Protein AF-A0A6P6U9K4-F1 (afdb_monomer)

Solvent-accessible surface area (backbone atoms only — not comparable to full-atom values): 25147 Å² total; per-residue (Å²): 138,88,85,84,87,81,85,77,89,86,87,85,86,84,90,83,89,84,88,84,84,89,85,86,86,85,90,79,88,81,88,88,85,86,82,81,93,78,88,84,80,78,87,79,77,70,98,68,97,46,79,76,56,63,62,64,77,78,65,80,93,85,86,85,85,86,78,88,80,88,82,85,84,89,85,87,85,89,84,89,84,89,85,91,67,84,67,61,50,63,55,46,44,52,51,48,51,52,51,46,52,51,49,50,52,50,51,49,55,48,51,54,50,48,53,49,53,50,52,52,50,54,48,52,50,55,49,50,52,50,52,50,52,53,48,51,54,50,50,53,52,50,49,54,52,49,51,52,49,48,52,50,48,53,51,52,50,51,49,51,49,53,50,51,51,51,50,53,48,50,62,57,45,75,75,53,63,80,66,59,62,50,54,50,56,53,50,50,52,51,50,52,52,50,53,53,50,51,54,50,51,55,53,50,52,54,52,51,51,49,53,51,49,53,51,52,50,52,52,51,53,51,53,51,50,53,51,48,52,52,49,51,55,52,47,55,51,50,56,50,49,53,48,52,52,53,53,52,48,53,53,51,52,53,50,49,52,52,51,52,52,52,52,50,52,49,52,54,49,48,52,52,48,52,54,50,48,54,53,48,53,57,48,48,56,51,48,54,52,49,52,52,49,55,50,53,54,44,57,54,47,59,54,46,52,58,50,49,54,51,49,49,54,51,50,51,52,50,49,52,51,51,52,52,52,49,52,50,51,50,50,50,55,49,50,50,51,51,53,50,53,51,50,53,50,52,53,46,53,51,50,50,51,52,49,51,49,50,51,51,46,53,51,52,53,48,52,48,52,54,51,54,47,53,53,50,53,50,50,52,50,50,57,52,47,54,53,50,49,54,53,49,55,54,54,51,55,52,54,54,58,55,51,64,64,58,72,74,76,76,83,82,89,84,90,89,80,91,79,91,91,136

Mean predicted aligned error: 22.89 Å

Radius of gyration: 107.03 Å; Cα contacts (8 Å, |Δi|>4): 3; chains: 1; bounding box: 228×107×306 Å

Foldseek 3Di:
DDDDDDDDDDDDDDDDDDDDDDDDDDDDDDDDDDDDDDDDDDPPDDPDPDPVVVVVVPDDDDDDDDDDDDDDDDDDDDDDDDDDDDVCPVVVVVVVVVVVVVVVVVVVVVVVVVVVVVVVVVVVVVVVVVVVVVVVVVVVVVVVVVVVVVVVVVVVVVVVVVVVVVVVVVVVCVVPDDVVVVVVVVVVVVVVVVVVVVVVVVVVVVVVVVVVVVVVVVVVVVVVVVVVVVVVVVVVVVVVVVVVVVVVVVVVVVVVVVVVVVVVVVVVVVVVVVVVVVVVVVVVVVVVVVVVVVVVVVVVVVVVVVVVVVVVVVVVVVVVVVVVVVVVVVVVVVVVVVVVVVVVVVVVVVVVVVVVVVVVVVVVVVVVVVVVVVVVVVVVVVVVVVVVVVVVVVVVVVVVVVVVVVVVPPDDDDDDDDDDDD

Sequence (422 aa):
MFGFHIRTRSLDSTILAGSPKPTVGTPRSSNGGSPRTEVGEVDTSAPFQSVKAAVSLFGDPATSPRSNNDDNNKKQPLLSRKPKNSSAADERVLEKESALHLALKQLEDFRARLKCTETTKAQAFRELEKANRTLQELTNKLEIISESKQTAIEETEAAKQRARELEEHKSSRQHLGIDAWKQDVDSERELYKASAAELISAKQELTTLRQDFDRVLEAKLAAFQEAADAQHVTQVYRDRLTRISSEITTLRDTLGEVKLATLQAQEEGNKHHEERQARFQSRQTANEQVELKIKSLKEEFDASEILEEKLEETTEAVKLLQEQLQNVRESDMSSLKIATAELDDATRKLREIVHEQNLQRSSVDFLKEELDNVKRDHSELKDKASKAELTAETLQSELERYKAQLDAALAGDPKESTMICA

Secondary structure (DSSP, 8-state):
----------------------------------------------S-S-HHHHTTSS---------------------------TTTTHHHHHHHHHHHHHHHHHHHHHHHHHHHHHHHHHHHHHHHHHHHHHHHHHHHHHHHHHHHHHHHHHHHHHHHHHHHHHHHHHHHHTTS-THHHHHHHHHHHHHHHHHHHHHHHHHHHHHHHHHHHHHHHHHHHHHHHHHHHHHHHHHHHHHHHHHHHHHHHHHHHHHHHHHHHHHHHHHHHHHHHHHHHHHHHHHHHHHHHHHHHHHHHHHHHHHHHHHHHHHHHHHHHHHHHHHHHHHHHHHHHHHHHHHHHHHHHHHHHHHHHHHHHHHHHHHHHHHHHHHHHHHHHHHHHHHHHHHHHHHHHHHHHHHHHHHHHHGGGS------------

Organism: Coffea arabica (NCBI:txid13443)

Structure (mmCIF, N/CA/C/O backbone):
data_AF-A0A6P6U9K4-F1
#
_entry.id   AF-A0A6P6U9K4-F1
#
loop_
_atom_site.group_PDB
_atom_site.id
_atom_site.type_symbol
_atom_site.label_atom_id
_atom_site.label_alt_id
_atom_site.label_comp_id
_atom_site.label_asym_id
_atom_site.label_entity_id
_atom_site.label_seq_id
_atom_site.pdbx_PDB_ins_code
_atom_site.Cartn_x
_atom_site.Cartn_y
_atom_site.Cartn_z
_atom_site.occupancy
_atom_site.B_iso_or_equiv
_atom_site.auth_seq_id
_atom_site.auth_comp_id
_atom_site.auth_asym_id
_atom_site.auth_atom_id
_atom_site.pdbx_PDB_model_num
ATOM 1 N N . MET A 1 1 ? -24.913 -4.993 -14.506 1.00 46.72 1 MET A N 1
ATOM 2 C CA . MET A 1 1 ? -25.265 -4.379 -15.805 1.00 46.72 1 MET A CA 1
ATOM 3 C C . MET A 1 1 ? -24.089 -3.522 -16.239 1.00 46.72 1 MET A C 1
ATOM 5 O O . MET A 1 1 ? -23.677 -2.680 -15.456 1.00 46.72 1 MET A O 1
ATOM 9 N N . PHE A 1 2 ? -23.508 -3.781 -17.412 1.00 43.22 2 PHE A N 1
ATOM 10 C CA . PHE A 1 2 ? -22.362 -3.027 -17.938 1.00 43.22 2 PHE A CA 1
ATOM 11 C C . PHE A 1 2 ? -22.823 -2.062 -19.032 1.00 43.22 2 PHE A C 1
ATOM 13 O O . PHE A 1 2 ? -23.655 -2.432 -19.856 1.00 43.22 2 PHE A O 1
ATOM 20 N N . GLY A 1 3 ? -22.255 -0.855 -19.056 1.00 43.09 3 GLY A N 1
ATOM 21 C CA . GLY A 1 3 ? -22.545 0.172 -20.057 1.00 43.09 3 GLY A CA 1
ATOM 22 C C . GLY A 1 3 ? -21.303 0.998 -20.375 1.00 43.09 3 GLY A C 1
ATOM 23 O O . GLY A 1 3 ? -21.158 2.111 -19.883 1.00 43.09 3 GLY A O 1
ATOM 24 N N . PHE A 1 4 ? -20.395 0.446 -21.182 1.00 41.25 4 PHE A N 1
ATOM 25 C CA . PHE A 1 4 ? -19.284 1.203 -21.763 1.00 41.25 4 PHE A CA 1
ATOM 26 C C . PHE A 1 4 ? -19.704 1.760 -23.126 1.00 41.25 4 PHE A C 1
ATOM 28 O O . PHE A 1 4 ? -19.999 0.997 -24.046 1.00 41.25 4 PHE A O 1
ATOM 35 N N . HIS A 1 5 ? -19.692 3.084 -23.280 1.00 44.75 5 HIS A N 1
ATOM 36 C CA . HIS A 1 5 ? -19.889 3.719 -24.582 1.00 44.75 5 HIS A CA 1
ATOM 37 C C . HIS A 1 5 ? -18.574 3.750 -25.369 1.00 44.75 5 HIS A C 1
ATOM 39 O O . HIS A 1 5 ? -17.676 4.539 -25.080 1.00 44.75 5 HIS A O 1
ATOM 45 N N . ILE A 1 6 ? -18.482 2.908 -26.398 1.00 39.81 6 ILE A N 1
ATOM 46 C CA . ILE A 1 6 ? -17.420 2.965 -27.406 1.00 39.81 6 ILE A CA 1
ATOM 47 C C . ILE A 1 6 ? -17.858 3.956 -28.489 1.00 39.81 6 ILE A C 1
ATOM 49 O O . ILE A 1 6 ? -18.872 3.736 -29.150 1.00 39.81 6 ILE A O 1
ATOM 53 N N . ARG A 1 7 ? -17.100 5.040 -28.694 1.00 42.69 7 ARG A N 1
ATOM 54 C CA . ARG A 1 7 ? -17.339 5.989 -29.792 1.00 42.69 7 ARG A CA 1
ATOM 55 C C . ARG A 1 7 ? -16.478 5.612 -30.995 1.00 42.69 7 ARG A C 1
ATOM 57 O O . ARG A 1 7 ? -15.253 5.650 -30.922 1.00 42.69 7 ARG A O 1
ATOM 64 N N . THR A 1 8 ? -17.124 5.224 -32.088 1.00 39.88 8 THR A N 1
ATOM 65 C CA . THR A 1 8 ? -16.473 4.805 -33.333 1.00 39.88 8 THR A CA 1
ATOM 66 C C . THR A 1 8 ? -16.143 5.980 -34.262 1.00 39.88 8 THR A C 1
ATOM 68 O O . THR A 1 8 ? -16.611 7.104 -34.090 1.00 39.88 8 THR A O 1
ATOM 71 N N . ARG A 1 9 ? -15.263 5.675 -35.223 1.00 39.34 9 ARG A N 1
ATOM 72 C CA . ARG A 1 9 ? -14.614 6.548 -36.215 1.00 39.34 9 ARG A CA 1
ATOM 73 C C . ARG A 1 9 ? -15.553 7.508 -36.959 1.00 39.34 9 ARG A C 1
ATOM 75 O O . ARG A 1 9 ? -16.662 7.133 -37.320 1.00 39.34 9 ARG A O 1
ATOM 82 N N . SER A 1 10 ? -14.991 8.641 -37.380 1.00 35.38 10 SER A N 1
ATOM 83 C CA . SER A 1 10 ? -15.259 9.197 -38.709 1.00 35.38 10 SER A CA 1
ATOM 84 C C . SER A 1 10 ? -13.946 9.695 -39.317 1.00 35.38 10 SER A C 1
ATOM 86 O O . SER A 1 10 ? -13.243 10.498 -38.706 1.00 35.38 10 SER A O 1
ATOM 88 N N . LEU A 1 11 ? -13.602 9.163 -40.487 1.00 43.78 11 LEU A N 1
ATOM 89 C CA . LEU A 1 11 ? -12.634 9.729 -41.421 1.00 43.78 11 LEU A CA 1
ATOM 90 C C . LEU A 1 11 ? -13.477 10.197 -42.596 1.00 43.78 11 LEU A C 1
ATOM 92 O O . LEU A 1 11 ? -14.173 9.363 -43.172 1.00 43.78 11 LEU A O 1
ATOM 96 N N . ASP A 1 12 ? -13.388 11.468 -42.970 1.00 34.62 12 ASP A N 1
ATOM 97 C CA . ASP A 1 12 ? -13.783 11.854 -44.317 1.00 34.62 12 ASP A CA 1
ATOM 98 C C . ASP A 1 12 ? -12.950 13.023 -44.841 1.00 34.62 12 ASP A C 1
ATOM 100 O O . ASP A 1 12 ? -12.384 13.811 -44.078 1.00 34.62 12 ASP A O 1
ATOM 104 N N . SER A 1 13 ? -12.818 13.065 -46.161 1.00 36.34 13 SER A N 1
ATOM 105 C CA . SER A 1 13 ? -11.886 13.931 -46.879 1.00 36.34 13 SER A CA 1
ATOM 106 C C . SER A 1 13 ? -12.573 15.196 -47.381 1.00 36.34 13 SER A C 1
ATOM 108 O O . SER A 1 13 ? -13.724 15.168 -47.807 1.00 36.34 13 SER A O 1
ATOM 110 N N . THR A 1 14 ? -11.844 16.307 -47.476 1.00 38.69 14 THR A N 1
ATOM 111 C CA . THR A 1 14 ? -12.208 17.370 -48.423 1.00 38.69 14 THR A CA 1
ATOM 112 C C . THR A 1 14 ? -10.953 17.988 -49.019 1.00 38.69 14 THR A C 1
ATOM 114 O O . THR A 1 14 ? -10.047 18.424 -48.314 1.00 38.69 14 THR A O 1
ATOM 117 N N . ILE A 1 15 ? -10.908 17.977 -50.348 1.00 37.47 15 ILE A N 1
ATOM 118 C CA . ILE A 1 15 ? -9.832 18.508 -51.183 1.00 37.47 15 ILE A CA 1
ATOM 119 C C . ILE A 1 15 ? -10.095 19.994 -51.429 1.00 37.47 15 ILE A C 1
ATOM 121 O O . ILE A 1 15 ? -11.220 20.366 -51.756 1.00 37.47 15 ILE A O 1
ATOM 125 N N . LEU A 1 16 ? -9.054 20.827 -51.394 1.00 32.59 16 LEU A N 1
ATOM 126 C CA . LEU A 1 16 ? -9.051 22.104 -52.111 1.00 32.59 16 LEU A CA 1
ATOM 127 C C . LEU A 1 16 ? -7.638 22.428 -52.610 1.00 32.59 16 LEU A C 1
ATOM 129 O O . LEU A 1 16 ? -6.642 22.116 -51.961 1.00 32.59 16 LEU A O 1
ATOM 133 N N . ALA A 1 17 ? -7.566 22.955 -53.831 1.00 38.25 17 ALA A N 1
ATOM 134 C CA . ALA A 1 17 ? -6.351 22.982 -54.638 1.00 38.25 17 ALA A CA 1
ATOM 135 C C . ALA A 1 17 ? -5.464 24.211 -54.381 1.00 38.25 17 ALA A C 1
ATOM 137 O O . ALA A 1 17 ? -5.956 25.303 -54.104 1.00 38.25 17 ALA A O 1
ATOM 138 N N . GLY A 1 18 ? -4.154 24.045 -54.583 1.00 32.16 18 GLY A N 1
ATOM 139 C CA . GLY A 1 18 ? -3.175 25.134 -54.555 1.00 32.16 18 GLY A CA 1
ATOM 140 C C . GLY A 1 18 ? -1.853 24.727 -55.205 1.00 32.16 18 GLY A C 1
ATOM 141 O O . GLY A 1 18 ? -0.981 24.166 -54.551 1.00 32.16 18 GLY A O 1
ATOM 142 N N . SER A 1 19 ? -1.701 24.990 -56.504 1.00 48.84 19 SER A N 1
ATOM 143 C CA . SER A 1 19 ? -0.429 24.815 -57.220 1.00 48.84 19 SER A CA 1
ATOM 144 C C . SER A 1 19 ? 0.467 26.049 -57.080 1.00 48.84 19 SER A C 1
ATOM 146 O O . SER A 1 19 ? -0.042 27.168 -57.081 1.00 48.84 19 SER A O 1
ATOM 148 N N . PRO A 1 20 ? 1.795 25.868 -57.149 1.00 42.12 20 PRO A N 1
ATOM 149 C CA . PRO A 1 20 ? 2.657 26.864 -57.779 1.00 42.12 20 PRO A CA 1
ATOM 150 C C . PRO A 1 20 ? 3.494 26.267 -58.924 1.00 42.12 20 PRO A C 1
ATOM 152 O O . PRO A 1 20 ? 4.141 25.230 -58.785 1.00 42.12 20 PRO A O 1
ATOM 155 N N . LYS A 1 21 ? 3.507 26.969 -60.063 1.00 41.59 21 LYS A N 1
ATOM 156 C CA . LYS A 1 21 ? 4.500 26.820 -61.144 1.00 41.59 21 LYS A CA 1
ATOM 157 C C . LYS A 1 21 ? 5.594 27.897 -60.990 1.00 41.59 21 LYS A C 1
ATOM 159 O O . LYS A 1 21 ? 5.362 28.878 -60.285 1.00 41.59 21 LYS A O 1
ATOM 164 N N . PRO A 1 22 ? 6.776 27.732 -61.613 1.00 46.22 22 PRO A N 1
ATOM 165 C CA . PRO A 1 22 ? 7.928 28.601 -61.376 1.00 46.22 22 PRO A CA 1
ATOM 166 C C . PRO A 1 22 ? 7.861 29.914 -62.167 1.00 46.22 22 PRO A C 1
ATOM 168 O O . PRO A 1 22 ? 7.373 29.941 -63.298 1.00 46.22 22 PRO A O 1
ATOM 171 N N . THR A 1 23 ? 8.448 30.975 -61.608 1.00 34.03 23 THR A N 1
ATOM 172 C CA . THR A 1 23 ? 8.576 32.284 -62.267 1.00 34.03 23 THR A CA 1
ATOM 173 C C . THR A 1 23 ? 10.030 32.551 -62.649 1.00 34.03 23 THR A C 1
ATOM 175 O O . THR A 1 23 ? 10.880 32.766 -61.789 1.00 34.03 23 THR A O 1
ATOM 178 N N . VAL A 1 24 ? 10.305 32.571 -63.954 1.00 42.50 24 VAL A N 1
ATOM 179 C CA . VAL A 1 24 ? 11.534 33.134 -64.534 1.00 42.50 24 VAL A CA 1
ATOM 180 C C . VAL A 1 24 ? 11.305 34.623 -64.794 1.00 42.50 24 VAL A C 1
ATOM 182 O O . VAL A 1 24 ? 10.255 34.997 -65.313 1.00 42.50 24 VAL A O 1
ATOM 185 N N . GLY A 1 25 ? 12.287 35.468 -64.472 1.00 35.44 25 GLY A N 1
ATOM 186 C CA . GLY A 1 25 ? 12.236 36.908 -64.727 1.00 35.44 25 GLY A CA 1
ATOM 187 C C . GLY A 1 25 ? 13.591 37.461 -65.162 1.00 35.44 25 GLY A C 1
ATOM 188 O O . GLY A 1 25 ? 14.495 37.618 -64.349 1.00 35.44 25 GLY A O 1
ATOM 189 N N . THR A 1 26 ? 13.720 37.777 -66.449 1.00 44.72 26 THR A N 1
ATOM 190 C CA . THR A 1 26 ? 14.827 38.558 -67.028 1.00 44.72 26 THR A CA 1
ATOM 191 C C . THR A 1 26 ? 14.325 39.971 -67.336 1.00 44.72 26 THR A C 1
ATOM 193 O O . THR A 1 26 ? 13.157 40.126 -67.692 1.00 44.72 26 THR A O 1
ATOM 196 N N . PRO A 1 27 ? 15.198 40.988 -67.323 1.00 42.50 27 PRO A N 1
ATOM 197 C CA . PRO A 1 27 ? 15.102 42.042 -68.332 1.00 42.50 27 PRO A CA 1
ATOM 198 C C . PRO A 1 27 ? 16.437 42.302 -69.051 1.00 42.50 27 PRO A C 1
ATOM 200 O O . PRO A 1 27 ? 17.517 41.989 -68.552 1.00 42.50 27 PRO A O 1
ATOM 203 N N . ARG A 1 28 ? 16.353 42.851 -70.270 1.00 37.16 28 ARG A N 1
ATOM 204 C CA . ARG A 1 28 ? 17.464 42.965 -71.229 1.00 37.16 28 ARG A CA 1
ATOM 205 C C . ARG A 1 28 ? 17.585 44.402 -71.755 1.00 37.16 28 ARG A C 1
ATOM 207 O O . ARG A 1 28 ? 16.602 44.906 -72.281 1.00 37.16 28 ARG A O 1
ATOM 214 N N . SER A 1 29 ? 18.815 44.936 -71.797 1.00 35.53 29 SER A N 1
ATOM 215 C CA . SER A 1 29 ? 19.258 46.049 -72.677 1.00 35.53 29 SER A CA 1
ATOM 216 C C . SER A 1 29 ? 18.647 47.454 -72.416 1.00 35.53 29 SER A C 1
ATOM 218 O O . SER A 1 29 ? 17.611 47.567 -71.780 1.00 35.53 29 SER A O 1
ATOM 220 N N . SER A 1 30 ? 19.237 48.582 -72.846 1.00 32.88 30 SER A N 1
ATOM 221 C CA . SER A 1 30 ? 20.267 48.802 -73.886 1.00 32.88 30 SER A CA 1
ATOM 222 C C . SER A 1 30 ? 21.058 50.120 -73.714 1.00 32.88 30 SER A C 1
ATOM 224 O O . SER A 1 30 ? 20.635 50.994 -72.965 1.00 32.88 30 SER A O 1
ATOM 226 N N . ASN A 1 31 ? 22.130 50.258 -74.514 1.00 32.66 31 ASN A N 1
ATOM 227 C CA . ASN A 1 31 ? 22.950 51.454 -74.800 1.00 32.66 31 ASN A CA 1
ATOM 228 C C . ASN A 1 31 ? 23.919 51.923 -73.688 1.00 32.66 31 ASN A C 1
ATOM 230 O O . ASN A 1 31 ? 23.562 51.981 -72.522 1.00 32.66 31 ASN A O 1
ATOM 234 N N . GLY A 1 32 ? 25.164 52.317 -73.984 1.00 35.97 32 GLY A N 1
ATOM 235 C CA . GLY A 1 32 ? 25.883 52.290 -75.265 1.00 35.97 32 GLY A CA 1
ATOM 236 C C . GLY A 1 32 ? 27.020 53.318 -75.292 1.00 35.97 32 GLY A C 1
ATOM 237 O O . GLY A 1 32 ? 26.755 54.510 -75.201 1.00 35.97 32 GLY A O 1
ATOM 238 N N . GLY A 1 33 ? 28.273 52.874 -75.431 1.00 27.81 33 GLY A N 1
ATOM 239 C CA . GLY A 1 33 ? 29.430 53.773 -75.516 1.00 27.81 33 GLY A CA 1
ATOM 240 C C . GLY A 1 33 ? 30.768 53.050 -75.353 1.00 27.81 33 GLY A C 1
ATOM 241 O O . GLY A 1 33 ? 31.075 52.545 -74.281 1.00 27.81 33 GLY A O 1
ATOM 242 N N . SER A 1 34 ? 31.567 53.018 -76.420 1.00 40.25 34 SER A N 1
ATOM 243 C CA . SER A 1 34 ? 33.013 52.759 -76.355 1.00 40.25 34 SER A CA 1
ATOM 244 C C . SER A 1 34 ? 33.721 54.121 -76.342 1.00 40.25 34 SER A C 1
ATOM 246 O O . SER A 1 34 ? 33.225 55.043 -76.997 1.00 40.25 34 SER A O 1
ATOM 248 N N . PRO A 1 35 ? 34.850 54.279 -75.629 1.00 44.16 35 PRO A N 1
ATOM 249 C CA . PRO A 1 35 ? 36.115 54.092 -76.345 1.00 44.16 35 PRO A CA 1
ATOM 250 C C . PRO A 1 35 ? 37.278 53.490 -75.526 1.00 44.16 35 PRO A C 1
ATOM 252 O O . PRO A 1 35 ? 37.387 53.690 -74.326 1.00 44.16 35 PRO A O 1
ATOM 255 N N . ARG A 1 36 ? 38.196 52.853 -76.269 1.00 39.22 36 ARG A N 1
ATOM 256 C CA . ARG A 1 36 ? 39.671 52.844 -76.114 1.00 39.22 36 ARG A CA 1
ATOM 257 C C . ARG A 1 36 ? 40.320 52.520 -74.753 1.00 39.22 36 ARG A C 1
ATOM 259 O O . ARG A 1 36 ? 40.280 53.298 -73.816 1.00 39.22 36 ARG A O 1
ATOM 266 N N . THR A 1 37 ? 41.107 51.441 -74.792 1.00 51.88 37 THR A N 1
ATOM 267 C CA . THR A 1 37 ? 42.481 51.317 -74.253 1.00 51.88 37 THR A CA 1
ATOM 268 C C . THR A 1 37 ? 43.024 52.469 -73.398 1.00 51.88 37 THR A C 1
ATOM 270 O O . THR A 1 37 ? 43.422 53.501 -73.942 1.00 51.88 37 THR A O 1
ATOM 273 N N . GLU A 1 38 ? 43.246 52.186 -72.117 1.00 40.91 38 GLU A N 1
ATOM 274 C CA . GLU A 1 38 ? 44.299 52.812 -71.316 1.00 40.91 38 GLU A CA 1
ATOM 275 C C . GLU A 1 38 ? 44.945 51.733 -70.432 1.00 40.91 38 GLU A C 1
ATOM 277 O O . GLU A 1 38 ? 44.269 50.815 -69.959 1.00 40.91 38 GLU A O 1
ATOM 282 N N . VAL A 1 39 ? 46.273 51.771 -70.308 1.00 53.12 39 VAL A N 1
ATOM 283 C CA . VAL A 1 39 ? 47.060 50.743 -69.614 1.00 53.12 39 VAL A CA 1
ATOM 284 C C . VAL A 1 39 ? 47.119 51.098 -68.132 1.00 53.12 39 VAL A C 1
ATOM 286 O O . VAL A 1 39 ? 47.765 52.069 -67.754 1.00 53.12 39 VAL A O 1
ATOM 289 N N . GLY A 1 40 ? 46.450 50.308 -67.291 1.00 44.97 40 GLY A N 1
ATOM 290 C CA . GLY A 1 40 ? 46.578 50.411 -65.838 1.00 44.97 40 GLY A CA 1
ATOM 291 C C . GLY A 1 40 ? 47.868 49.746 -65.367 1.00 44.97 40 GLY A C 1
ATOM 292 O O . GLY A 1 40 ? 47.924 48.522 -65.256 1.00 44.97 40 GLY A O 1
ATOM 293 N N . GLU A 1 41 ? 48.900 50.546 -65.112 1.00 52.50 41 GLU A N 1
ATOM 294 C CA . GLU A 1 41 ? 50.163 50.081 -64.536 1.00 52.50 41 GLU A CA 1
ATOM 295 C C . GLU A 1 41 ? 49.932 49.517 -63.123 1.00 52.50 41 GLU A C 1
ATOM 297 O O . GLU A 1 41 ? 49.309 50.157 -62.275 1.00 52.50 41 GLU A O 1
ATOM 302 N N . VAL A 1 42 ? 50.430 48.306 -62.860 1.00 51.44 42 VAL A N 1
ATOM 303 C CA . VAL A 1 42 ? 50.417 47.729 -61.510 1.00 51.44 42 VAL A CA 1
ATOM 304 C C . VAL A 1 42 ? 51.597 48.304 -60.735 1.00 51.44 42 VAL A C 1
ATOM 306 O O . VAL A 1 42 ? 52.751 48.088 -61.111 1.00 51.44 42 VAL A O 1
ATOM 309 N N . ASP A 1 43 ? 51.311 49.003 -59.638 1.00 53.16 43 ASP A N 1
ATOM 310 C CA . ASP A 1 43 ? 52.327 49.453 -58.688 1.00 53.16 43 ASP A CA 1
ATOM 311 C C . ASP A 1 43 ? 53.034 48.233 -58.071 1.00 53.16 43 ASP A C 1
ATOM 313 O O . ASP A 1 43 ? 52.451 47.462 -57.307 1.00 53.16 43 ASP A O 1
ATOM 317 N N . THR A 1 44 ? 54.297 48.039 -58.452 1.00 59.44 44 THR A N 1
ATOM 318 C CA . THR A 1 44 ? 55.171 46.963 -57.955 1.00 59.44 44 THR A CA 1
ATOM 319 C C . THR A 1 44 ? 56.168 47.462 -56.904 1.00 59.44 44 THR A C 1
ATOM 321 O O . THR A 1 44 ? 57.185 46.811 -56.648 1.00 59.44 44 THR A O 1
ATOM 324 N N . SER A 1 45 ? 55.905 48.609 -56.269 1.00 62.00 45 SER A N 1
ATOM 325 C CA . SER A 1 45 ? 56.739 49.098 -55.173 1.00 62.00 45 SER A CA 1
ATOM 326 C C . SER A 1 45 ? 56.645 48.178 -53.944 1.00 62.00 45 SER A C 1
ATOM 328 O O . SER A 1 45 ? 55.579 47.889 -53.400 1.00 62.00 45 SER A O 1
ATOM 330 N N . ALA A 1 46 ? 57.796 47.665 -53.503 1.00 61.44 46 ALA A N 1
ATOM 331 C CA . ALA A 1 46 ? 57.869 46.799 -52.330 1.00 61.44 46 ALA A CA 1
ATOM 332 C C . ALA A 1 46 ? 57.598 47.611 -51.043 1.00 61.44 46 ALA A C 1
ATOM 334 O O . ALA A 1 46 ? 58.208 48.672 -50.880 1.00 61.44 46 ALA A O 1
ATOM 335 N N . PRO A 1 47 ? 56.795 47.121 -50.072 1.00 64.50 47 PRO A N 1
ATOM 336 C CA . PRO A 1 47 ? 56.390 47.941 -48.923 1.00 64.50 47 PRO A CA 1
ATOM 337 C C . PRO A 1 47 ? 57.516 48.210 -47.905 1.00 64.50 47 PRO A C 1
ATOM 339 O O . PRO A 1 47 ? 57.324 48.963 -46.953 1.00 64.50 47 PRO A O 1
ATOM 342 N N . PHE A 1 48 ? 58.687 47.582 -48.067 1.00 57.97 48 PHE A N 1
ATOM 343 C CA . PHE A 1 48 ? 59.834 47.727 -47.168 1.00 57.97 48 PHE A CA 1
ATOM 344 C C . PHE A 1 48 ? 61.150 47.573 -47.945 1.00 57.97 48 PHE A C 1
ATOM 346 O O . PHE A 1 48 ? 61.442 46.505 -48.477 1.00 57.97 48 PHE A O 1
ATOM 353 N N . GLN A 1 49 ? 61.985 48.619 -47.964 1.00 60.72 49 GLN A N 1
ATOM 354 C CA . GLN A 1 49 ? 63.282 48.613 -48.666 1.00 60.72 49 GLN A CA 1
ATOM 355 C C . GLN A 1 49 ? 64.451 48.025 -47.845 1.00 60.72 49 GLN A C 1
ATOM 357 O O . GLN A 1 49 ? 65.579 47.973 -48.330 1.00 60.72 49 GLN A O 1
ATOM 362 N N . SER A 1 50 ? 64.233 47.580 -46.600 1.00 68.56 50 SER A N 1
ATOM 363 C CA . SER A 1 50 ? 65.269 46.893 -45.814 1.00 68.56 50 SER A CA 1
ATOM 364 C C . SER A 1 50 ? 64.707 46.095 -44.636 1.00 68.56 50 SER A C 1
ATOM 366 O O . SER A 1 50 ? 63.886 46.598 -43.869 1.00 68.56 50 SER A O 1
ATOM 368 N N . VAL A 1 51 ? 65.268 44.902 -44.403 1.00 57.75 51 VAL A N 1
ATOM 369 C CA . VAL A 1 51 ? 65.041 44.078 -43.196 1.00 57.75 51 VAL A CA 1
ATOM 370 C C . VAL A 1 51 ? 65.357 44.856 -41.905 1.00 57.75 51 VAL A C 1
ATOM 372 O O . VAL A 1 51 ? 64.750 44.615 -40.865 1.00 57.75 51 VAL A O 1
ATOM 375 N N . LYS A 1 52 ? 66.249 45.856 -41.975 1.00 62.03 52 LYS A N 1
ATOM 376 C CA . LYS A 1 52 ? 66.631 46.706 -40.837 1.00 62.03 52 LYS A CA 1
ATOM 377 C C . LYS A 1 52 ? 65.497 47.620 -40.341 1.00 62.03 52 LYS A C 1
ATOM 379 O O . LYS A 1 52 ? 65.540 48.041 -39.191 1.00 62.03 52 LYS A O 1
ATOM 384 N N . ALA A 1 53 ? 64.486 47.905 -41.169 1.00 59.59 53 ALA A N 1
ATOM 385 C CA . ALA A 1 53 ? 63.343 48.740 -40.788 1.00 59.59 53 ALA A CA 1
ATOM 386 C C . ALA A 1 53 ? 62.269 47.958 -40.006 1.00 59.59 53 ALA A C 1
ATOM 388 O O . ALA A 1 53 ? 61.712 48.478 -39.042 1.00 59.59 53 ALA A O 1
ATOM 389 N N . ALA A 1 54 ? 62.022 46.692 -40.362 1.00 58.81 54 ALA A N 1
ATOM 390 C CA . ALA A 1 54 ? 61.010 45.856 -39.704 1.00 58.81 54 ALA A CA 1
ATOM 391 C C . ALA A 1 54 ? 61.342 45.559 -38.227 1.00 58.81 54 ALA A C 1
ATOM 393 O O . ALA A 1 54 ? 60.447 45.488 -37.388 1.00 58.81 54 ALA A O 1
ATOM 394 N N . VAL A 1 55 ? 62.633 45.457 -37.891 1.00 55.47 55 VAL A N 1
ATOM 395 C CA . VAL A 1 55 ? 63.111 45.236 -36.511 1.00 55.47 55 VAL A CA 1
ATOM 396 C C . VAL A 1 55 ? 62.815 46.435 -35.593 1.00 55.47 55 VAL A C 1
ATOM 398 O O . VAL A 1 55 ? 62.668 46.255 -34.388 1.00 55.47 55 VAL A O 1
ATOM 401 N N . SER A 1 56 ? 62.647 47.642 -36.145 1.00 60.66 56 SER A N 1
ATOM 402 C CA . SER A 1 56 ? 62.332 48.853 -35.369 1.00 60.66 56 SER A CA 1
ATOM 403 C C . SER A 1 56 ? 60.836 49.055 -35.086 1.00 60.66 56 SER A C 1
ATOM 405 O O . SER A 1 56 ? 60.496 49.973 -34.351 1.00 60.66 56 SER A O 1
ATOM 407 N N . LEU A 1 57 ? 59.948 48.223 -35.647 1.00 58.22 57 LEU A N 1
ATOM 408 C CA . LEU A 1 57 ? 58.487 48.340 -35.489 1.00 58.22 57 LEU A CA 1
ATOM 409 C C . LEU A 1 57 ? 57.905 47.441 -34.380 1.00 58.22 57 LEU A C 1
ATOM 411 O O . LEU A 1 57 ? 56.754 47.614 -33.994 1.00 58.22 57 LEU A O 1
ATOM 415 N N . PHE A 1 58 ? 58.701 46.501 -33.856 1.00 54.47 58 PHE A N 1
ATOM 416 C CA . PHE A 1 58 ? 58.325 45.594 -32.758 1.00 54.47 58 PHE A CA 1
ATOM 417 C C . PHE A 1 58 ? 59.229 45.708 -31.520 1.00 54.47 58 PHE A C 1
ATOM 419 O O . PHE A 1 58 ? 59.038 44.983 -30.546 1.00 54.47 58 PHE A O 1
ATOM 426 N N . GLY A 1 59 ? 60.211 46.611 -31.545 1.00 48.66 59 GLY A N 1
ATOM 427 C CA . GLY A 1 59 ? 61.090 46.900 -30.417 1.00 48.66 59 GLY A CA 1
ATOM 428 C C . GLY A 1 59 ? 60.784 48.259 -29.800 1.00 48.66 59 GLY A C 1
ATOM 429 O O . GLY A 1 59 ? 61.600 49.161 -29.960 1.00 48.66 59 GLY A O 1
ATOM 430 N N . ASP A 1 60 ? 59.651 48.398 -29.101 1.00 35.56 60 ASP A N 1
ATOM 431 C CA . ASP A 1 60 ? 59.339 49.611 -28.326 1.00 35.56 60 ASP A CA 1
ATOM 432 C C . ASP A 1 60 ? 59.335 49.318 -26.801 1.00 35.56 60 ASP A C 1
ATOM 434 O O . ASP A 1 60 ? 58.765 48.300 -26.388 1.00 35.56 60 ASP A O 1
ATOM 438 N N . PRO A 1 61 ? 60.014 50.118 -25.945 1.00 49.31 61 PRO A N 1
ATOM 439 C CA . PRO A 1 61 ? 60.400 49.687 -24.599 1.00 49.31 61 PRO A CA 1
ATOM 440 C C . PRO A 1 61 ? 59.613 50.357 -23.455 1.00 49.31 61 PRO A C 1
ATOM 442 O O . PRO A 1 61 ? 59.647 51.572 -23.274 1.00 49.31 61 PRO A O 1
ATOM 445 N N . ALA A 1 62 ? 59.012 49.550 -22.577 1.00 33.34 62 ALA A N 1
ATOM 446 C CA . ALA A 1 62 ? 58.438 49.971 -21.291 1.00 33.34 62 ALA A CA 1
ATOM 447 C C . ALA A 1 62 ? 58.196 48.717 -20.414 1.00 33.34 62 ALA A C 1
ATOM 449 O O . ALA A 1 62 ? 57.697 47.722 -20.922 1.00 33.34 62 ALA A O 1
ATOM 450 N N . THR A 1 63 ? 58.511 48.621 -19.116 1.00 36.22 63 THR A N 1
ATOM 451 C CA . THR A 1 63 ? 59.074 49.568 -18.136 1.00 36.22 63 THR A CA 1
ATOM 452 C C . THR A 1 63 ? 59.956 48.820 -17.121 1.00 36.22 63 THR A C 1
ATOM 454 O O . THR A 1 63 ? 59.530 47.788 -16.603 1.00 36.22 63 THR A O 1
ATOM 457 N N . SER A 1 64 ? 61.093 49.389 -16.710 1.00 31.78 64 SER A N 1
ATOM 458 C CA . SER A 1 64 ? 61.717 49.073 -15.412 1.00 31.78 64 SER A CA 1
ATOM 459 C C . SER A 1 64 ? 62.285 50.357 -14.787 1.00 31.78 64 SER A C 1
ATOM 461 O O . SER A 1 64 ? 62.974 51.097 -15.491 1.00 31.78 64 SER A O 1
ATOM 463 N N . PRO A 1 65 ? 61.977 50.685 -13.518 1.00 39.16 65 PRO A N 1
ATOM 464 C CA . PRO A 1 65 ? 62.386 51.946 -12.909 1.00 39.16 65 PRO A CA 1
ATOM 465 C C . PRO A 1 65 ? 63.714 51.839 -12.139 1.00 39.16 65 PRO A C 1
ATOM 467 O O . PRO A 1 65 ? 63.877 50.942 -11.315 1.00 39.16 65 PRO A O 1
ATOM 470 N N . ARG A 1 66 ? 64.553 52.884 -12.266 1.00 28.75 66 ARG A N 1
ATOM 471 C CA . ARG A 1 66 ? 65.780 53.162 -11.473 1.00 28.75 66 ARG A CA 1
ATOM 472 C C . ARG A 1 66 ? 66.955 52.216 -11.834 1.00 28.75 66 ARG A C 1
ATOM 474 O O . ARG A 1 66 ? 66.748 51.052 -12.133 1.00 28.75 66 ARG A O 1
ATOM 481 N N . SER A 1 67 ? 68.217 52.651 -11.842 1.00 33.47 67 SER A N 1
ATOM 482 C CA . SER A 1 67 ? 68.797 53.808 -11.150 1.00 33.47 67 SER A CA 1
ATOM 483 C C . SER A 1 67 ? 69.948 54.474 -11.920 1.00 33.47 67 SER A C 1
ATOM 485 O O . SER A 1 67 ? 70.829 53.798 -12.437 1.00 33.47 67 SER A O 1
ATOM 487 N N . ASN A 1 68 ? 69.974 55.806 -11.858 1.00 34.06 68 ASN A N 1
ATOM 488 C CA . ASN A 1 68 ? 71.163 56.670 -11.912 1.00 34.06 68 ASN A CA 1
ATOM 489 C C . ASN A 1 68 ? 72.214 56.186 -10.868 1.00 34.06 68 ASN A C 1
ATOM 491 O O . ASN A 1 68 ? 71.814 55.584 -9.869 1.00 34.06 68 ASN A O 1
ATOM 495 N N . ASN A 1 69 ? 73.527 56.429 -10.943 1.00 33.75 69 ASN A N 1
ATOM 496 C CA . ASN A 1 69 ? 74.336 57.295 -11.809 1.00 33.75 69 ASN A CA 1
ATOM 497 C C . ASN A 1 69 ? 75.800 56.786 -11.849 1.00 33.75 69 ASN A C 1
ATOM 499 O O . ASN A 1 69 ? 76.141 55.817 -11.172 1.00 33.75 69 ASN A O 1
ATOM 503 N N . ASP A 1 70 ? 76.625 57.506 -12.608 1.00 34.59 70 ASP A N 1
ATOM 504 C CA . ASP A 1 70 ? 78.093 57.497 -12.682 1.00 34.59 70 ASP A CA 1
ATOM 505 C C . ASP A 1 70 ? 78.936 57.283 -11.402 1.00 34.59 70 ASP A C 1
ATOM 507 O O . ASP A 1 70 ? 78.518 57.500 -10.265 1.00 34.59 70 ASP A O 1
ATOM 511 N N . ASP A 1 71 ? 80.214 57.025 -11.706 1.00 35.69 71 ASP A N 1
ATOM 512 C CA . ASP A 1 71 ? 81.435 57.451 -11.008 1.00 35.69 71 ASP A CA 1
ATOM 513 C C . ASP A 1 71 ? 82.086 56.607 -9.890 1.00 35.69 71 ASP A C 1
ATOM 515 O O . ASP A 1 71 ? 81.650 56.482 -8.749 1.00 35.69 71 ASP A O 1
ATOM 519 N N . ASN A 1 72 ? 83.275 56.117 -10.254 1.00 45.38 72 ASN A N 1
ATOM 520 C CA . ASN A 1 72 ? 84.545 56.243 -9.536 1.00 45.38 72 ASN A CA 1
ATOM 521 C C . ASN A 1 72 ? 84.560 56.478 -8.000 1.00 45.38 72 ASN A C 1
ATOM 523 O O . ASN A 1 72 ? 84.446 57.598 -7.514 1.00 45.38 72 ASN A O 1
ATOM 527 N N . ASN A 1 73 ? 85.112 55.466 -7.311 1.00 43.38 73 ASN A N 1
ATOM 528 C CA . ASN A 1 73 ? 86.121 55.599 -6.239 1.00 43.38 73 ASN A CA 1
ATOM 529 C C . ASN A 1 73 ? 85.666 55.920 -4.783 1.00 43.38 73 ASN A C 1
ATOM 531 O O . ASN A 1 73 ? 85.164 56.989 -4.468 1.00 43.38 73 ASN A O 1
ATOM 535 N N . LYS A 1 74 ? 86.111 55.045 -3.858 1.00 45.03 74 LYS A N 1
ATOM 536 C CA . LYS A 1 74 ? 86.401 55.271 -2.413 1.00 45.03 74 LYS A CA 1
ATOM 537 C C . LYS A 1 74 ? 85.265 55.448 -1.365 1.00 45.03 74 LYS A C 1
ATOM 539 O O . LYS A 1 74 ? 84.751 56.536 -1.155 1.00 45.03 74 LYS A O 1
ATOM 544 N N . LYS A 1 75 ? 85.235 54.432 -0.474 1.00 42.78 75 LYS A N 1
ATOM 545 C CA . LYS A 1 75 ? 85.135 54.454 1.019 1.00 42.78 75 LYS A CA 1
ATOM 546 C C . LYS A 1 75 ? 83.791 54.134 1.729 1.00 42.78 75 LYS A C 1
ATOM 548 O O . LYS A 1 75 ? 82.737 54.674 1.443 1.00 42.78 75 LYS A O 1
ATOM 553 N N . GLN A 1 76 ? 83.955 53.249 2.725 1.00 42.81 76 GLN A N 1
ATOM 554 C CA . GLN A 1 76 ? 83.143 52.849 3.907 1.00 42.81 76 GLN A CA 1
ATOM 555 C C . GLN A 1 76 ? 82.822 54.031 4.879 1.00 42.81 76 GLN A C 1
ATOM 557 O O . GLN A 1 76 ? 83.386 55.094 4.604 1.00 42.81 76 GLN A O 1
ATOM 562 N N . PRO A 1 77 ? 82.093 53.905 6.043 1.00 48.03 77 PRO A N 1
ATOM 563 C CA . PRO A 1 77 ? 81.649 52.692 6.803 1.00 48.03 77 PRO A CA 1
ATOM 564 C C . PRO A 1 77 ? 80.257 52.674 7.554 1.00 48.03 77 PRO A C 1
ATOM 566 O O . PRO A 1 77 ? 79.713 53.704 7.920 1.00 48.03 77 PRO A O 1
ATOM 569 N N . LEU A 1 78 ? 79.796 51.450 7.904 1.00 39.28 78 LEU A N 1
ATOM 570 C CA . LEU A 1 78 ? 79.256 50.899 9.199 1.00 39.28 78 LEU A CA 1
ATOM 571 C C . LEU A 1 78 ? 78.131 51.529 10.109 1.00 39.28 78 LEU A C 1
ATOM 573 O O . LEU A 1 78 ? 78.021 52.732 10.288 1.00 39.28 78 LEU A O 1
ATOM 577 N N . LEU A 1 79 ? 77.489 50.609 10.883 1.00 38.78 79 LEU A N 1
ATOM 578 C CA . LEU A 1 79 ? 76.761 50.706 12.197 1.00 38.78 79 LEU A CA 1
ATOM 579 C C . LEU A 1 79 ? 75.237 51.057 12.207 1.00 38.78 79 LEU A C 1
ATOM 581 O O . LEU A 1 79 ? 74.858 52.168 11.888 1.00 38.78 79 LEU A O 1
ATOM 585 N N . SER A 1 80 ? 74.310 50.132 12.546 1.00 34.72 80 SER A N 1
ATOM 586 C CA . SER A 1 80 ? 73.716 49.824 13.895 1.00 34.72 80 SER A CA 1
ATOM 587 C C . SER A 1 80 ? 72.481 50.698 14.292 1.00 34.72 80 SER A C 1
ATOM 589 O O . SER A 1 80 ? 72.294 51.738 13.684 1.00 34.72 80 SER A O 1
ATOM 591 N N . ARG A 1 81 ? 71.558 50.391 15.240 1.00 36.16 81 ARG A N 1
ATOM 592 C CA . ARG A 1 81 ? 71.358 49.293 16.232 1.00 36.16 81 ARG A CA 1
ATOM 593 C C . ARG A 1 81 ? 69.844 49.134 16.615 1.00 36.16 81 ARG A C 1
ATOM 595 O O . ARG A 1 81 ? 69.033 49.992 16.301 1.00 36.16 81 ARG A O 1
ATOM 602 N N . LYS A 1 82 ? 69.469 48.051 17.325 1.00 39.19 82 LYS A N 1
ATOM 603 C CA . LYS A 1 82 ? 68.157 47.754 18.004 1.00 39.19 82 LYS A CA 1
ATOM 604 C C . LYS A 1 82 ? 68.175 48.257 19.492 1.00 39.19 82 LYS A C 1
ATOM 606 O O . LYS A 1 82 ? 69.253 48.733 19.864 1.00 39.19 82 LYS A O 1
ATOM 611 N N . PRO A 1 83 ? 67.167 48.070 20.408 1.00 57.41 83 PRO A N 1
ATOM 612 C CA . PRO A 1 83 ? 65.759 47.580 20.319 1.00 57.41 83 PRO A CA 1
ATOM 613 C C . PRO A 1 83 ? 64.680 48.272 21.252 1.00 57.41 83 PRO A C 1
ATOM 615 O O . PRO A 1 83 ? 65.016 49.111 22.071 1.00 57.41 83 PRO A O 1
ATOM 618 N N . LYS A 1 84 ? 63.420 47.763 21.213 1.00 42.31 84 LYS A N 1
ATOM 619 C CA . LYS A 1 84 ? 62.383 47.606 22.299 1.00 42.31 84 LYS A CA 1
ATOM 620 C C . LYS A 1 84 ? 61.851 48.807 23.138 1.00 42.31 84 LYS A C 1
ATOM 622 O O . LYS A 1 84 ? 62.614 49.455 23.831 1.00 42.31 84 LYS A O 1
ATOM 627 N N . ASN A 1 85 ? 60.509 48.908 23.240 1.00 37.81 85 ASN A N 1
ATOM 628 C CA . ASN A 1 85 ? 59.702 49.086 24.478 1.00 37.81 85 ASN A CA 1
ATOM 629 C C . ASN A 1 85 ? 58.204 48.748 24.221 1.00 37.81 85 ASN A C 1
ATOM 631 O O . ASN A 1 85 ? 57.887 48.294 23.121 1.00 37.81 85 ASN A O 1
ATOM 635 N N . SER A 1 86 ? 57.323 48.814 25.232 1.00 46.66 86 SER A N 1
ATOM 636 C CA . SER A 1 86 ? 56.130 47.942 25.372 1.00 46.66 86 SER A CA 1
ATOM 637 C C . SER A 1 86 ? 54.763 48.411 24.830 1.00 46.66 86 SER A C 1
ATOM 639 O O . SER A 1 86 ? 53.834 47.613 24.896 1.00 46.66 86 SER A O 1
ATOM 641 N N . SER A 1 87 ? 54.615 49.592 24.216 1.00 51.06 87 SER A N 1
ATOM 642 C CA . SER A 1 87 ? 53.467 49.859 23.309 1.00 51.06 87 SER A CA 1
ATOM 643 C C . SER A 1 87 ? 53.623 49.131 21.966 1.00 51.06 87 SER A C 1
ATOM 645 O O . SER A 1 87 ? 52.649 48.755 21.318 1.00 51.06 87 SER A O 1
ATOM 647 N N . ALA A 1 88 ? 54.871 48.825 21.595 1.00 55.47 88 ALA A N 1
ATOM 648 C CA . ALA A 1 88 ? 55.248 48.082 20.396 1.00 55.47 88 ALA A CA 1
ATOM 649 C C . ALA A 1 88 ? 54.976 46.562 20.506 1.00 55.47 88 ALA A C 1
ATOM 651 O O . ALA A 1 88 ? 55.728 45.742 19.963 1.00 55.47 88 ALA A O 1
ATOM 652 N N . ALA A 1 89 ? 53.937 46.185 21.254 1.00 56.97 89 ALA A N 1
ATOM 653 C CA . ALA A 1 89 ? 53.243 44.911 21.126 1.00 56.97 89 ALA A CA 1
ATOM 654 C C . ALA A 1 89 ? 52.049 45.122 20.189 1.00 56.97 89 ALA A C 1
ATOM 656 O O . ALA A 1 89 ? 52.129 44.668 19.054 1.00 56.97 89 ALA A O 1
ATOM 657 N N . ASP A 1 90 ? 51.053 45.913 20.598 1.00 56.34 90 ASP A N 1
ATOM 658 C CA . ASP A 1 90 ? 49.857 46.208 19.796 1.00 56.34 90 ASP A CA 1
ATOM 659 C C . ASP A 1 90 ? 50.176 47.046 18.555 1.00 56.34 90 ASP A C 1
ATOM 661 O O . ASP A 1 90 ? 49.710 46.727 17.468 1.00 56.34 90 ASP A O 1
ATOM 665 N N . GLU A 1 91 ? 51.065 48.038 18.659 1.00 60.62 91 GLU A N 1
ATOM 666 C CA . GLU A 1 91 ? 51.528 48.794 17.486 1.00 60.62 91 GLU A CA 1
ATOM 667 C C . GLU A 1 91 ? 52.272 47.877 16.499 1.00 60.62 91 GLU A C 1
ATOM 669 O O . GLU A 1 91 ? 52.036 47.948 15.299 1.00 60.62 91 GLU A O 1
ATOM 674 N N . ARG A 1 92 ? 53.063 46.905 16.987 1.00 67.50 92 ARG A N 1
ATOM 675 C CA . ARG A 1 92 ? 53.671 45.880 16.114 1.00 67.50 92 ARG A CA 1
ATOM 676 C C . ARG A 1 92 ? 52.686 44.823 15.630 1.00 67.50 92 ARG A C 1
ATOM 678 O O . ARG A 1 92 ? 53.001 44.141 14.661 1.00 67.50 92 ARG A O 1
ATOM 685 N N . VAL A 1 93 ? 51.564 44.607 16.310 1.00 69.81 93 VAL A N 1
ATOM 686 C CA . VAL A 1 93 ? 50.489 43.733 15.830 1.00 69.81 93 VAL A CA 1
ATOM 687 C C . VAL A 1 93 ? 49.777 44.446 14.688 1.00 69.81 93 VAL A C 1
ATOM 689 O O . VAL A 1 93 ? 49.743 43.883 13.606 1.00 69.81 93 VAL A O 1
ATOM 692 N N . LEU A 1 94 ? 49.396 45.715 14.847 1.00 74.12 94 LEU A N 1
ATOM 693 C CA . LEU A 1 94 ? 48.827 46.548 13.783 1.00 74.12 94 LEU A CA 1
ATOM 694 C C . LEU A 1 94 ? 49.790 46.740 12.595 1.00 74.12 94 LEU A C 1
ATOM 696 O O . LEU A 1 94 ? 49.377 46.614 11.445 1.00 74.12 94 LEU A O 1
ATOM 700 N N . GLU A 1 95 ? 51.088 46.969 12.832 1.00 78.44 95 GLU A N 1
ATOM 701 C CA . GLU A 1 95 ? 52.111 46.994 11.771 1.00 78.44 95 GLU A CA 1
ATOM 702 C C . GLU A 1 95 ? 52.224 45.641 11.056 1.00 78.44 95 GLU A C 1
ATOM 704 O O . GLU A 1 95 ? 52.334 45.604 9.832 1.00 78.44 95 GLU A O 1
ATOM 709 N N . LYS A 1 96 ? 52.192 44.518 11.790 1.00 81.81 96 LYS A N 1
ATOM 710 C CA . LYS A 1 96 ? 52.236 43.168 11.201 1.00 81.81 96 LYS A CA 1
ATOM 711 C C . LYS A 1 96 ? 50.955 42.811 10.465 1.00 81.81 96 LYS A C 1
ATOM 713 O O . LYS A 1 96 ? 51.044 42.136 9.451 1.00 81.81 96 LYS A O 1
ATOM 718 N N . GLU A 1 97 ? 49.796 43.235 10.950 1.00 81.12 97 GLU A N 1
ATOM 719 C CA . GLU A 1 97 ? 48.495 43.040 10.312 1.00 81.12 97 GLU A CA 1
ATOM 720 C C . GLU A 1 97 ? 48.406 43.873 9.036 1.00 81.12 97 GLU A C 1
ATOM 722 O O . GLU A 1 97 ? 48.051 43.340 7.990 1.00 81.12 97 GLU A O 1
ATOM 727 N N . SER A 1 98 ? 48.848 45.133 9.075 1.00 83.38 98 SER A N 1
ATOM 728 C CA . SER A 1 98 ? 48.998 45.993 7.896 1.00 83.38 98 SER A CA 1
ATOM 729 C C . SER A 1 98 ? 49.994 45.408 6.886 1.00 83.38 98 SER A C 1
ATOM 731 O O . SER A 1 98 ? 49.685 45.292 5.699 1.00 83.38 98 SER A O 1
ATOM 733 N N . ALA A 1 99 ? 51.159 44.934 7.344 1.00 86.25 99 ALA A N 1
ATOM 734 C CA . ALA A 1 99 ? 52.146 44.264 6.498 1.00 86.25 99 ALA A CA 1
ATOM 735 C C . ALA A 1 99 ? 51.632 42.930 5.929 1.00 86.25 99 ALA A C 1
ATOM 737 O O . ALA A 1 99 ? 51.922 42.609 4.779 1.00 86.25 99 ALA A O 1
ATOM 738 N N . LEU A 1 100 ? 50.842 42.169 6.692 1.00 87.75 100 LEU A N 1
ATOM 739 C CA . LEU A 1 100 ? 50.192 40.937 6.246 1.00 87.75 100 LEU A CA 1
ATOM 740 C C . LEU A 1 100 ? 49.095 41.237 5.221 1.00 87.75 100 LEU A C 1
ATOM 742 O O . LEU A 1 100 ? 49.017 40.547 4.212 1.00 87.75 100 LEU A O 1
ATOM 746 N N . HIS A 1 101 ? 48.303 42.290 5.414 1.00 88.06 101 HIS A N 1
ATOM 747 C CA . HIS A 1 101 ? 47.288 42.720 4.454 1.00 88.06 101 HIS A CA 1
ATOM 748 C C . HIS A 1 101 ? 47.930 43.223 3.150 1.00 88.06 101 HIS A C 1
ATOM 750 O O . HIS A 1 101 ? 47.481 42.879 2.057 1.00 88.06 101 HIS A O 1
ATOM 756 N N . LEU A 1 102 ? 49.047 43.955 3.245 1.00 91.12 102 LEU A N 1
ATOM 757 C CA . LEU A 1 102 ? 49.853 44.358 2.092 1.00 91.12 102 LEU A CA 1
ATOM 758 C C . LEU A 1 102 ? 50.484 43.149 1.381 1.00 91.12 102 LEU A C 1
ATOM 760 O O . LEU A 1 102 ? 50.471 43.100 0.154 1.00 91.12 102 LEU A O 1
ATOM 764 N N . ALA A 1 103 ? 50.988 42.160 2.124 1.00 88.50 103 ALA A N 1
ATOM 765 C CA . ALA A 1 103 ? 51.541 40.928 1.563 1.00 88.50 103 ALA A CA 1
ATOM 766 C C . ALA A 1 103 ? 50.465 40.057 0.890 1.00 88.50 103 ALA A C 1
ATOM 768 O O . ALA A 1 103 ? 50.713 39.512 -0.184 1.00 88.50 103 ALA A O 1
ATOM 769 N N . LEU A 1 104 ? 49.261 39.965 1.469 1.00 90.44 104 LEU A N 1
ATOM 770 C CA . LEU A 1 104 ? 48.108 39.301 0.853 1.00 90.44 104 LEU A CA 1
ATOM 771 C C . LEU A 1 104 ? 47.706 39.999 -0.450 1.00 90.44 104 LEU A C 1
ATOM 773 O O . LEU A 1 104 ? 47.585 39.329 -1.473 1.00 90.44 104 LEU A O 1
ATOM 777 N N . LYS A 1 105 ? 47.609 41.334 -0.452 1.00 93.19 105 LYS A N 1
ATOM 778 C CA . LYS A 1 105 ? 47.322 42.116 -1.661 1.00 93.19 105 LYS A CA 1
ATOM 779 C C . LYS A 1 105 ? 48.394 41.935 -2.742 1.00 93.19 105 LYS A C 1
ATOM 781 O O . LYS A 1 105 ? 48.067 41.680 -3.894 1.00 93.19 105 LYS A O 1
ATOM 786 N N . GLN A 1 106 ? 49.677 41.979 -2.379 1.00 93.31 106 GLN A N 1
ATOM 787 C CA . GLN A 1 106 ? 50.772 41.698 -3.317 1.00 93.31 106 GLN A CA 1
ATOM 788 C C . GLN A 1 106 ? 50.694 40.271 -3.876 1.00 93.31 106 GLN A C 1
ATOM 790 O O . GLN A 1 106 ? 50.938 40.056 -5.062 1.00 93.31 106 GLN A O 1
ATOM 795 N N . LEU A 1 107 ? 50.331 39.291 -3.046 1.00 91.31 107 LEU A N 1
ATOM 796 C CA . LEU A 1 107 ? 50.147 37.898 -3.447 1.00 91.31 107 LEU A CA 1
ATOM 797 C C . LEU A 1 107 ? 48.935 37.726 -4.381 1.00 91.31 107 LEU A C 1
ATOM 799 O O . LEU A 1 107 ? 49.000 36.932 -5.320 1.00 91.31 107 LEU A O 1
ATOM 803 N N . GLU A 1 108 ? 47.867 38.501 -4.195 1.00 93.00 108 GLU A N 1
ATOM 804 C CA . GLU A 1 108 ? 46.753 38.612 -5.144 1.00 93.00 108 GLU A CA 1
ATOM 805 C C . GLU A 1 108 ? 47.189 39.261 -6.465 1.00 93.00 108 GLU A C 1
ATOM 807 O O . GLU A 1 108 ? 46.924 38.689 -7.523 1.00 93.00 108 GLU A O 1
ATOM 812 N N . ASP A 1 109 ? 47.953 40.358 -6.432 1.00 94.31 109 ASP A N 1
ATOM 813 C CA . ASP A 1 109 ? 48.516 40.997 -7.631 1.00 94.31 109 ASP A CA 1
ATOM 814 C C . ASP A 1 109 ? 49.462 40.052 -8.398 1.00 94.31 109 ASP A C 1
ATOM 816 O O . ASP A 1 109 ? 49.532 40.084 -9.631 1.00 94.31 109 ASP A O 1
ATOM 820 N N . PHE A 1 110 ? 50.228 39.207 -7.697 1.00 95.06 110 PHE A N 1
ATOM 821 C CA . PHE A 1 110 ? 51.060 38.172 -8.320 1.00 95.06 110 PHE A CA 1
ATOM 822 C C . PHE A 1 110 ? 50.219 37.028 -8.893 1.00 95.06 110 PHE A C 1
ATOM 824 O O . PHE A 1 110 ? 50.488 36.602 -10.013 1.00 95.06 110 PHE A O 1
ATOM 831 N N . ARG A 1 111 ? 49.165 36.569 -8.202 1.00 94.50 111 ARG A N 1
ATOM 832 C CA . ARG A 1 111 ? 48.215 35.575 -8.741 1.00 94.50 111 ARG A CA 1
ATOM 833 C C . ARG A 1 111 ? 47.478 36.093 -9.978 1.00 94.50 111 ARG A C 1
ATOM 835 O O . ARG A 1 111 ? 47.295 35.336 -10.927 1.00 94.50 111 ARG A O 1
ATOM 842 N N . ALA A 1 112 ? 47.067 37.360 -9.989 1.00 94.12 112 ALA A N 1
ATOM 843 C CA . ALA A 1 112 ? 46.410 37.992 -11.130 1.00 94.12 112 ALA A CA 1
ATOM 844 C C . ALA A 1 112 ? 47.357 38.098 -12.336 1.00 94.12 112 ALA A C 1
ATOM 846 O O . ALA A 1 112 ? 46.989 37.710 -13.446 1.00 94.12 112 ALA A O 1
ATOM 847 N N . ARG A 1 113 ? 48.606 38.535 -12.111 1.00 94.94 113 ARG A N 1
ATOM 848 C CA . ARG A 1 113 ? 49.652 38.554 -13.147 1.00 94.94 113 ARG A CA 1
ATOM 849 C C . ARG A 1 113 ? 49.977 37.157 -13.668 1.00 94.94 113 ARG A C 1
ATOM 851 O O . ARG A 1 113 ? 50.033 36.984 -14.879 1.00 94.94 113 ARG A O 1
ATOM 858 N N . LEU A 1 114 ? 50.106 36.164 -12.787 1.00 94.50 114 LEU A N 1
ATOM 859 C CA . LEU A 1 114 ? 50.369 34.775 -13.165 1.00 94.50 114 LEU A CA 1
ATOM 860 C C . LEU A 1 114 ? 49.248 34.219 -14.056 1.00 94.50 114 LEU A C 1
ATOM 862 O O . LEU A 1 114 ? 49.539 33.763 -15.159 1.00 94.50 114 LEU A O 1
ATOM 866 N N . LYS A 1 115 ? 47.976 34.392 -13.670 1.00 96.06 115 LYS A N 1
ATOM 867 C CA . LYS A 1 115 ? 46.820 34.033 -14.514 1.00 96.06 115 LYS A CA 1
ATOM 868 C C . LYS A 1 115 ? 46.848 34.729 -15.878 1.00 96.06 115 LYS A C 1
ATOM 870 O O . LYS A 1 115 ? 46.592 34.084 -16.886 1.00 96.06 115 LYS A O 1
ATOM 875 N N . CYS A 1 116 ? 47.184 36.021 -15.924 1.00 93.62 116 CYS A N 1
ATOM 876 C CA . CYS A 1 116 ? 47.330 36.757 -17.183 1.00 93.62 116 CYS A CA 1
ATOM 877 C C . CYS A 1 116 ? 48.449 36.164 -18.062 1.00 93.62 116 CYS A C 1
ATOM 879 O O . CYS A 1 116 ? 48.248 35.927 -19.249 1.00 93.62 116 CYS A O 1
ATOM 881 N N . THR A 1 117 ? 49.610 35.837 -17.484 1.00 94.44 117 THR A N 1
ATOM 882 C CA . THR A 1 117 ? 50.700 35.185 -18.232 1.00 94.44 117 THR A CA 1
ATOM 883 C C . THR A 1 117 ? 50.369 33.756 -18.664 1.00 94.44 117 THR A C 1
ATOM 885 O O . THR A 1 117 ? 50.834 33.310 -19.709 1.00 94.44 117 THR A O 1
ATOM 888 N N . GLU A 1 118 ? 49.548 33.027 -17.906 1.00 94.25 118 GLU A N 1
ATOM 889 C CA . GLU A 1 118 ? 49.060 31.702 -18.294 1.00 94.25 118 GLU A CA 1
ATOM 890 C C . GLU A 1 118 ? 48.067 31.787 -19.456 1.00 94.25 118 GLU A C 1
ATOM 892 O O . GLU A 1 118 ? 48.158 30.983 -20.385 1.00 94.25 118 GLU A O 1
ATOM 897 N N . THR A 1 119 ? 47.161 32.773 -19.465 1.00 94.88 119 THR A N 1
ATOM 898 C CA . THR A 1 119 ? 46.226 32.963 -20.583 1.00 94.88 119 THR A CA 1
ATOM 899 C C . THR A 1 119 ? 46.928 33.447 -21.848 1.00 94.88 119 THR A C 1
ATOM 901 O O . THR A 1 119 ? 46.619 32.926 -22.921 1.00 94.88 119 THR A O 1
ATOM 904 N N . THR A 1 120 ? 47.908 34.355 -21.761 1.00 94.94 120 THR A N 1
ATOM 905 C CA . THR A 1 120 ? 48.702 34.765 -22.936 1.00 94.94 120 THR A CA 1
ATOM 906 C C . THR A 1 120 ? 49.595 33.635 -23.444 1.00 94.94 120 THR A C 1
ATOM 908 O O . THR A 1 120 ? 49.647 33.410 -24.650 1.00 94.94 120 THR A O 1
ATOM 911 N N . LYS A 1 121 ? 50.210 32.839 -22.558 1.00 95.75 121 LYS A N 1
ATOM 912 C CA . LYS A 1 121 ? 50.947 31.616 -22.928 1.00 95.75 121 LYS A CA 1
ATOM 913 C C . LYS A 1 121 ? 50.043 30.591 -23.621 1.00 95.75 121 LYS A C 1
ATOM 915 O O . LYS A 1 121 ? 50.415 30.056 -24.661 1.00 95.75 121 LYS A O 1
ATOM 920 N N . ALA A 1 122 ? 48.849 30.332 -23.085 1.00 95.25 122 ALA A N 1
ATOM 921 C CA . ALA A 1 122 ? 47.878 29.428 -23.702 1.00 95.25 122 ALA A CA 1
ATOM 922 C C . ALA A 1 122 ? 47.401 29.938 -25.072 1.00 95.25 122 ALA A C 1
ATOM 924 O O . ALA A 1 122 ? 47.217 29.147 -25.995 1.00 95.25 122 ALA A O 1
ATOM 925 N N . GLN A 1 123 ? 47.232 31.254 -25.226 1.00 94.62 123 GLN A N 1
ATOM 926 C CA . GLN A 1 123 ? 46.888 31.866 -26.504 1.00 94.62 123 GLN A CA 1
ATOM 927 C C . GLN A 1 123 ? 48.030 31.740 -27.525 1.00 94.62 123 GLN A C 1
ATOM 929 O O . GLN A 1 123 ? 47.789 31.274 -28.637 1.00 94.62 123 GLN A O 1
ATOM 934 N N . ALA A 1 124 ? 49.270 32.031 -27.123 1.00 94.75 124 ALA A N 1
ATOM 935 C CA . ALA A 1 124 ? 50.455 31.874 -27.963 1.00 94.75 124 ALA A CA 1
ATOM 936 C C . ALA A 1 124 ? 50.658 30.419 -28.428 1.00 94.75 124 ALA A C 1
ATOM 938 O O . ALA A 1 124 ? 51.005 30.193 -29.583 1.00 94.75 124 ALA A O 1
ATOM 939 N N . PHE A 1 125 ? 50.373 29.417 -27.584 1.00 96.56 125 PHE A N 1
ATOM 940 C CA . PHE A 1 125 ? 50.392 28.013 -28.017 1.00 96.56 125 PHE A CA 1
ATOM 941 C C . PHE A 1 125 ? 49.327 27.702 -29.074 1.00 96.56 125 PHE A C 1
ATOM 943 O O . PHE A 1 125 ? 49.642 27.055 -30.069 1.00 96.56 125 PHE A O 1
ATOM 950 N N . ARG A 1 126 ? 48.090 28.197 -28.925 1.00 95.81 126 ARG A N 1
ATOM 951 C CA . ARG A 1 126 ? 47.044 28.023 -29.955 1.00 95.81 126 ARG A CA 1
ATOM 952 C C . ARG A 1 126 ? 47.430 28.683 -31.277 1.00 95.81 126 ARG A C 1
ATOM 954 O O . ARG A 1 126 ? 47.105 28.157 -32.338 1.00 95.81 126 ARG A O 1
ATOM 961 N N . GLU A 1 127 ? 48.082 29.839 -31.222 1.00 95.69 127 GLU A N 1
ATOM 962 C CA . GLU A 1 127 ? 48.564 30.561 -32.402 1.00 95.69 127 GLU A CA 1
ATOM 963 C C . GLU A 1 127 ? 49.745 29.841 -33.061 1.00 95.69 127 GLU A C 1
ATOM 965 O O . GLU A 1 127 ? 49.723 29.655 -34.274 1.00 95.69 127 GLU A O 1
ATOM 970 N N . LEU A 1 128 ? 50.694 29.318 -32.278 1.00 96.31 128 LEU A N 1
ATOM 971 C CA . LEU A 1 128 ? 51.784 28.470 -32.767 1.00 96.31 128 LEU A CA 1
ATOM 972 C C . LEU A 1 128 ? 51.262 27.180 -33.416 1.00 96.31 128 LEU A C 1
ATOM 974 O O . LEU A 1 128 ? 51.714 26.810 -34.495 1.00 96.31 128 LEU A O 1
ATOM 978 N N . GLU A 1 129 ? 50.283 26.502 -32.812 1.00 96.19 129 GLU A N 1
ATOM 979 C CA . GLU A 1 129 ? 49.669 25.326 -33.432 1.00 96.19 129 GLU A CA 1
ATOM 980 C C . GLU A 1 129 ? 48.936 25.672 -34.736 1.00 96.19 129 GLU A C 1
ATOM 982 O O . GLU A 1 129 ? 48.983 24.896 -35.687 1.00 96.19 129 GLU A O 1
ATOM 987 N N . LYS A 1 130 ? 48.237 26.815 -34.803 1.00 96.88 130 LYS A N 1
ATOM 988 C CA . LYS A 1 130 ? 47.617 27.292 -36.051 1.00 96.88 130 LYS A CA 1
ATOM 989 C C . LYS A 1 130 ? 48.678 27.573 -37.114 1.00 96.88 130 LYS A C 1
ATOM 991 O O . LYS A 1 130 ? 48.525 27.095 -38.232 1.00 96.88 130 LYS A O 1
ATOM 996 N N . ALA A 1 131 ? 49.758 28.267 -36.751 1.00 95.81 131 ALA A N 1
ATOM 997 C CA . ALA A 1 131 ? 50.879 28.549 -37.641 1.00 95.81 131 ALA A CA 1
ATOM 998 C C . ALA A 1 131 ? 51.530 27.254 -38.162 1.00 95.81 131 ALA A C 1
ATOM 1000 O O . ALA A 1 131 ? 51.746 27.124 -39.364 1.00 95.81 131 ALA A O 1
ATOM 1001 N N . ASN A 1 132 ? 5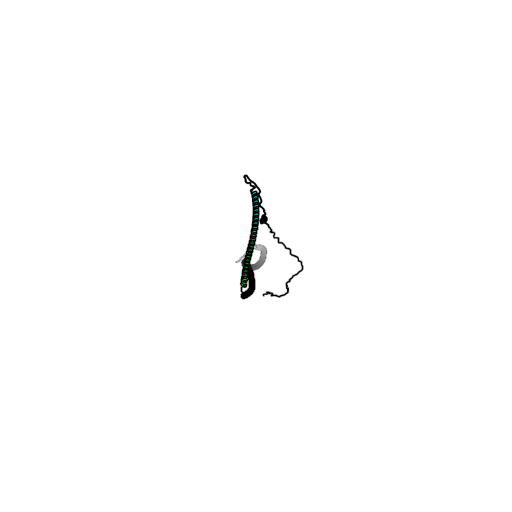1.748 26.262 -37.292 1.00 95.88 132 ASN A N 1
ATOM 1002 C CA . ASN A 1 132 ? 52.278 24.950 -37.674 1.00 95.88 132 ASN A CA 1
ATOM 1003 C C . ASN A 1 132 ? 51.333 24.184 -38.612 1.00 95.88 132 ASN A C 1
ATOM 1005 O O . ASN A 1 132 ? 51.803 23.618 -39.594 1.00 95.88 132 ASN A O 1
ATOM 1009 N N . ARG A 1 133 ? 50.011 24.210 -38.371 1.00 96.50 133 ARG A N 1
ATOM 1010 C CA . ARG A 1 133 ? 49.020 23.637 -39.305 1.00 96.50 133 ARG A CA 1
ATOM 1011 C C . ARG A 1 133 ? 49.095 24.325 -40.671 1.00 96.50 133 ARG A C 1
ATOM 1013 O O . ARG A 1 133 ? 49.220 23.639 -41.678 1.00 96.50 133 ARG A O 1
ATOM 1020 N N . THR A 1 134 ? 49.122 25.661 -40.715 1.00 95.62 134 THR A N 1
ATOM 1021 C CA . THR A 1 134 ? 49.251 26.396 -41.987 1.00 95.62 134 THR A CA 1
ATOM 1022 C C . THR A 1 134 ? 50.592 26.163 -42.683 1.00 95.62 134 THR A C 1
ATOM 1024 O O . THR A 1 134 ? 50.626 26.092 -43.906 1.00 95.62 134 THR A O 1
ATOM 1027 N N . LE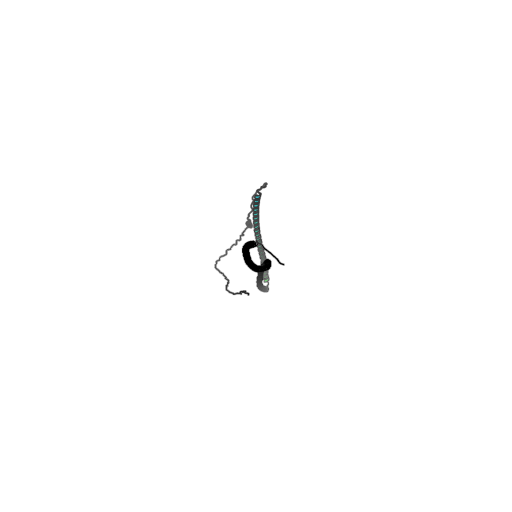U A 1 135 ? 51.688 25.999 -41.933 1.00 96.62 135 LEU A N 1
ATOM 1028 C CA . LEU A 1 135 ? 52.997 25.652 -42.485 1.00 96.62 135 LEU A CA 1
ATOM 1029 C C . LEU A 1 135 ? 52.939 24.266 -43.124 1.00 96.62 135 LEU A C 1
ATOM 1031 O O . LEU A 1 135 ? 53.292 24.137 -44.288 1.00 96.62 135 LEU A O 1
ATOM 1035 N N . GLN A 1 136 ? 52.423 23.262 -42.412 1.00 95.75 136 GLN A N 1
ATOM 1036 C CA . GLN A 1 136 ? 52.282 21.904 -42.935 1.00 95.75 136 GLN A CA 1
ATOM 1037 C C . GLN A 1 136 ? 51.368 21.862 -44.170 1.00 95.75 136 GLN A C 1
ATOM 1039 O O . GLN A 1 136 ? 51.711 21.231 -45.163 1.00 95.75 136 GLN A O 1
ATOM 1044 N N . GLU A 1 137 ? 50.250 22.594 -44.172 1.00 96.06 137 GLU A N 1
ATOM 1045 C CA . GLU A 1 137 ? 49.407 22.737 -45.364 1.00 96.06 137 GLU A CA 1
ATOM 1046 C C . GLU A 1 137 ? 50.150 23.362 -46.553 1.00 96.06 137 GLU A C 1
ATOM 1048 O O . GLU A 1 137 ? 49.957 22.924 -47.686 1.00 96.06 137 GLU A O 1
ATOM 1053 N N . LEU A 1 138 ? 50.965 24.397 -46.326 1.00 96.31 138 LEU A N 1
ATOM 1054 C CA . LEU A 1 138 ? 51.746 25.051 -47.380 1.00 96.31 138 LEU A CA 1
ATOM 1055 C C . LEU A 1 138 ? 52.896 24.167 -47.874 1.00 96.31 138 LEU A C 1
ATOM 1057 O O . LEU A 1 138 ? 53.135 24.130 -49.077 1.00 96.31 138 LEU A O 1
ATOM 1061 N N . THR A 1 139 ? 53.557 23.420 -46.987 1.00 96.38 139 THR A N 1
ATOM 1062 C CA . THR A 1 139 ? 54.570 22.419 -47.343 1.00 96.38 139 THR A CA 1
ATOM 1063 C C . THR A 1 139 ? 53.958 21.310 -48.191 1.00 96.38 139 THR A C 1
ATOM 1065 O O . THR A 1 139 ? 54.452 21.074 -49.286 1.00 96.38 139 THR A O 1
ATOM 1068 N N . ASN A 1 140 ? 52.836 20.719 -47.770 1.00 95.75 140 ASN A N 1
ATOM 1069 C CA . ASN A 1 140 ? 52.141 19.688 -48.545 1.00 95.75 140 ASN A CA 1
ATOM 1070 C C . ASN A 1 140 ? 51.680 20.226 -49.916 1.00 95.75 140 ASN A C 1
ATOM 1072 O O . ASN A 1 140 ? 51.802 19.545 -50.929 1.00 95.75 140 ASN A O 1
ATOM 1076 N N . LYS A 1 141 ? 51.172 21.469 -49.983 1.00 97.00 141 LYS A N 1
ATOM 1077 C CA . LYS A 1 141 ? 50.814 22.121 -51.259 1.00 97.00 141 LYS A CA 1
ATOM 1078 C C . LYS A 1 141 ? 52.040 22.332 -52.153 1.00 97.00 141 LYS A C 1
ATOM 1080 O O . LYS A 1 141 ? 51.939 22.133 -53.359 1.00 97.00 141 LYS A O 1
ATOM 1085 N N . LEU A 1 142 ? 53.179 22.731 -51.586 1.00 96.25 142 LEU A N 1
ATOM 1086 C CA . LEU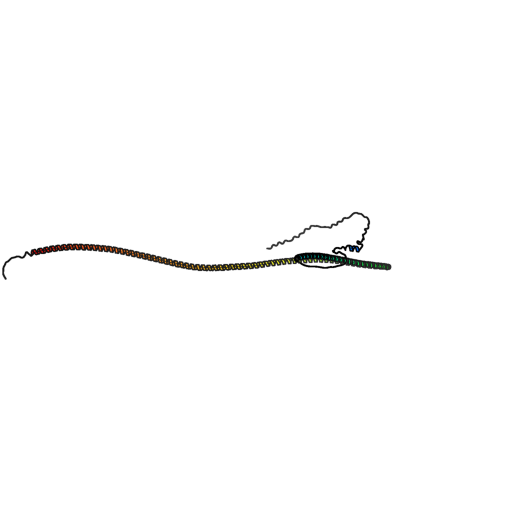 A 1 142 ? 54.431 22.911 -52.323 1.00 96.25 142 LEU A CA 1
ATOM 1087 C C . LEU A 1 142 ? 54.981 21.576 -52.840 1.00 96.25 142 LEU A C 1
ATOM 1089 O O . LEU A 1 142 ? 55.429 21.523 -53.980 1.00 96.25 142 LEU A O 1
ATOM 1093 N N . GLU A 1 143 ? 54.903 20.518 -52.033 1.00 96.50 143 GLU A N 1
ATOM 1094 C CA . GLU A 1 143 ? 55.278 19.149 -52.397 1.00 96.50 143 GLU A CA 1
ATOM 1095 C C . GLU A 1 143 ? 54.440 18.670 -53.590 1.00 96.50 143 GLU A C 1
ATOM 1097 O O . GLU A 1 143 ? 55.008 18.440 -54.656 1.00 96.50 143 GLU A O 1
ATOM 1102 N N . ILE A 1 144 ? 53.104 18.723 -53.493 1.00 95.81 144 ILE A N 1
ATOM 1103 C CA . ILE A 1 144 ? 52.173 18.389 -54.590 1.00 95.81 144 ILE A CA 1
ATOM 1104 C C . ILE A 1 144 ? 52.452 19.218 -55.859 1.00 95.81 144 ILE A C 1
ATOM 1106 O O . ILE A 1 144 ? 52.433 18.687 -56.968 1.00 95.81 144 ILE A O 1
ATOM 1110 N N . ILE A 1 145 ? 52.727 20.522 -55.732 1.00 95.50 145 ILE A N 1
ATOM 1111 C CA . ILE A 1 145 ? 53.077 21.378 -56.881 1.00 95.50 145 ILE A CA 1
ATOM 1112 C C . ILE A 1 145 ? 54.441 20.985 -57.472 1.00 95.50 145 ILE A C 1
ATOM 1114 O O . ILE A 1 145 ? 54.622 21.057 -58.687 1.00 95.50 145 ILE A O 1
ATOM 1118 N N . SER A 1 146 ? 55.404 20.570 -56.646 1.00 94.50 146 SER A N 1
ATOM 1119 C CA . SER A 1 146 ? 56.728 20.139 -57.103 1.00 94.50 146 SER A CA 1
ATOM 1120 C C . SER A 1 146 ? 56.685 18.782 -57.808 1.00 94.50 146 SER A C 1
ATOM 1122 O O . SER A 1 146 ? 57.274 18.654 -58.879 1.00 94.50 146 SER A O 1
ATOM 1124 N N . GLU A 1 147 ? 55.908 17.830 -57.287 1.00 95.56 147 GLU A N 1
ATOM 1125 C CA . GLU A 1 147 ? 55.614 16.543 -57.923 1.00 95.56 147 GLU A CA 1
ATOM 1126 C C . GLU A 1 147 ? 54.868 16.758 -59.242 1.00 95.56 147 GLU A C 1
ATOM 1128 O O . GLU A 1 147 ? 55.308 16.269 -60.275 1.00 95.56 147 GLU A O 1
ATOM 1133 N N . SER A 1 148 ? 53.813 17.582 -59.245 1.00 94.25 148 SER A N 1
ATOM 1134 C CA . SER A 1 148 ? 53.058 17.929 -60.457 1.00 94.25 148 SER A CA 1
ATOM 1135 C C . SER A 1 148 ? 53.918 18.630 -61.513 1.00 94.25 148 SER A C 1
ATOM 1137 O O . SER A 1 148 ? 53.746 18.403 -62.710 1.00 94.25 148 SER A O 1
ATOM 1139 N N . LYS A 1 149 ? 54.872 19.471 -61.097 1.00 94.94 149 LYS A N 1
ATOM 1140 C CA . LYS A 1 149 ? 55.852 20.076 -62.005 1.00 94.94 149 LYS A CA 1
ATOM 1141 C C . LYS A 1 149 ? 56.824 19.029 -62.550 1.00 94.94 149 LYS A C 1
ATOM 1143 O O . LYS A 1 149 ? 57.166 19.099 -63.726 1.00 94.94 149 LYS A O 1
ATOM 1148 N N . GLN A 1 150 ? 57.289 18.102 -61.716 1.00 94.62 150 GLN A N 1
ATOM 1149 C CA . GLN A 1 150 ? 58.228 17.059 -62.118 1.00 94.62 150 GLN A CA 1
ATOM 1150 C C . GLN A 1 150 ? 57.576 16.087 -63.108 1.00 94.62 150 GLN A C 1
ATOM 1152 O O . GLN A 1 150 ? 58.138 15.862 -64.178 1.00 94.62 150 GLN A O 1
ATOM 1157 N N . THR A 1 151 ? 56.353 15.623 -62.834 1.00 93.06 151 THR A N 1
ATOM 1158 C CA . THR A 1 151 ? 55.586 14.798 -63.777 1.00 93.06 151 THR A CA 1
ATOM 1159 C C . THR A 1 151 ? 55.285 15.554 -65.069 1.00 93.06 151 THR A C 1
ATOM 1161 O O . THR A 1 151 ? 55.460 14.992 -66.141 1.00 93.06 151 THR A O 1
ATOM 1164 N N . ALA A 1 152 ? 54.944 16.848 -65.016 1.00 92.12 152 ALA A N 1
ATOM 1165 C CA . ALA A 1 152 ? 54.774 17.658 -66.226 1.00 92.12 152 ALA A CA 1
ATOM 1166 C C . ALA A 1 152 ? 56.082 17.813 -67.033 1.00 92.12 152 ALA A C 1
ATOM 1168 O O . ALA A 1 152 ? 56.053 17.818 -68.264 1.00 92.12 152 ALA A O 1
ATOM 1169 N N . ILE A 1 153 ? 57.246 17.918 -66.378 1.00 92.12 153 ILE A N 1
ATOM 1170 C CA . ILE A 1 153 ? 58.547 17.915 -67.066 1.00 92.12 153 ILE A CA 1
ATOM 1171 C C . ILE A 1 153 ? 58.763 16.563 -67.748 1.00 92.12 153 ILE A C 1
ATOM 1173 O O . ILE A 1 153 ? 58.992 16.545 -68.956 1.00 92.12 153 ILE A O 1
ATOM 1177 N N . GLU A 1 154 ? 58.606 15.455 -67.023 1.00 93.62 154 GLU A N 1
ATOM 1178 C CA . GLU A 1 154 ? 58.744 14.090 -67.547 1.00 93.62 154 GLU A CA 1
ATOM 1179 C C . GLU A 1 154 ? 57.777 13.817 -68.710 1.00 93.62 154 GLU A C 1
ATOM 1181 O O . GLU A 1 154 ? 58.183 13.270 -69.735 1.00 93.62 154 GLU A O 1
ATOM 1186 N N . GLU A 1 155 ? 56.529 14.283 -68.627 1.00 93.12 155 GLU A N 1
ATOM 1187 C CA . GLU A 1 155 ? 55.555 14.241 -69.721 1.00 93.12 155 GLU A CA 1
ATOM 1188 C C . GLU A 1 155 ? 56.017 15.054 -70.938 1.00 93.12 155 GLU A C 1
ATOM 1190 O O . GLU A 1 155 ? 55.914 14.567 -72.067 1.00 93.12 155 GLU A O 1
ATOM 1195 N N . THR A 1 156 ? 56.562 16.264 -70.750 1.00 91.25 156 THR A N 1
ATOM 1196 C CA . THR A 1 156 ? 57.083 17.066 -71.875 1.00 91.25 156 THR A CA 1
ATOM 1197 C C . THR A 1 156 ? 58.367 16.495 -72.474 1.00 91.25 156 THR A C 1
ATOM 1199 O O . THR A 1 156 ? 58.583 16.634 -73.679 1.00 91.25 156 THR A O 1
ATOM 1202 N N . GLU A 1 157 ? 59.219 15.840 -71.686 1.00 93.12 157 GLU A N 1
ATOM 1203 C CA . GLU A 1 157 ? 60.415 15.154 -72.179 1.00 93.12 157 GLU A CA 1
ATOM 1204 C C . GLU A 1 157 ? 60.049 13.864 -72.914 1.00 93.12 157 GLU A C 1
ATOM 1206 O O . GLU A 1 157 ? 60.526 13.653 -74.029 1.00 93.12 157 GLU A O 1
ATOM 1211 N N . ALA A 1 158 ? 59.109 13.076 -72.387 1.00 92.88 158 ALA A N 1
ATOM 1212 C CA . ALA A 1 158 ? 58.525 11.936 -73.085 1.00 92.88 158 ALA A CA 1
ATOM 1213 C C . ALA A 1 158 ? 57.808 12.364 -74.378 1.00 92.88 158 ALA A C 1
ATOM 1215 O O . ALA A 1 158 ? 57.925 11.693 -75.400 1.00 92.88 158 ALA A O 1
ATOM 1216 N N . ALA A 1 159 ? 57.105 13.501 -74.384 1.00 90.44 159 ALA A N 1
ATOM 1217 C CA . ALA A 1 159 ? 56.487 14.053 -75.589 1.00 90.44 159 ALA A CA 1
ATOM 1218 C C . ALA A 1 159 ? 57.530 14.511 -76.623 1.00 90.44 159 ALA A C 1
ATOM 1220 O O . ALA A 1 159 ? 57.380 14.204 -77.804 1.00 90.44 159 ALA A O 1
ATOM 1221 N N . LYS A 1 160 ? 58.615 15.179 -76.202 1.00 92.19 160 LYS A N 1
ATOM 1222 C CA . LYS A 1 160 ? 59.751 15.522 -77.082 1.00 92.19 160 LYS A CA 1
ATOM 1223 C C . LYS A 1 160 ? 60.446 14.275 -77.627 1.00 92.19 160 LYS A C 1
ATOM 1225 O O . LYS A 1 160 ? 60.829 14.262 -78.792 1.00 92.19 160 LYS A O 1
ATOM 1230 N N . GLN A 1 161 ? 60.598 13.236 -76.810 1.00 91.00 161 GLN A N 1
ATOM 1231 C CA . GLN A 1 161 ? 61.196 11.973 -77.225 1.00 91.00 161 GLN A CA 1
ATOM 1232 C C . GLN A 1 161 ? 60.330 11.279 -78.281 1.00 91.00 161 GLN A C 1
ATOM 1234 O O . GLN A 1 161 ? 60.825 11.028 -79.376 1.00 91.00 161 GLN A O 1
ATOM 1239 N N . ARG A 1 162 ? 59.021 11.125 -78.032 1.00 89.06 162 ARG A N 1
ATOM 1240 C CA . ARG A 1 162 ? 58.058 10.631 -79.033 1.00 89.06 162 ARG A CA 1
ATOM 1241 C C . ARG A 1 162 ? 58.017 11.497 -80.295 1.00 89.06 162 ARG A C 1
ATOM 1243 O O . ARG A 1 162 ? 57.818 10.971 -81.382 1.00 89.06 162 ARG A O 1
ATOM 1250 N N . ALA A 1 163 ? 58.195 12.815 -80.182 1.00 86.62 163 ALA A N 1
ATOM 1251 C CA . ALA A 1 163 ? 58.248 13.706 -81.341 1.00 86.62 163 ALA A CA 1
ATOM 1252 C C . ALA A 1 163 ? 59.498 13.458 -82.203 1.00 86.62 163 ALA A C 1
ATOM 1254 O O . ALA A 1 163 ? 59.364 13.372 -83.422 1.00 86.62 163 ALA A O 1
ATOM 1255 N N . ARG A 1 164 ? 60.676 13.274 -81.583 1.00 87.50 164 ARG A N 1
ATOM 1256 C CA . ARG A 1 164 ? 61.915 12.876 -82.281 1.00 87.50 164 ARG A CA 1
ATOM 1257 C C . ARG A 1 164 ? 61.778 11.500 -82.923 1.00 87.50 164 ARG A C 1
ATOM 1259 O O . ARG A 1 164 ? 62.046 11.363 -84.108 1.00 87.50 164 ARG A O 1
ATOM 1266 N N . GLU A 1 165 ? 61.264 10.517 -82.187 1.00 85.88 165 GLU A N 1
ATOM 1267 C CA . GLU A 1 165 ? 60.984 9.173 -82.709 1.00 85.88 165 GLU A CA 1
ATOM 1268 C C . GLU A 1 165 ? 60.010 9.222 -83.894 1.00 85.88 165 GLU A C 1
ATOM 1270 O O . GLU A 1 165 ? 60.248 8.582 -84.911 1.00 85.88 165 GLU A O 1
ATOM 1275 N N . LEU A 1 166 ? 58.946 10.029 -83.832 1.00 81.88 166 LEU A N 1
ATOM 1276 C CA . LEU A 1 166 ? 58.023 10.229 -84.956 1.00 81.88 166 LEU A CA 1
ATOM 1277 C C . LEU A 1 166 ? 58.667 10.951 -86.149 1.00 81.88 166 LEU A C 1
ATOM 1279 O O . LEU A 1 166 ? 58.243 10.725 -87.281 1.00 81.88 166 LEU A O 1
ATOM 1283 N N . GLU A 1 167 ? 59.659 11.813 -85.939 1.00 78.44 167 GLU A N 1
ATOM 1284 C CA . GLU A 1 167 ? 60.406 12.496 -87.003 1.00 78.44 167 GLU A CA 1
ATOM 1285 C C . GLU A 1 167 ? 61.433 11.558 -87.668 1.00 78.44 167 GLU A C 1
ATOM 1287 O O . GLU A 1 167 ? 61.507 11.490 -88.899 1.00 78.44 167 GLU A O 1
ATOM 1292 N N . GLU A 1 168 ? 62.125 10.732 -86.880 1.00 78.12 168 GLU A N 1
ATOM 1293 C CA . GLU A 1 168 ? 62.983 9.634 -87.346 1.00 78.12 168 GLU A CA 1
ATOM 1294 C C . GLU A 1 168 ? 62.170 8.554 -88.077 1.00 78.12 168 GLU A C 1
ATOM 1296 O O . GLU A 1 168 ? 62.544 8.115 -89.169 1.00 78.12 168 GLU A O 1
ATOM 1301 N N . HIS A 1 169 ? 61.005 8.173 -87.542 1.00 70.44 169 HIS A N 1
ATOM 1302 C CA . HIS A 1 169 ? 60.075 7.253 -88.192 1.00 70.44 169 HIS A CA 1
ATOM 1303 C C . HIS A 1 169 ? 59.465 7.850 -89.460 1.00 70.44 169 HIS A C 1
ATOM 1305 O O . HIS A 1 169 ? 59.330 7.117 -90.432 1.00 70.44 169 HIS A O 1
ATOM 1311 N N . LYS A 1 170 ? 59.139 9.150 -89.519 1.00 68.88 170 LYS A N 1
ATOM 1312 C CA . LYS A 1 170 ? 58.702 9.808 -90.768 1.00 68.88 170 LYS A CA 1
ATOM 1313 C C . LYS A 1 170 ? 59.807 9.799 -91.822 1.00 68.88 170 LYS A C 1
ATOM 1315 O O . LYS A 1 170 ? 59.531 9.457 -92.969 1.00 68.88 170 LYS A O 1
ATOM 1320 N N . SER A 1 171 ? 61.041 10.102 -91.426 1.00 63.78 171 SER A N 1
ATOM 1321 C CA . SER A 1 171 ? 62.214 10.083 -92.312 1.00 63.78 171 SER A CA 1
ATOM 1322 C C . SER A 1 171 ? 62.516 8.667 -92.824 1.00 63.78 171 SER A C 1
ATOM 1324 O O . SER A 1 171 ? 62.786 8.468 -94.005 1.00 63.78 171 SER A O 1
ATOM 1326 N N . SER A 1 172 ? 62.368 7.655 -91.965 1.00 61.12 172 SER A N 1
ATOM 1327 C CA . SER A 1 172 ? 62.511 6.237 -92.330 1.00 61.12 172 SER A CA 1
ATOM 1328 C C . SER A 1 172 ? 61.336 5.723 -93.177 1.00 61.12 172 SER A C 1
ATOM 1330 O O . SER A 1 172 ? 61.519 4.919 -94.089 1.00 61.12 172 SER A O 1
ATOM 1332 N N . ARG A 1 173 ? 60.115 6.204 -92.915 1.00 58.56 173 ARG A N 1
ATOM 1333 C CA . ARG A 1 173 ? 58.884 5.837 -93.635 1.00 58.56 173 ARG A CA 1
ATOM 1334 C C . ARG A 1 173 ? 58.780 6.510 -95.004 1.00 58.56 173 ARG A C 1
ATOM 1336 O O . ARG A 1 173 ? 58.161 5.934 -95.889 1.00 58.56 173 ARG A O 1
ATOM 1343 N N . GLN A 1 174 ? 59.461 7.635 -95.242 1.00 55.31 174 GLN A N 1
ATOM 1344 C CA . GLN A 1 174 ? 59.659 8.174 -96.598 1.00 55.31 174 GLN A CA 1
ATOM 1345 C C . GLN A 1 174 ? 60.377 7.188 -97.544 1.00 55.31 174 GLN A C 1
ATOM 1347 O O . GLN A 1 174 ? 60.258 7.332 -98.759 1.00 55.31 174 GLN A O 1
ATOM 1352 N N . HIS A 1 175 ? 61.059 6.163 -97.015 1.00 53.28 175 HIS A N 1
ATOM 1353 C CA . HIS A 1 175 ? 61.672 5.082 -97.792 1.00 53.28 175 HIS A CA 1
ATOM 1354 C C . HIS A 1 175 ? 60.824 3.800 -97.921 1.00 53.28 175 HIS A C 1
ATOM 1356 O O . HIS A 1 175 ? 61.235 2.886 -98.638 1.00 53.28 175 HIS A O 1
ATOM 1362 N N . LEU A 1 176 ? 59.659 3.698 -97.267 1.00 59.53 176 LEU A N 1
ATOM 1363 C CA . LEU A 1 176 ? 58.854 2.470 -97.211 1.00 59.53 176 LEU A CA 1
ATOM 1364 C C . LEU A 1 176 ? 57.462 2.686 -97.817 1.00 59.53 176 LEU A C 1
ATOM 1366 O O . LEU A 1 176 ? 56.681 3.519 -97.365 1.00 59.53 176 LEU A O 1
ATOM 1370 N N . GLY A 1 177 ? 57.179 1.931 -98.880 1.00 60.56 177 GLY A N 1
ATOM 1371 C CA . GLY A 1 177 ? 56.033 2.146 -99.761 1.00 60.56 177 GLY A CA 1
ATOM 1372 C C . GLY A 1 177 ? 54.652 1.793 -99.193 1.00 60.56 177 GLY A C 1
ATOM 1373 O O . GLY A 1 177 ? 54.476 1.425 -98.034 1.00 60.56 177 GLY A O 1
ATOM 1374 N N . ILE A 1 178 ? 53.672 1.889 -100.097 1.00 59.94 178 ILE A N 1
ATOM 1375 C CA . ILE A 1 178 ? 52.205 1.880 -99.919 1.00 59.94 178 ILE A CA 1
ATOM 1376 C C . ILE A 1 178 ? 51.638 0.856 -98.912 1.00 59.94 178 ILE A C 1
ATOM 1378 O O . ILE A 1 178 ? 50.583 1.111 -98.330 1.00 59.94 178 ILE A O 1
ATOM 1382 N N . ASP A 1 179 ? 52.294 -0.281 -98.685 1.00 66.19 179 ASP A N 1
ATOM 1383 C CA . ASP A 1 179 ? 51.787 -1.326 -97.789 1.00 66.19 179 ASP A CA 1
ATOM 1384 C C . ASP A 1 179 ? 51.984 -1.020 -96.294 1.00 66.19 179 ASP A C 1
ATOM 1386 O O . ASP A 1 179 ? 51.155 -1.443 -95.487 1.00 66.19 179 ASP A O 1
ATOM 1390 N N . ALA A 1 180 ? 52.983 -0.211 -95.915 1.00 73.38 180 ALA A N 1
ATOM 1391 C CA . ALA A 1 180 ? 53.170 0.200 -94.519 1.00 73.38 180 ALA A CA 1
ATOM 1392 C C . ALA A 1 180 ? 51.961 0.999 -93.993 1.00 73.38 180 ALA A C 1
ATOM 1394 O O . ALA A 1 180 ? 51.452 0.726 -92.908 1.00 73.38 180 ALA A O 1
ATOM 1395 N N . TRP A 1 181 ? 51.436 1.923 -94.809 1.00 78.88 181 TRP A N 1
ATOM 1396 C CA . TRP A 1 181 ? 50.296 2.762 -94.427 1.00 78.88 181 TRP A CA 1
ATOM 1397 C C . TRP A 1 181 ? 48.984 1.977 -94.279 1.00 78.88 181 TRP A C 1
ATOM 1399 O O . TRP A 1 181 ? 48.138 2.343 -93.466 1.00 78.88 181 TRP A O 1
ATOM 1409 N N . LYS A 1 182 ? 48.816 0.868 -95.015 1.00 83.56 182 LYS A N 1
ATOM 1410 C CA . LYS A 1 182 ? 47.672 -0.040 -94.822 1.00 83.56 182 LYS A CA 1
ATOM 1411 C C . LYS A 1 182 ? 47.743 -0.719 -93.457 1.00 83.56 182 LYS A C 1
ATOM 1413 O O . LYS A 1 182 ? 46.760 -0.701 -92.728 1.00 83.56 182 LYS A O 1
ATOM 1418 N N . GLN A 1 183 ? 48.917 -1.247 -93.096 1.00 85.25 183 GLN A N 1
ATOM 1419 C CA . GLN A 1 183 ? 49.133 -1.884 -91.797 1.00 85.25 183 GLN A CA 1
ATOM 1420 C C . GLN A 1 183 ? 48.879 -0.909 -90.636 1.00 85.25 183 GLN A C 1
ATOM 1422 O O . GLN A 1 183 ? 48.243 -1.297 -89.658 1.00 85.25 183 GLN A O 1
ATOM 1427 N N . ASP A 1 184 ? 49.302 0.356 -90.762 1.00 84.94 184 ASP A N 1
ATOM 1428 C CA . ASP A 1 184 ? 48.975 1.395 -89.775 1.00 84.94 184 ASP A CA 1
ATOM 1429 C C . ASP A 1 184 ? 47.453 1.580 -89.646 1.00 84.94 184 ASP A C 1
ATOM 1431 O O . ASP A 1 184 ? 46.910 1.486 -88.547 1.00 84.94 184 ASP A O 1
ATOM 1435 N N . VAL A 1 185 ? 46.748 1.793 -90.766 1.00 87.31 185 VAL A N 1
ATOM 1436 C CA . VAL A 1 185 ? 45.289 2.012 -90.794 1.00 87.31 185 VAL A CA 1
ATOM 1437 C C . VAL A 1 185 ? 44.516 0.820 -90.225 1.00 87.31 185 VAL A C 1
ATOM 1439 O O . VAL A 1 185 ? 43.524 1.021 -89.523 1.00 87.31 185 VAL A O 1
ATOM 1442 N N . ASP A 1 186 ? 44.956 -0.408 -90.488 1.00 89.88 186 ASP A N 1
ATOM 1443 C CA . ASP A 1 186 ? 44.335 -1.611 -89.933 1.00 89.88 186 ASP A CA 1
ATOM 1444 C C . ASP A 1 186 ? 44.626 -1.758 -88.428 1.00 89.88 186 ASP A C 1
ATOM 1446 O O . ASP A 1 186 ? 43.731 -2.130 -87.667 1.00 89.88 186 ASP A O 1
ATOM 1450 N N . SER A 1 187 ? 45.824 -1.378 -87.964 1.00 92.19 187 SER A N 1
ATOM 1451 C CA . SER A 1 187 ? 46.139 -1.351 -86.528 1.00 92.19 187 SER A CA 1
ATOM 1452 C C . SER A 1 187 ? 45.323 -0.299 -85.765 1.00 92.19 187 SER A C 1
ATOM 1454 O O . SER A 1 187 ? 44.740 -0.617 -84.730 1.00 92.19 187 SER A O 1
ATOM 1456 N N . GLU A 1 188 ? 45.167 0.909 -86.316 1.00 92.75 188 GLU A N 1
ATOM 1457 C CA . GLU A 1 188 ? 44.296 1.956 -85.768 1.00 92.75 188 GLU A CA 1
ATOM 1458 C C . GLU A 1 188 ? 42.830 1.498 -85.724 1.00 92.75 188 GLU A C 1
ATOM 1460 O O . GLU A 1 188 ? 42.142 1.711 -84.728 1.00 92.75 188 GLU A O 1
ATOM 1465 N N . ARG A 1 189 ? 42.333 0.799 -86.757 1.00 95.19 189 ARG A N 1
ATOM 1466 C CA . ARG A 1 189 ? 40.971 0.227 -86.753 1.00 95.19 189 ARG A CA 1
ATOM 1467 C C . ARG A 1 189 ? 40.754 -0.769 -85.616 1.00 95.19 189 ARG A C 1
ATOM 1469 O O . ARG A 1 189 ? 39.698 -0.725 -84.982 1.00 95.19 189 ARG A O 1
ATOM 1476 N N . GLU A 1 190 ? 41.713 -1.651 -85.352 1.00 95.44 190 GLU A N 1
ATOM 1477 C CA . GLU A 1 190 ? 41.611 -2.600 -84.240 1.00 95.44 190 GLU A CA 1
ATOM 1478 C C . GLU A 1 190 ? 41.766 -1.905 -82.873 1.00 95.44 190 GLU A C 1
ATOM 1480 O O . GLU A 1 190 ? 41.028 -2.247 -81.948 1.00 95.44 190 GLU A O 1
ATOM 1485 N N . LEU A 1 191 ? 42.591 -0.854 -82.752 1.00 96.06 191 LEU A N 1
ATOM 1486 C CA . LEU A 1 191 ? 42.643 0.001 -81.553 1.00 96.06 191 LEU A CA 1
ATOM 1487 C C . LEU A 1 191 ? 41.308 0.722 -81.296 1.00 96.06 191 LEU A C 1
ATOM 1489 O O . LEU A 1 191 ? 40.790 0.678 -80.179 1.00 96.06 191 LEU A O 1
ATOM 1493 N N . TYR A 1 192 ? 40.692 1.321 -82.321 1.00 96.88 192 TYR A N 1
ATOM 1494 C CA . TYR A 1 192 ? 39.360 1.931 -82.210 1.00 96.88 192 TYR A CA 1
ATOM 1495 C C . TYR A 1 192 ? 38.289 0.915 -81.801 1.00 96.88 192 TYR A C 1
ATOM 1497 O O . TYR A 1 192 ? 37.407 1.231 -81.005 1.00 96.88 192 TYR A O 1
ATOM 1505 N N . LYS A 1 193 ? 38.358 -0.310 -82.328 1.00 97.44 193 LYS A N 1
ATOM 1506 C CA . LYS A 1 193 ? 37.432 -1.403 -82.006 1.00 97.44 193 LYS A CA 1
ATOM 1507 C C . LYS A 1 193 ? 37.610 -1.906 -80.571 1.00 97.44 193 LYS A C 1
ATOM 1509 O O . LYS A 1 193 ? 36.605 -2.131 -79.899 1.00 97.44 193 LYS A O 1
ATOM 1514 N N . ALA A 1 194 ? 38.848 -2.018 -80.087 1.00 97.19 194 ALA A N 1
ATOM 1515 C CA . ALA A 1 194 ? 39.149 -2.325 -78.689 1.00 97.19 194 ALA A CA 1
ATOM 1516 C C . ALA A 1 194 ? 38.623 -1.222 -77.753 1.00 97.19 194 ALA A C 1
ATOM 1518 O O . ALA A 1 194 ? 37.816 -1.503 -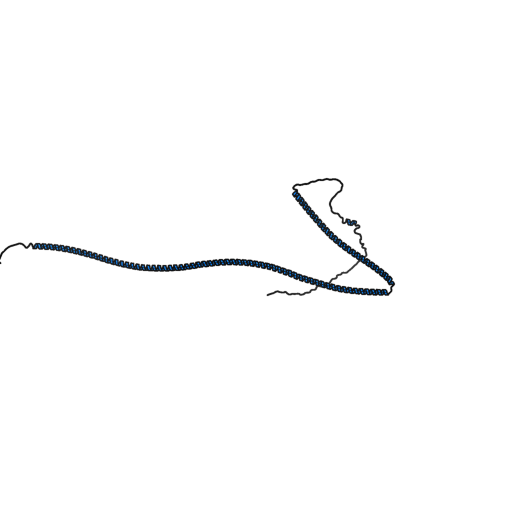76.869 1.00 97.19 194 ALA A O 1
ATOM 1519 N N . SER A 1 195 ? 38.956 0.043 -78.025 1.00 97.19 195 SER A N 1
ATOM 1520 C CA . SER A 1 195 ? 38.486 1.195 -77.241 1.00 97.19 195 SER A CA 1
ATOM 1521 C C . SER A 1 195 ? 36.953 1.333 -77.242 1.00 97.19 195 SER A C 1
ATOM 1523 O O . SER A 1 195 ? 36.340 1.641 -76.217 1.00 97.19 195 SER A O 1
ATOM 1525 N N . ALA A 1 196 ? 36.290 1.038 -78.366 1.00 97.31 196 ALA A N 1
ATOM 1526 C CA . ALA A 1 196 ? 34.830 1.006 -78.437 1.00 97.31 196 ALA A CA 1
ATOM 1527 C C . ALA A 1 196 ? 34.220 -0.128 -77.590 1.00 97.31 196 ALA A C 1
ATOM 1529 O O . ALA A 1 196 ? 33.165 0.074 -76.985 1.00 97.31 196 ALA A O 1
ATOM 1530 N N . ALA A 1 197 ? 34.870 -1.295 -77.517 1.00 97.56 197 ALA A N 1
ATOM 1531 C CA . ALA A 1 197 ? 34.443 -2.401 -76.661 1.00 97.56 197 ALA A CA 1
ATOM 1532 C C . ALA A 1 197 ? 34.634 -2.076 -75.167 1.00 97.56 197 ALA A C 1
ATOM 1534 O O . ALA A 1 197 ? 33.708 -2.283 -74.381 1.00 97.56 197 ALA A O 1
ATOM 1535 N N . GLU A 1 198 ? 35.768 -1.481 -74.787 1.00 97.69 198 GLU A N 1
ATOM 1536 C CA . GLU A 1 198 ? 36.022 -0.977 -73.427 1.00 97.69 198 GLU A CA 1
ATOM 1537 C C . GLU A 1 198 ? 34.972 0.061 -73.005 1.00 97.69 198 GLU A C 1
ATOM 1539 O O . GLU A 1 198 ? 34.389 -0.045 -71.926 1.00 97.69 198 GLU A O 1
ATOM 1544 N N . LEU A 1 199 ? 34.637 1.014 -73.884 1.00 97.69 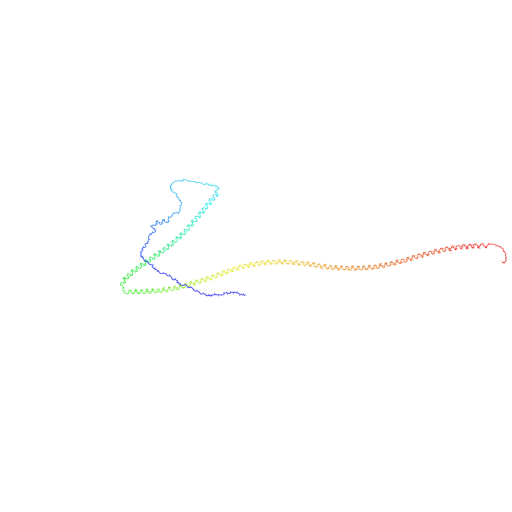199 LEU A N 1
ATOM 1545 C CA . LEU A 1 199 ? 33.582 2.002 -73.635 1.00 97.69 199 LEU A CA 1
ATOM 1546 C C . LEU A 1 199 ? 32.196 1.358 -73.450 1.00 97.69 199 LEU A C 1
ATOM 1548 O O . LEU A 1 199 ? 31.363 1.894 -72.715 1.00 97.69 199 LEU A O 1
ATOM 1552 N N . ILE A 1 200 ? 31.916 0.234 -74.116 1.00 97.88 200 ILE A N 1
ATOM 1553 C CA . ILE A 1 200 ? 30.674 -0.524 -73.916 1.00 97.88 200 ILE A CA 1
ATOM 1554 C C . ILE A 1 200 ? 30.695 -1.240 -72.556 1.00 97.88 200 ILE A C 1
ATOM 1556 O O . ILE A 1 200 ? 29.695 -1.146 -71.843 1.00 97.88 200 ILE A O 1
ATOM 1560 N N . SER A 1 201 ? 31.813 -1.864 -72.160 1.00 97.94 201 SER A N 1
ATOM 1561 C CA . SER A 1 201 ? 31.974 -2.478 -70.826 1.00 97.94 201 SER A CA 1
ATOM 1562 C C . SER A 1 201 ? 31.779 -1.445 -69.716 1.00 97.94 201 SER A C 1
ATOM 1564 O O . SER A 1 201 ? 30.881 -1.587 -68.889 1.00 97.94 201 SER A O 1
ATOM 1566 N N . ALA A 1 202 ? 32.492 -0.318 -69.784 1.00 98.06 202 ALA A N 1
ATOM 1567 C CA . ALA A 1 202 ? 32.388 0.763 -68.804 1.00 98.06 202 ALA A CA 1
ATOM 1568 C C . ALA A 1 202 ? 30.962 1.346 -68.699 1.00 98.06 202 ALA A C 1
ATOM 1570 O O . ALA A 1 202 ? 30.513 1.723 -67.616 1.00 98.06 202 ALA A O 1
ATOM 1571 N N . LYS A 1 203 ? 30.200 1.397 -69.805 1.00 98.25 203 LYS A N 1
ATOM 1572 C CA . LYS A 1 203 ? 28.777 1.795 -69.787 1.00 98.25 203 LYS A CA 1
ATOM 1573 C C . LYS A 1 203 ? 27.875 0.753 -69.124 1.00 98.25 203 LYS A C 1
ATOM 1575 O O . LYS A 1 203 ? 26.908 1.132 -68.460 1.00 98.25 203 LYS A O 1
ATOM 1580 N N . GLN A 1 204 ? 28.154 -0.535 -69.312 1.00 98.44 204 GLN A N 1
ATOM 1581 C CA . GLN A 1 204 ? 27.438 -1.614 -68.628 1.00 98.44 204 GLN A CA 1
ATOM 1582 C C . GLN A 1 204 ? 27.737 -1.588 -67.123 1.00 98.44 204 GLN A C 1
ATOM 1584 O O . GLN A 1 204 ? 26.797 -1.549 -66.334 1.00 98.44 204 GLN A O 1
ATOM 1589 N N . GLU A 1 205 ? 29.008 -1.472 -66.735 1.00 98.19 205 GLU A N 1
ATOM 1590 C CA . GLU A 1 205 ? 29.464 -1.343 -65.342 1.00 98.19 205 GLU A CA 1
ATOM 1591 C C . GLU A 1 205 ? 28.884 -0.104 -64.640 1.00 98.19 205 GLU A C 1
ATOM 1593 O O . GLU A 1 205 ? 28.421 -0.185 -63.504 1.00 98.19 205 GLU A O 1
ATOM 1598 N N . LEU A 1 206 ? 28.812 1.044 -65.323 1.00 98.38 206 LEU A N 1
ATOM 1599 C CA . LEU A 1 206 ? 28.144 2.238 -64.790 1.00 98.38 206 LEU A CA 1
ATOM 1600 C C . LEU A 1 206 ? 26.636 2.010 -64.573 1.00 98.38 206 LEU A C 1
ATOM 1602 O O . LEU A 1 206 ? 26.041 2.561 -63.645 1.00 98.38 206 LEU A O 1
ATOM 1606 N N . THR A 1 207 ? 26.008 1.198 -65.427 1.00 98.31 207 THR A N 1
ATOM 1607 C CA . THR A 1 207 ? 24.578 0.876 -65.336 1.00 98.31 207 THR A CA 1
ATOM 1608 C C . THR A 1 207 ? 24.302 -0.098 -64.189 1.00 98.31 207 THR A C 1
ATOM 1610 O O . THR A 1 207 ? 23.332 0.105 -63.458 1.00 98.31 207 THR A O 1
ATOM 1613 N N . THR A 1 208 ? 25.154 -1.108 -63.977 1.00 98.50 208 THR A N 1
ATOM 1614 C CA . THR A 1 208 ? 25.052 -2.015 -62.820 1.00 98.50 208 THR A CA 1
ATOM 1615 C C . THR A 1 208 ? 25.348 -1.280 -61.517 1.00 98.50 208 THR A C 1
ATOM 1617 O O . THR A 1 208 ? 24.532 -1.348 -60.604 1.00 98.50 208 THR A O 1
ATOM 1620 N N . LEU A 1 209 ? 26.410 -0.466 -61.461 1.00 98.38 209 LEU A N 1
ATOM 1621 C CA . LEU A 1 209 ? 26.744 0.350 -60.286 1.00 98.38 209 LEU A CA 1
ATOM 1622 C C . LEU A 1 209 ? 25.596 1.287 -59.883 1.00 98.38 209 LEU A C 1
ATOM 1624 O O . LEU A 1 209 ? 25.334 1.464 -58.695 1.00 98.38 209 LEU A O 1
ATOM 1628 N N . ARG A 1 210 ? 24.881 1.867 -60.855 1.00 98.56 210 ARG A N 1
ATOM 1629 C CA . ARG A 1 210 ? 23.694 2.685 -60.580 1.00 98.56 210 ARG A CA 1
ATOM 1630 C C . ARG A 1 210 ? 22.552 1.863 -59.976 1.00 98.56 210 ARG A C 1
ATOM 1632 O O . ARG A 1 210 ? 21.981 2.288 -58.979 1.00 98.56 210 ARG A O 1
ATOM 1639 N N . GLN A 1 211 ? 22.248 0.692 -60.539 1.00 98.62 211 GLN A N 1
ATOM 1640 C CA . GLN A 1 211 ? 21.223 -0.203 -59.986 1.00 98.62 211 GLN A CA 1
ATOM 1641 C C . GLN A 1 211 ? 21.583 -0.680 -58.574 1.00 98.62 211 GLN A C 1
ATOM 1643 O O . GLN A 1 211 ? 20.710 -0.761 -57.715 1.00 98.62 211 GLN A O 1
ATOM 1648 N N . ASP A 1 212 ? 22.857 -0.970 -58.317 1.00 98.44 212 ASP A N 1
ATOM 1649 C CA . ASP A 1 212 ? 23.334 -1.378 -56.997 1.00 98.44 212 ASP A CA 1
ATOM 1650 C C . ASP A 1 212 ? 23.306 -0.219 -55.994 1.00 98.44 212 ASP A C 1
ATOM 1652 O O . ASP A 1 212 ? 22.925 -0.425 -54.843 1.00 98.44 212 ASP A O 1
ATOM 1656 N N . PHE A 1 213 ? 23.599 1.013 -56.423 1.00 98.38 213 PHE A N 1
ATOM 1657 C CA . PHE A 1 213 ? 23.400 2.204 -55.596 1.00 98.38 213 PHE A CA 1
ATOM 1658 C C . PHE A 1 213 ? 21.924 2.404 -55.222 1.00 98.38 213 PHE A C 1
ATOM 1660 O O . PHE A 1 213 ? 21.625 2.618 -54.047 1.00 98.38 213 PHE A O 1
ATOM 1667 N N . ASP A 1 214 ? 21.006 2.281 -56.187 1.00 98.50 214 ASP A N 1
ATOM 1668 C CA . ASP A 1 214 ? 19.564 2.405 -55.948 1.00 98.50 214 ASP A CA 1
ATOM 1669 C C . ASP A 1 214 ? 19.075 1.309 -54.968 1.00 98.50 214 ASP A C 1
ATOM 1671 O O . ASP A 1 214 ? 18.417 1.619 -53.973 1.00 98.50 214 ASP A O 1
ATOM 1675 N N . ARG A 1 215 ? 19.507 0.047 -55.144 1.00 98.50 215 ARG A N 1
ATOM 1676 C CA . ARG A 1 215 ? 19.240 -1.069 -54.205 1.00 98.50 215 ARG A CA 1
ATOM 1677 C C . ARG A 1 215 ? 19.779 -0.807 -52.795 1.00 98.50 215 ARG A C 1
ATOM 1679 O O . ARG A 1 215 ? 19.098 -1.086 -51.810 1.00 98.50 215 ARG A O 1
ATOM 1686 N N . VAL A 1 216 ? 21.003 -0.289 -52.675 1.00 98.56 216 VAL A N 1
ATOM 1687 C CA . VAL A 1 216 ? 21.620 0.042 -51.378 1.00 98.56 216 VAL A CA 1
ATOM 1688 C C . VAL A 1 216 ? 20.894 1.211 -50.706 1.00 98.56 216 VAL A C 1
ATOM 1690 O O . VAL A 1 216 ? 20.746 1.214 -49.482 1.00 98.56 216 VAL A O 1
ATOM 1693 N N . LEU A 1 217 ? 20.395 2.180 -51.479 1.00 98.44 217 LEU A N 1
ATOM 1694 C CA . LEU A 1 217 ? 19.575 3.277 -50.970 1.00 98.44 217 LEU A CA 1
ATOM 1695 C C . LEU A 1 217 ? 18.241 2.759 -50.409 1.00 98.44 217 LEU A C 1
ATOM 1697 O O . LEU A 1 217 ? 17.884 3.108 -49.283 1.00 98.44 217 LEU A O 1
ATOM 1701 N N . GLU A 1 218 ? 17.541 1.894 -51.147 1.00 98.50 218 GLU A N 1
ATOM 1702 C CA . GLU A 1 218 ? 16.299 1.248 -50.700 1.00 98.50 218 GLU A CA 1
ATOM 1703 C C . GLU A 1 218 ? 16.521 0.407 -49.434 1.00 98.50 218 GLU A C 1
ATOM 1705 O O . GLU A 1 218 ? 15.801 0.576 -48.447 1.00 98.50 218 GLU A O 1
ATOM 1710 N N . ALA A 1 219 ? 17.566 -0.426 -49.405 1.00 98.50 219 ALA A N 1
ATOM 1711 C CA . ALA A 1 219 ? 17.923 -1.230 -48.236 1.00 98.50 219 ALA A CA 1
ATOM 1712 C C . ALA A 1 219 ? 18.251 -0.364 -47.004 1.00 98.50 219 ALA A C 1
ATOM 1714 O O . ALA A 1 219 ? 17.841 -0.683 -45.888 1.00 98.50 219 ALA A O 1
ATOM 1715 N N . LYS A 1 220 ? 18.939 0.770 -47.196 1.00 98.50 220 LYS A N 1
ATOM 1716 C CA . LYS A 1 220 ? 19.228 1.739 -46.128 1.00 98.50 220 LYS A CA 1
ATOM 1717 C C . LYS A 1 220 ? 17.957 2.405 -45.590 1.00 98.50 220 LYS A C 1
ATOM 1719 O O . LYS A 1 220 ? 17.845 2.598 -44.381 1.00 98.50 220 LYS A O 1
ATOM 1724 N N . LEU A 1 221 ? 17.009 2.756 -46.461 1.00 98.31 221 LEU A N 1
ATOM 1725 C CA . LEU A 1 221 ? 15.718 3.321 -46.052 1.00 98.31 221 LEU A CA 1
ATOM 1726 C C . LEU A 1 221 ? 14.880 2.294 -45.277 1.00 98.31 221 LEU A C 1
ATOM 1728 O O . LEU A 1 221 ? 14.339 2.632 -44.225 1.00 98.31 221 LEU A O 1
ATOM 1732 N N . ALA A 1 222 ? 14.840 1.040 -45.736 1.00 98.44 222 ALA A N 1
ATOM 1733 C CA . ALA A 1 222 ? 14.176 -0.054 -45.029 1.00 98.44 222 ALA A CA 1
ATOM 1734 C C . ALA A 1 222 ? 14.785 -0.292 -43.635 1.00 98.44 222 ALA A C 1
ATOM 1736 O O . ALA A 1 222 ? 14.053 -0.343 -42.649 1.00 98.44 222 ALA A O 1
ATOM 1737 N N . ALA A 1 223 ? 16.118 -0.332 -43.529 1.00 98.44 223 ALA A N 1
ATOM 1738 C CA . ALA A 1 223 ? 16.817 -0.491 -42.252 1.00 98.44 223 ALA A CA 1
ATOM 1739 C C . ALA A 1 223 ? 16.560 0.674 -41.274 1.00 98.44 223 ALA A C 1
ATOM 1741 O O . ALA A 1 223 ? 16.462 0.455 -40.067 1.00 98.44 223 ALA A O 1
ATOM 1742 N N . PHE A 1 224 ? 16.417 1.912 -41.765 1.00 98.38 224 PHE A N 1
ATOM 1743 C CA . PHE A 1 224 ? 16.019 3.043 -40.917 1.00 98.38 224 PHE A CA 1
ATOM 1744 C C . PHE A 1 224 ? 14.568 2.944 -40.435 1.00 98.38 224 PHE A C 1
ATOM 1746 O O . PHE A 1 224 ? 14.307 3.275 -39.279 1.00 98.38 224 PHE A O 1
ATOM 1753 N N . GLN A 1 225 ? 13.642 2.476 -41.277 1.00 98.50 225 GLN A N 1
ATOM 1754 C CA . GLN A 1 225 ? 12.254 2.253 -40.869 1.00 98.50 225 GLN A CA 1
ATOM 1755 C C . GLN A 1 225 ? 12.163 1.149 -39.804 1.00 98.50 225 GLN A C 1
ATOM 1757 O O . GLN A 1 225 ? 11.570 1.367 -38.751 1.00 98.50 225 GLN A O 1
ATOM 1762 N N . GLU A 1 226 ? 12.833 0.013 -40.016 1.00 98.44 226 GLU A N 1
ATOM 1763 C CA . GLU A 1 226 ? 12.882 -1.089 -39.046 1.00 98.44 226 GLU A CA 1
ATOM 1764 C C . GLU A 1 226 ? 13.511 -0.653 -37.710 1.00 98.44 226 GLU A C 1
ATOM 1766 O O . GLU A 1 226 ? 12.986 -0.968 -36.640 1.00 98.44 226 GLU A O 1
ATOM 1771 N N . ALA A 1 227 ? 14.589 0.140 -37.748 1.00 98.19 227 ALA A N 1
ATOM 1772 C CA . ALA A 1 227 ? 15.202 0.701 -36.544 1.00 98.19 227 ALA A CA 1
ATOM 1773 C C . ALA A 1 227 ? 14.259 1.660 -35.790 1.00 98.19 227 ALA A C 1
ATOM 1775 O O . ALA A 1 227 ? 14.210 1.625 -34.557 1.00 98.19 227 ALA A O 1
ATOM 1776 N N . ALA A 1 228 ? 13.491 2.489 -36.507 1.00 97.94 228 ALA A N 1
ATOM 1777 C CA . ALA A 1 228 ? 12.494 3.374 -35.908 1.00 97.94 228 ALA A CA 1
ATOM 1778 C C . ALA A 1 228 ? 11.343 2.579 -35.267 1.00 97.94 228 ALA A C 1
ATOM 1780 O O . ALA A 1 228 ? 10.978 2.843 -34.120 1.00 97.94 228 ALA A O 1
ATOM 1781 N N . ASP A 1 229 ? 10.822 1.559 -35.952 1.00 98.12 229 ASP A N 1
ATOM 1782 C CA . ASP A 1 229 ? 9.755 0.697 -35.435 1.00 98.12 229 ASP A CA 1
ATOM 1783 C C . ASP A 1 229 ? 10.220 -0.095 -34.198 1.00 98.12 229 ASP A C 1
ATOM 1785 O O . ASP A 1 229 ? 9.520 -0.139 -33.180 1.00 98.12 229 ASP A O 1
ATOM 1789 N N . ALA A 1 230 ? 11.445 -0.631 -34.214 1.00 98.25 230 ALA A N 1
ATOM 1790 C CA . ALA A 1 230 ? 12.063 -1.283 -33.059 1.00 98.25 230 ALA A CA 1
ATOM 1791 C C . ALA A 1 230 ? 12.269 -0.316 -31.874 1.00 98.25 230 ALA A C 1
ATOM 1793 O O . ALA A 1 230 ? 12.040 -0.687 -30.713 1.00 98.25 230 ALA A O 1
ATOM 1794 N N . GLN A 1 231 ? 12.650 0.939 -32.140 1.00 98.38 231 GLN A N 1
ATOM 1795 C CA . GLN A 1 231 ? 12.755 1.984 -31.119 1.00 98.38 231 GLN A CA 1
ATOM 1796 C C . GLN A 1 231 ? 11.380 2.330 -30.525 1.00 98.38 231 GLN A C 1
ATOM 1798 O O . GLN A 1 231 ? 11.257 2.418 -29.300 1.00 98.38 231 GLN A O 1
ATOM 1803 N N . HIS A 1 232 ? 10.340 2.468 -31.352 1.00 98.44 232 HIS A N 1
ATOM 1804 C CA . HIS A 1 232 ? 8.968 2.710 -30.899 1.00 98.44 232 HIS A CA 1
ATOM 1805 C C . HIS A 1 232 ? 8.440 1.562 -30.029 1.00 98.44 232 HIS A C 1
ATOM 1807 O O . HIS A 1 232 ? 7.932 1.812 -28.935 1.00 98.44 232 HIS A O 1
ATOM 1813 N N . VAL A 1 233 ? 8.624 0.308 -30.451 1.00 98.44 233 VAL A N 1
ATOM 1814 C CA . VAL A 1 233 ? 8.254 -0.882 -29.665 1.00 98.44 233 VAL A CA 1
ATOM 1815 C C . VAL A 1 233 ? 8.990 -0.903 -28.320 1.00 98.44 233 VAL A C 1
ATOM 1817 O O . VAL A 1 233 ? 8.370 -1.099 -27.272 1.00 98.44 233 VAL A O 1
ATOM 1820 N N . THR A 1 234 ? 10.297 -0.625 -28.318 1.00 98.25 234 THR A N 1
ATOM 1821 C CA . THR A 1 234 ? 11.103 -0.538 -27.088 1.00 98.25 234 THR A CA 1
ATOM 1822 C C . THR A 1 234 ? 10.603 0.566 -26.153 1.00 98.25 234 THR A C 1
ATOM 1824 O O . THR A 1 234 ? 10.553 0.373 -24.936 1.00 98.25 234 THR A O 1
ATOM 1827 N N . GLN A 1 235 ? 10.199 1.715 -26.700 1.00 98.50 235 GLN A N 1
ATOM 1828 C CA . GLN A 1 235 ? 9.663 2.822 -25.915 1.00 98.50 235 GLN A CA 1
ATOM 1829 C C . GLN A 1 235 ? 8.300 2.477 -25.296 1.00 98.50 235 GLN A C 1
ATOM 1831 O O . GLN A 1 235 ? 8.121 2.680 -24.098 1.00 98.50 235 GLN A O 1
ATOM 1836 N N . VAL A 1 236 ? 7.391 1.844 -26.045 1.00 98.50 236 VAL A N 1
ATOM 1837 C CA . VAL A 1 236 ? 6.104 1.358 -25.512 1.00 98.50 236 VAL A CA 1
ATOM 1838 C C . VAL A 1 236 ? 6.309 0.352 -24.371 1.00 98.50 236 VAL A C 1
ATOM 1840 O O . VAL A 1 236 ? 5.603 0.411 -23.362 1.00 98.50 236 VAL A O 1
ATOM 1843 N N . TYR A 1 237 ? 7.297 -0.546 -24.471 1.00 98.50 237 TYR A N 1
ATOM 1844 C CA . TYR A 1 237 ? 7.636 -1.448 -23.364 1.00 98.50 237 TYR A CA 1
ATOM 1845 C C . TYR A 1 237 ? 8.232 -0.718 -22.155 1.00 98.50 237 TYR A C 1
ATOM 1847 O O . TYR A 1 237 ? 7.883 -1.061 -21.024 1.00 98.50 237 TYR A O 1
ATOM 1855 N N . ARG A 1 238 ? 9.073 0.306 -22.362 1.00 98.56 238 ARG A N 1
ATOM 1856 C CA . ARG A 1 238 ? 9.580 1.168 -21.280 1.00 98.56 238 ARG A CA 1
ATOM 1857 C C . ARG A 1 238 ? 8.434 1.881 -20.559 1.00 98.56 238 ARG A C 1
ATOM 1859 O O . ARG A 1 238 ? 8.386 1.833 -19.334 1.00 98.56 238 ARG A O 1
ATOM 1866 N N . ASP A 1 239 ? 7.496 2.467 -21.296 1.00 98.38 239 ASP A N 1
ATOM 1867 C CA . ASP A 1 239 ? 6.358 3.203 -20.728 1.00 98.38 239 ASP A CA 1
ATOM 1868 C C . ASP A 1 239 ? 5.370 2.270 -20.007 1.00 98.38 239 ASP A C 1
ATOM 1870 O O . ASP A 1 239 ? 4.806 2.607 -18.963 1.00 98.38 239 ASP A O 1
ATOM 1874 N N . ARG A 1 240 ? 5.214 1.032 -20.494 1.00 98.69 240 ARG A N 1
ATOM 1875 C CA . ARG A 1 240 ? 4.483 -0.016 -19.770 1.00 98.69 240 ARG A CA 1
ATOM 1876 C C . ARG A 1 240 ? 5.205 -0.435 -18.486 1.00 98.69 240 ARG A C 1
ATOM 1878 O O . ARG A 1 240 ? 4.543 -0.662 -17.475 1.00 98.69 240 ARG A O 1
ATOM 1885 N N . LEU A 1 241 ? 6.534 -0.537 -18.504 1.00 98.75 241 LEU A N 1
ATOM 1886 C CA . LEU A 1 241 ? 7.332 -0.910 -17.334 1.00 98.75 241 LEU A CA 1
ATOM 1887 C C . LEU A 1 241 ? 7.295 0.174 -16.248 1.00 98.75 241 LEU A C 1
ATOM 1889 O O . LEU A 1 241 ? 7.129 -0.162 -15.074 1.00 98.75 241 LEU A O 1
ATOM 1893 N N . THR A 1 242 ? 7.397 1.457 -16.611 1.00 98.44 242 THR A N 1
ATOM 1894 C CA . THR A 1 242 ? 7.282 2.570 -15.650 1.00 98.44 242 THR A CA 1
ATOM 1895 C C . THR A 1 242 ? 5.880 2.628 -15.052 1.00 98.44 242 THR A C 1
ATOM 1897 O O . THR A 1 242 ? 5.749 2.729 -13.832 1.00 98.44 242 THR A O 1
ATOM 1900 N N . ARG A 1 243 ? 4.835 2.443 -15.872 1.00 98.69 243 ARG A N 1
ATOM 1901 C CA . ARG A 1 243 ? 3.449 2.339 -15.400 1.00 98.69 243 ARG A CA 1
ATOM 1902 C C . ARG A 1 243 ? 3.264 1.198 -14.397 1.00 98.69 243 ARG A C 1
ATOM 1904 O O . ARG A 1 243 ? 2.826 1.459 -13.281 1.00 98.69 243 ARG A O 1
ATOM 1911 N N . ILE A 1 244 ? 3.646 -0.033 -14.748 1.00 98.62 244 ILE A N 1
ATOM 1912 C CA . ILE A 1 244 ? 3.551 -1.191 -13.839 1.00 98.62 244 ILE A CA 1
ATOM 1913 C C . ILE A 1 244 ? 4.366 -0.950 -12.560 1.00 98.62 244 ILE A C 1
ATOM 1915 O O . ILE A 1 244 ? 3.911 -1.293 -11.473 1.00 98.62 244 ILE A O 1
ATOM 1919 N N . SER A 1 245 ? 5.536 -0.313 -12.653 1.00 98.69 245 SER A N 1
ATOM 1920 C CA . SER A 1 245 ? 6.332 0.044 -11.470 1.00 98.69 245 SER A CA 1
ATOM 1921 C C . SER A 1 245 ? 5.587 1.016 -10.548 1.00 98.69 245 SER A C 1
ATOM 1923 O O . SER A 1 245 ? 5.598 0.814 -9.336 1.00 98.69 245 SER A O 1
ATOM 1925 N N . SER A 1 246 ? 4.891 2.014 -11.106 1.00 98.50 246 SER A N 1
ATOM 1926 C CA . SER A 1 246 ? 4.072 2.953 -10.325 1.00 98.50 246 SER A CA 1
ATOM 1927 C C . SER A 1 246 ? 2.822 2.304 -9.715 1.00 98.50 246 SER A C 1
ATOM 1929 O O . SER A 1 246 ? 2.476 2.587 -8.570 1.00 98.50 246 SER A O 1
ATOM 1931 N N . GLU A 1 247 ? 2.185 1.371 -10.431 1.00 98.56 247 GLU A N 1
ATOM 1932 C CA . GLU A 1 247 ? 1.070 0.567 -9.911 1.00 98.56 247 GLU A CA 1
ATOM 1933 C C . GLU A 1 247 ? 1.553 -0.352 -8.767 1.00 98.56 247 GLU A C 1
ATOM 1935 O O . GLU A 1 247 ? 0.884 -0.492 -7.748 1.00 98.56 247 GLU A O 1
ATOM 1940 N N . ILE A 1 248 ? 2.763 -0.919 -8.866 1.00 98.56 248 ILE A N 1
ATOM 1941 C CA . ILE A 1 248 ? 3.377 -1.713 -7.789 1.00 98.56 248 ILE A CA 1
ATOM 1942 C C . ILE A 1 248 ? 3.702 -0.858 -6.556 1.00 98.56 248 ILE A C 1
ATOM 1944 O O . ILE A 1 248 ? 3.549 -1.356 -5.439 1.00 98.56 248 ILE A O 1
ATOM 1948 N N . THR A 1 249 ? 4.151 0.394 -6.708 1.00 98.50 249 THR A N 1
ATOM 1949 C CA . THR A 1 249 ? 4.382 1.269 -5.544 1.00 98.50 249 THR A CA 1
ATOM 1950 C C . THR A 1 249 ? 3.071 1.617 -4.850 1.00 98.50 249 THR A C 1
ATOM 1952 O O . THR A 1 249 ? 2.956 1.348 -3.659 1.00 98.50 249 THR A O 1
ATOM 1955 N N . THR A 1 250 ? 2.036 2.049 -5.580 1.00 98.50 250 THR A N 1
ATOM 1956 C CA . THR A 1 250 ? 0.744 2.385 -4.952 1.00 98.50 250 THR A CA 1
ATOM 1957 C C . THR A 1 250 ? 0.090 1.178 -4.271 1.00 98.50 250 THR A C 1
ATOM 1959 O O . THR A 1 250 ? -0.477 1.317 -3.187 1.00 98.50 250 THR A O 1
ATOM 1962 N N . LEU A 1 251 ? 0.224 -0.031 -4.834 1.00 98.62 251 LEU A N 1
ATOM 1963 C CA . LEU A 1 251 ? -0.237 -1.271 -4.193 1.00 98.62 251 LEU A CA 1
ATOM 1964 C C . LEU A 1 251 ? 0.560 -1.640 -2.929 1.00 98.62 251 LEU A C 1
ATOM 1966 O O . LEU A 1 251 ? 0.004 -2.247 -2.016 1.00 98.62 251 LEU A O 1
ATOM 1970 N N . ARG A 1 252 ? 1.849 -1.288 -2.844 1.00 98.62 252 ARG A N 1
ATOM 1971 C CA . ARG A 1 252 ? 2.646 -1.465 -1.616 1.00 98.62 252 ARG A CA 1
ATOM 1972 C C . ARG A 1 252 ? 2.262 -0.455 -0.540 1.00 98.62 252 ARG A C 1
ATOM 1974 O O . ARG A 1 252 ? 2.149 -0.852 0.617 1.00 98.62 252 ARG A O 1
ATOM 1981 N N . ASP A 1 253 ? 2.035 0.796 -0.927 1.00 98.38 253 ASP A N 1
ATOM 1982 C CA . ASP A 1 253 ? 1.673 1.883 -0.015 1.00 98.38 253 ASP A CA 1
ATOM 1983 C C . ASP A 1 253 ? 0.299 1.609 0.619 1.00 98.38 253 ASP A C 1
ATOM 1985 O O . ASP A 1 253 ? 0.186 1.500 1.840 1.00 98.38 253 ASP A O 1
ATOM 1989 N N . THR A 1 254 ? -0.713 1.328 -0.209 1.00 98.31 254 THR A N 1
ATOM 1990 C CA . THR A 1 254 ? -2.063 0.926 0.239 1.00 98.31 254 THR A CA 1
ATOM 1991 C C . THR A 1 254 ? -2.073 -0.373 1.054 1.00 98.31 254 THR A C 1
ATOM 1993 O O . THR A 1 254 ? -2.809 -0.481 2.033 1.00 98.31 254 THR A O 1
ATOM 1996 N N . LEU A 1 255 ? -1.223 -1.360 0.736 1.00 98.50 255 LEU A N 1
ATOM 1997 C CA . LEU A 1 255 ? -1.034 -2.542 1.590 1.00 98.50 255 LEU A CA 1
ATOM 1998 C C . LEU A 1 255 ? -0.419 -2.181 2.955 1.00 98.50 255 LEU A C 1
ATOM 2000 O O . LEU A 1 255 ? -0.720 -2.836 3.954 1.00 98.50 255 LEU A O 1
ATOM 2004 N N . GLY A 1 256 ? 0.446 -1.166 3.010 1.00 98.50 256 GLY A N 1
ATOM 2005 C CA . GLY A 1 256 ? 0.977 -0.599 4.249 1.00 98.50 256 GLY A CA 1
ATOM 2006 C C . GLY A 1 256 ? -0.121 0.046 5.095 1.00 98.50 256 GLY A C 1
ATOM 2007 O O . GLY A 1 256 ? -0.276 -0.306 6.264 1.00 98.50 256 GLY A O 1
ATOM 2008 N N . GLU A 1 257 ? -0.933 0.910 4.486 1.00 98.56 257 GLU A N 1
ATOM 2009 C CA . GLU A 1 257 ? -2.089 1.558 5.122 1.00 98.56 257 GLU A CA 1
ATOM 2010 C C . GLU A 1 257 ? -3.092 0.534 5.672 1.00 98.56 257 GLU A C 1
ATOM 2012 O O . GLU A 1 257 ? -3.465 0.602 6.842 1.00 98.56 257 GLU A O 1
ATOM 2017 N N . VAL A 1 258 ? -3.469 -0.477 4.878 1.00 98.56 258 VAL A N 1
ATOM 2018 C CA . VAL A 1 258 ? -4.389 -1.545 5.311 1.00 98.56 258 VAL A CA 1
ATOM 2019 C C . VAL A 1 258 ? -3.815 -2.347 6.482 1.00 98.56 258 VAL A C 1
ATOM 2021 O O . VAL A 1 258 ? -4.557 -2.690 7.404 1.00 98.56 258 VAL A O 1
ATOM 2024 N N . LYS A 1 259 ? -2.504 -2.622 6.505 1.00 98.56 259 LYS A N 1
ATOM 2025 C CA . LYS A 1 259 ? -1.855 -3.293 7.647 1.00 98.56 259 LYS A CA 1
ATOM 2026 C C . LYS A 1 259 ? -1.904 -2.442 8.914 1.00 98.56 259 LYS A C 1
ATOM 2028 O O . LYS A 1 259 ? -2.210 -2.980 9.975 1.00 98.56 259 LYS A O 1
ATOM 2033 N N . LEU A 1 260 ? -1.644 -1.137 8.809 1.00 98.38 260 LEU A N 1
ATOM 2034 C CA . LEU A 1 260 ? -1.744 -0.208 9.939 1.00 98.38 260 LEU A CA 1
ATOM 2035 C C . LEU A 1 260 ? -3.184 -0.118 10.462 1.00 98.38 260 LEU A C 1
ATOM 2037 O O . LEU A 1 260 ? -3.398 -0.294 11.658 1.00 98.38 260 LEU A O 1
ATOM 2041 N N . ALA A 1 261 ? -4.168 0.044 9.574 1.00 98.38 261 ALA A N 1
ATOM 2042 C CA . ALA A 1 261 ? -5.584 0.065 9.938 1.00 98.38 261 ALA A CA 1
ATOM 2043 C C . ALA A 1 261 ? -6.046 -1.258 10.580 1.00 98.38 261 ALA A C 1
ATOM 2045 O O . ALA A 1 261 ? -6.819 -1.247 11.534 1.00 98.38 261 ALA A O 1
ATOM 2046 N N . THR A 1 262 ? -5.536 -2.403 10.110 1.00 98.25 262 THR A N 1
ATOM 2047 C CA . THR A 1 262 ? -5.831 -3.721 10.703 1.00 98.25 262 THR A CA 1
ATOM 2048 C C . THR A 1 262 ? -5.266 -3.838 12.121 1.00 98.25 262 THR A C 1
ATOM 2050 O O . THR A 1 262 ? -5.963 -4.310 13.015 1.00 98.25 262 THR A O 1
ATOM 2053 N N . LEU A 1 263 ? -4.029 -3.378 12.349 1.00 98.44 263 LEU A N 1
ATOM 2054 C CA . LEU A 1 263 ? -3.413 -3.361 13.681 1.00 98.44 263 LEU A CA 1
ATOM 2055 C C . LEU A 1 263 ? -4.152 -2.416 14.642 1.00 98.44 263 LEU A C 1
ATOM 2057 O O . LEU A 1 263 ? -4.414 -2.796 15.780 1.00 98.44 263 LEU A O 1
ATOM 2061 N N . GLN A 1 264 ? -4.545 -1.228 14.175 1.00 98.44 264 GLN A N 1
ATOM 2062 C CA . GLN A 1 264 ? -5.345 -0.275 14.954 1.00 98.44 264 GLN A CA 1
ATOM 2063 C C . GLN A 1 264 ? -6.715 -0.859 15.325 1.00 98.44 264 GLN A C 1
ATOM 2065 O O . GLN A 1 264 ? -7.076 -0.869 16.499 1.00 98.44 264 GLN A O 1
ATOM 2070 N N . ALA A 1 265 ? -7.438 -1.440 14.362 1.00 98.25 265 ALA A N 1
ATOM 2071 C CA . ALA A 1 265 ? -8.724 -2.092 14.612 1.00 98.25 265 ALA A CA 1
ATOM 2072 C C . ALA A 1 265 ? -8.605 -3.295 15.570 1.00 98.25 265 ALA A C 1
ATOM 2074 O O . ALA A 1 265 ? -9.512 -3.544 16.366 1.00 98.25 265 ALA A O 1
ATOM 2075 N N . GLN A 1 266 ? -7.487 -4.030 15.535 1.00 98.31 266 GLN A N 1
ATOM 2076 C CA . GLN A 1 266 ? -7.199 -5.095 16.498 1.00 98.31 266 GLN A CA 1
ATOM 2077 C C . GLN A 1 266 ? -6.953 -4.535 17.911 1.00 98.31 266 GLN A C 1
ATOM 2079 O O . GLN A 1 266 ? -7.479 -5.077 18.882 1.00 98.31 266 GLN A O 1
ATOM 2084 N N . GLU A 1 267 ? -6.193 -3.446 18.041 1.00 98.31 267 GLU A N 1
ATOM 2085 C CA . GLU A 1 267 ? -5.931 -2.788 19.326 1.00 98.31 267 GLU A CA 1
ATOM 2086 C C . GLU A 1 267 ? -7.215 -2.196 19.939 1.00 98.31 267 GLU A C 1
ATOM 2088 O O . GLU A 1 267 ? -7.494 -2.395 21.123 1.00 98.31 267 GLU A O 1
ATOM 2093 N N . GLU A 1 268 ? -8.039 -1.522 19.135 1.00 98.19 268 GLU A N 1
ATOM 2094 C CA . GLU A 1 268 ? -9.354 -1.010 19.541 1.00 98.19 268 GLU A CA 1
ATOM 2095 C C . GLU A 1 268 ? -10.329 -2.140 19.898 1.00 98.19 268 GLU A C 1
ATOM 2097 O O . GLU A 1 268 ? -11.043 -2.051 20.900 1.00 98.19 268 GLU A O 1
ATOM 2102 N N . GLY A 1 269 ? -10.320 -3.236 19.133 1.00 98.06 269 GLY A N 1
ATOM 2103 C CA . GLY A 1 269 ? -11.102 -4.438 19.420 1.00 98.06 269 GLY A CA 1
ATOM 2104 C C . GLY A 1 269 ? -10.739 -5.069 20.767 1.00 98.06 269 GLY A C 1
ATOM 2105 O O . GLY A 1 269 ? -11.637 -5.420 21.537 1.00 98.06 269 GLY A O 1
ATOM 2106 N N . ASN A 1 270 ? -9.444 -5.143 21.090 1.00 98.06 270 ASN A N 1
ATOM 2107 C CA . ASN A 1 270 ? -8.962 -5.615 22.390 1.00 98.06 270 ASN A CA 1
ATOM 2108 C C . ASN A 1 270 ? -9.418 -4.686 23.527 1.00 98.06 270 ASN A C 1
ATOM 2110 O O . ASN A 1 270 ? -10.022 -5.163 24.487 1.00 98.06 270 ASN A O 1
ATOM 2114 N N . LYS A 1 271 ? -9.246 -3.363 23.386 1.00 98.56 271 LYS A N 1
ATOM 2115 C CA . LYS A 1 271 ? -9.715 -2.370 24.376 1.00 98.56 271 LYS A CA 1
ATOM 2116 C C . LYS A 1 271 ? -11.224 -2.465 24.621 1.00 98.56 271 LYS A C 1
ATOM 2118 O O . LYS A 1 271 ? -11.669 -2.451 25.768 1.00 98.56 271 LYS A O 1
ATOM 2123 N N . HIS A 1 272 ? -12.028 -2.618 23.564 1.00 98.06 272 HIS A N 1
ATOM 2124 C CA . HIS A 1 272 ? -13.470 -2.831 23.707 1.00 98.06 272 HIS A CA 1
ATOM 2125 C C . HIS A 1 272 ? -13.771 -4.170 24.410 1.00 98.06 272 HIS A C 1
ATOM 2127 O O . HIS A 1 272 ? -14.717 -4.249 25.202 1.00 98.06 272 HIS A O 1
ATOM 2133 N N . HIS A 1 273 ? -13.003 -5.232 24.151 1.00 98.06 273 HIS A N 1
ATOM 2134 C CA . HIS A 1 273 ? -13.184 -6.512 24.836 1.00 98.06 273 HIS A CA 1
ATOM 2135 C C . HIS A 1 273 ? -12.905 -6.394 26.343 1.00 98.06 273 HIS A C 1
ATOM 2137 O O . HIS A 1 273 ? -13.746 -6.802 27.142 1.00 98.06 273 HIS A O 1
ATOM 2143 N N . GLU A 1 274 ? -11.796 -5.757 26.724 1.00 98.38 274 GLU A N 1
ATOM 2144 C CA . GLU A 1 274 ? -11.424 -5.482 28.118 1.00 98.38 274 GLU A CA 1
ATOM 2145 C C . GLU A 1 274 ? -12.485 -4.627 28.834 1.00 98.38 274 GLU A C 1
ATOM 2147 O O . GLU A 1 274 ? -12.972 -5.004 29.902 1.00 98.38 274 GLU A O 1
ATOM 2152 N N . GLU A 1 275 ? -12.942 -3.528 28.219 1.00 98.44 275 GLU A N 1
ATOM 2153 C CA . GLU A 1 275 ? -14.010 -2.681 28.772 1.00 98.44 275 GLU A CA 1
ATOM 2154 C C . GLU A 1 275 ? -15.327 -3.465 28.946 1.00 98.44 275 GLU A C 1
ATOM 2156 O O . GLU A 1 275 ? -16.025 -3.334 29.959 1.00 98.44 275 GLU A O 1
ATOM 2161 N N . ARG A 1 276 ? -15.675 -4.321 27.975 1.00 98.38 276 ARG A N 1
ATOM 2162 C CA . ARG A 1 276 ? -16.860 -5.189 28.045 1.00 98.38 276 ARG A CA 1
ATOM 2163 C C . ARG A 1 276 ? -16.730 -6.216 29.171 1.00 98.38 276 ARG A C 1
ATOM 2165 O O . ARG A 1 276 ? -17.715 -6.449 29.870 1.00 98.38 276 ARG A O 1
ATOM 2172 N N . GLN A 1 277 ? -15.549 -6.800 29.362 1.00 98.50 277 GLN A N 1
ATOM 2173 C CA . GLN A 1 277 ? -15.280 -7.774 30.418 1.00 98.50 277 GLN A CA 1
ATOM 2174 C C . GLN A 1 277 ? -15.343 -7.128 31.809 1.00 98.50 277 GLN A C 1
ATOM 2176 O O . GLN A 1 277 ? -16.016 -7.663 32.689 1.00 98.50 277 GLN A O 1
ATOM 2181 N N . ALA A 1 278 ? -14.758 -5.940 31.988 1.00 98.50 278 ALA A N 1
ATOM 2182 C CA . ALA A 1 278 ? -14.853 -5.177 33.234 1.00 98.50 278 ALA A CA 1
ATOM 2183 C C . ALA A 1 278 ? -16.311 -4.799 33.568 1.00 98.50 278 ALA A C 1
ATOM 2185 O O . ALA A 1 278 ? -16.770 -4.985 34.697 1.00 98.50 278 ALA A O 1
ATOM 2186 N N . ARG A 1 279 ? -17.089 -4.348 32.570 1.00 98.19 279 ARG A N 1
ATOM 2187 C CA . ARG A 1 279 ? -18.537 -4.101 32.721 1.00 98.19 279 ARG A CA 1
ATOM 2188 C C . ARG A 1 279 ? -19.317 -5.369 33.072 1.00 98.19 279 ARG A C 1
ATOM 2190 O O . ARG A 1 279 ? -20.252 -5.294 33.866 1.00 98.19 279 ARG A O 1
ATOM 2197 N N . PHE A 1 280 ? -18.963 -6.515 32.491 1.00 98.44 280 PHE A N 1
ATOM 2198 C CA . PHE A 1 280 ? -19.588 -7.799 32.811 1.00 98.44 280 PHE A CA 1
ATOM 2199 C C . PHE A 1 280 ? -19.307 -8.207 34.263 1.00 98.44 280 PHE A C 1
ATOM 2201 O O . PHE A 1 280 ? -20.250 -8.472 35.000 1.00 98.44 280 PHE A O 1
ATOM 2208 N N . GLN A 1 281 ? -18.046 -8.154 34.703 1.00 98.50 281 GLN A N 1
ATOM 2209 C CA . GLN A 1 281 ? -17.649 -8.452 36.085 1.00 98.50 281 GLN A CA 1
ATOM 2210 C C . GLN A 1 281 ? -18.329 -7.518 37.099 1.00 98.50 281 GLN A C 1
ATOM 2212 O O . GLN A 1 281 ? -18.837 -7.979 38.116 1.00 98.50 281 GLN A O 1
ATOM 2217 N N . SER A 1 282 ? -18.419 -6.217 36.803 1.00 98.38 282 SER A N 1
ATOM 2218 C CA . SER A 1 282 ? -19.137 -5.254 37.652 1.00 98.38 282 SER A CA 1
ATOM 2219 C C . SER A 1 282 ? -20.643 -5.535 37.738 1.00 98.38 282 SER A C 1
ATOM 2221 O O . SER A 1 282 ? -21.237 -5.347 38.798 1.00 98.38 282 SER A O 1
ATOM 2223 N N . ARG A 1 283 ? -21.277 -6.004 36.654 1.00 98.25 283 ARG A N 1
ATOM 2224 C CA . ARG A 1 283 ? -22.684 -6.441 36.685 1.00 98.25 283 ARG A CA 1
ATOM 2225 C C . ARG A 1 283 ? -22.858 -7.754 37.438 1.00 98.25 283 ARG A C 1
ATOM 2227 O O . ARG A 1 283 ? -23.846 -7.903 38.145 1.00 98.25 283 ARG A O 1
ATOM 2234 N N . GLN A 1 284 ? -21.912 -8.679 37.306 1.00 98.44 284 GLN A N 1
ATOM 2235 C CA . GLN A 1 284 ? -21.926 -9.944 38.029 1.00 98.44 284 GLN A CA 1
ATOM 2236 C C . GLN A 1 284 ? -21.870 -9.706 39.545 1.00 98.44 284 GLN A C 1
ATOM 2238 O O . GLN A 1 284 ? -22.756 -10.171 40.254 1.00 98.44 284 GLN A O 1
ATOM 2243 N N . THR A 1 285 ? -20.917 -8.909 40.037 1.00 98.06 285 THR A N 1
ATOM 2244 C CA . THR A 1 285 ? -20.818 -8.609 41.477 1.00 98.06 285 THR A CA 1
ATOM 2245 C C . THR A 1 285 ? -22.015 -7.806 41.995 1.00 98.06 285 THR A C 1
ATOM 2247 O O . THR A 1 285 ? -22.464 -8.028 43.118 1.00 98.06 285 THR A O 1
ATOM 2250 N N . ALA A 1 286 ? -22.594 -6.917 41.179 1.00 98.12 286 ALA A N 1
ATOM 2251 C CA . ALA A 1 286 ? -23.843 -6.235 41.521 1.00 98.12 286 ALA A CA 1
ATOM 2252 C C . ALA A 1 286 ? -25.035 -7.209 41.624 1.00 98.12 286 ALA A C 1
ATOM 2254 O O . ALA A 1 286 ? -25.826 -7.098 42.560 1.00 98.12 286 ALA A O 1
ATOM 2255 N N . ASN A 1 287 ? -25.147 -8.185 40.715 1.00 97.88 287 ASN A N 1
ATOM 2256 C CA . ASN A 1 287 ? -26.165 -9.236 40.788 1.00 97.88 287 ASN A CA 1
ATOM 2257 C C . ASN A 1 287 ? -25.976 -10.111 42.035 1.00 97.88 287 ASN A C 1
ATOM 2259 O O . ASN A 1 287 ? -26.936 -10.316 42.768 1.00 97.88 287 ASN A O 1
ATOM 2263 N N . GLU A 1 288 ? -24.751 -10.556 42.326 1.00 98.12 288 GLU A N 1
ATOM 2264 C CA . GLU A 1 288 ? -24.423 -11.337 43.529 1.00 98.12 288 GLU A CA 1
ATOM 2265 C C . GLU A 1 288 ? -24.815 -10.580 44.816 1.00 98.12 288 GLU A C 1
ATOM 2267 O O . GLU A 1 288 ? -25.423 -11.152 45.722 1.00 98.12 288 GLU A O 1
ATOM 2272 N N . GLN A 1 289 ? -24.570 -9.264 44.882 1.00 98.00 289 GLN A N 1
ATOM 2273 C CA . GLN A 1 289 ? -25.026 -8.419 45.995 1.00 98.00 289 GLN A CA 1
ATOM 2274 C C . GLN A 1 289 ? -26.555 -8.295 46.081 1.00 98.00 289 GLN A C 1
ATOM 2276 O O . GLN A 1 289 ? -27.103 -8.247 47.184 1.00 98.00 289 GLN A O 1
ATOM 2281 N N . VAL A 1 290 ? -27.259 -8.219 44.948 1.00 97.25 290 VAL A N 1
ATOM 2282 C CA . VAL A 1 290 ? -28.731 -8.190 44.918 1.00 97.25 290 VAL A CA 1
ATOM 2283 C C . VAL A 1 290 ? -29.309 -9.540 45.348 1.00 97.25 290 VAL A C 1
ATOM 2285 O O . VAL A 1 290 ? -30.248 -9.559 46.138 1.00 97.25 290 VAL A O 1
ATOM 2288 N N . GLU A 1 291 ? -28.724 -10.663 44.929 1.00 97.88 291 GLU A N 1
ATOM 2289 C CA . GLU A 1 291 ? -29.125 -11.999 45.386 1.00 97.88 291 GLU A CA 1
ATOM 2290 C C . GLU A 1 291 ? -28.932 -12.184 46.895 1.00 97.88 291 GLU A C 1
ATOM 2292 O O . GLU A 1 291 ? -29.809 -12.743 47.554 1.00 97.88 291 GLU A O 1
ATOM 2297 N N . LEU A 1 292 ? -27.826 -11.690 47.464 1.00 97.94 292 LEU A N 1
ATOM 2298 C CA . LEU A 1 292 ? -27.611 -11.695 48.917 1.00 97.94 292 LEU A CA 1
ATOM 2299 C C . LEU A 1 292 ? -28.667 -10.856 49.654 1.00 97.94 292 LEU A C 1
ATOM 2301 O O . LEU A 1 292 ? -29.212 -11.312 50.656 1.00 97.94 292 LEU A O 1
ATOM 2305 N N . LYS A 1 293 ? -29.022 -9.673 49.133 1.00 97.81 293 LYS A N 1
ATOM 2306 C CA . LYS A 1 293 ? -30.107 -8.848 49.697 1.00 97.81 293 LYS A CA 1
ATOM 2307 C C . LYS A 1 293 ? -31.469 -9.535 49.603 1.00 97.81 293 LYS A C 1
ATOM 2309 O O . LYS A 1 293 ? -32.231 -9.481 50.558 1.00 97.81 293 LYS A O 1
ATOM 2314 N N . ILE A 1 294 ? -31.768 -10.205 48.488 1.00 97.25 294 ILE A N 1
ATOM 2315 C CA . ILE A 1 294 ? -33.011 -10.976 48.321 1.00 97.25 294 ILE A CA 1
ATOM 2316 C C . ILE A 1 294 ? -33.078 -12.135 49.326 1.00 97.25 294 ILE A C 1
ATOM 2318 O O . ILE A 1 294 ? -34.159 -12.419 49.828 1.00 97.25 294 ILE A O 1
ATOM 2322 N N . LYS A 1 295 ? -31.953 -12.793 49.641 1.00 97.50 295 LYS A N 1
ATOM 2323 C CA . LYS A 1 295 ? -31.895 -13.836 50.682 1.00 97.50 295 LYS A CA 1
ATOM 2324 C C . LYS A 1 295 ? -32.155 -13.257 52.080 1.00 97.50 295 LYS A C 1
ATOM 2326 O O . LYS A 1 295 ? -33.078 -13.721 52.734 1.00 97.50 295 LYS A O 1
ATOM 2331 N N . SER A 1 296 ? -31.463 -12.179 52.463 1.00 96.69 296 SER A N 1
ATOM 2332 C CA . SER A 1 296 ? -31.686 -11.469 53.741 1.00 96.69 296 SER A CA 1
ATOM 2333 C C . SER A 1 296 ? -33.143 -11.028 53.922 1.00 96.69 296 SER A C 1
ATOM 2335 O O . SER A 1 296 ? -33.751 -11.302 54.948 1.00 96.69 296 SER A O 1
ATOM 2337 N N . LEU A 1 297 ? -33.742 -10.412 52.896 1.00 95.88 297 LEU A N 1
ATOM 2338 C CA . LEU A 1 297 ? -35.137 -9.955 52.945 1.00 95.88 297 LEU A CA 1
ATOM 2339 C C . LEU A 1 297 ? -36.153 -11.105 53.018 1.00 95.88 297 LEU A C 1
ATOM 2341 O O . LEU A 1 297 ? -37.248 -10.900 53.530 1.00 95.88 297 LEU A O 1
ATOM 2345 N N . LYS A 1 298 ? -35.817 -12.299 52.512 1.00 96.06 298 LYS A N 1
ATOM 2346 C CA . LYS A 1 298 ? -36.644 -13.499 52.707 1.00 96.06 298 LYS A CA 1
ATOM 2347 C C . LYS A 1 298 ? -36.534 -14.015 54.135 1.00 96.06 298 LYS A C 1
ATOM 2349 O O . LYS A 1 298 ? -37.557 -14.220 54.758 1.00 96.06 298 LYS A O 1
ATOM 2354 N N . GLU A 1 299 ? -35.322 -14.125 54.675 1.00 94.88 299 GLU A N 1
ATOM 2355 C CA . GLU A 1 299 ? -35.105 -14.531 56.071 1.00 94.88 299 GLU A CA 1
ATOM 2356 C C . GLU A 1 299 ? -35.799 -13.569 57.063 1.00 94.88 299 GLU A C 1
ATOM 2358 O O . GLU A 1 299 ? -36.387 -14.009 58.049 1.00 94.88 299 GLU A O 1
ATOM 2363 N N . GLU A 1 300 ? -35.801 -12.261 56.775 1.00 94.00 300 GLU A N 1
ATOM 2364 C CA . GLU A 1 300 ? -36.560 -11.244 57.522 1.00 94.00 300 GLU A CA 1
ATOM 2365 C C . GLU A 1 300 ? -38.086 -11.402 57.372 1.00 94.00 300 GLU A C 1
ATOM 2367 O O . GLU A 1 300 ? -38.817 -11.230 58.348 1.00 94.00 300 GLU A O 1
ATOM 2372 N N . PHE A 1 301 ? -38.577 -11.741 56.174 1.00 93.12 301 PHE A N 1
ATOM 2373 C CA . PHE A 1 301 ? -40.000 -11.986 55.916 1.00 93.12 301 PHE A CA 1
ATOM 2374 C C . PHE A 1 301 ? -40.498 -13.257 56.620 1.00 93.12 301 PHE A C 1
ATOM 2376 O O . PHE A 1 301 ? -41.487 -13.195 57.346 1.00 93.12 301 PHE A O 1
ATOM 2383 N N . ASP A 1 302 ? -39.771 -14.369 56.495 1.00 92.06 302 ASP A N 1
ATOM 2384 C CA . ASP A 1 302 ? -40.077 -15.645 57.153 1.00 92.06 302 ASP A CA 1
ATOM 2385 C C . ASP A 1 302 ? -40.099 -15.469 58.692 1.00 92.06 302 ASP A C 1
ATOM 2387 O O . ASP A 1 302 ? -40.955 -16.010 59.394 1.00 92.06 302 ASP A O 1
ATOM 2391 N N . ALA A 1 303 ? -39.202 -14.639 59.244 1.00 92.38 303 ALA A N 1
ATOM 2392 C CA . ALA A 1 303 ? -39.216 -14.276 60.664 1.00 92.38 303 ALA A CA 1
ATOM 2393 C C . ALA A 1 303 ? -40.417 -13.394 61.066 1.00 92.38 303 ALA A C 1
ATOM 2395 O O . ALA A 1 303 ? -40.873 -13.469 62.211 1.00 92.38 303 ALA A O 1
ATOM 2396 N N . SER A 1 304 ? -40.937 -12.571 60.148 1.00 92.62 304 SER A N 1
ATOM 2397 C CA . SER A 1 304 ? -42.166 -11.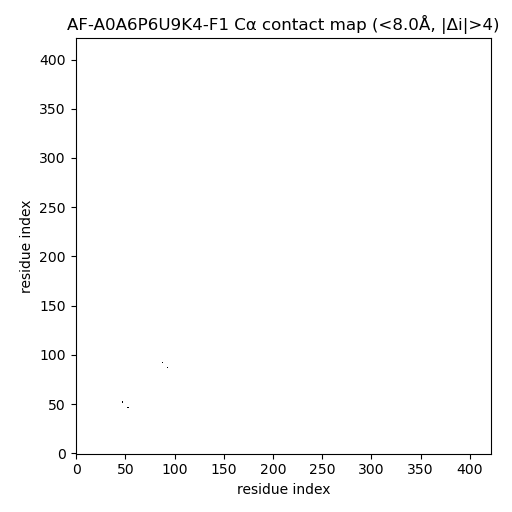795 60.354 1.00 92.62 304 SER A CA 1
ATOM 2398 C C . SER A 1 304 ? -43.408 -12.688 60.363 1.00 92.62 304 SER A C 1
ATOM 2400 O O . SER A 1 304 ? -44.287 -12.468 61.190 1.00 92.62 304 SER A O 1
ATOM 2402 N N . GLU A 1 305 ? -43.464 -13.714 59.510 1.00 92.12 305 GLU A N 1
ATOM 2403 C CA . GLU A 1 305 ? -44.568 -14.688 59.462 1.00 92.12 305 GLU A CA 1
ATOM 2404 C C . GLU A 1 305 ? -44.677 -15.466 60.793 1.00 92.12 305 GLU A C 1
ATOM 2406 O O . GLU A 1 305 ? -45.757 -15.575 61.371 1.00 92.12 305 GLU A O 1
ATOM 2411 N N . ILE A 1 306 ? -43.542 -15.864 61.385 1.00 92.12 306 ILE A N 1
ATOM 2412 C CA . ILE A 1 306 ? -43.483 -16.479 62.732 1.00 92.12 306 ILE A CA 1
ATOM 2413 C C . ILE A 1 306 ? -43.960 -15.518 63.843 1.00 92.12 306 ILE A C 1
ATOM 2415 O O . ILE A 1 306 ? -44.462 -15.952 64.885 1.00 92.12 306 ILE A O 1
ATOM 2419 N N . LEU A 1 307 ? -43.765 -14.205 63.683 1.00 92.69 307 LEU A N 1
ATOM 2420 C CA . LEU A 1 307 ? -44.277 -13.209 64.633 1.00 92.69 307 LEU A CA 1
ATOM 2421 C C . LEU A 1 307 ? -45.782 -12.970 64.460 1.00 92.69 307 LEU A C 1
ATOM 2423 O O . LEU A 1 307 ? -46.458 -12.722 65.457 1.00 92.69 307 LEU A O 1
ATOM 2427 N N . GLU A 1 308 ? -46.296 -13.070 63.235 1.00 92.94 308 GLU A N 1
ATOM 2428 C CA . GLU A 1 308 ? -47.726 -12.994 62.928 1.00 92.94 308 GLU A CA 1
ATOM 2429 C C . GLU A 1 308 ? -48.477 -14.206 63.506 1.00 92.94 308 GLU A C 1
ATOM 2431 O O . GLU A 1 308 ? -49.444 -14.011 64.239 1.00 92.94 308 GLU A O 1
ATOM 2436 N N . GLU A 1 309 ? -47.951 -15.427 63.340 1.00 93.38 309 GLU A N 1
ATOM 2437 C CA . GLU A 1 309 ? -48.479 -16.654 63.969 1.00 93.38 309 GLU A CA 1
ATOM 2438 C C . GLU A 1 309 ? -48.558 -16.526 65.505 1.00 93.38 309 GLU A C 1
ATOM 2440 O O . GLU A 1 309 ? -49.592 -16.800 66.116 1.00 93.38 309 GLU A O 1
ATOM 2445 N N . LYS A 1 310 ? -47.500 -16.018 66.154 1.00 94.31 310 LYS A N 1
ATOM 2446 C CA . LYS A 1 310 ? -47.499 -15.773 67.612 1.00 94.31 310 LYS A CA 1
ATOM 2447 C C . LYS A 1 310 ? -48.458 -14.664 68.040 1.00 94.31 310 LYS A C 1
ATOM 2449 O O . LYS A 1 310 ? -48.960 -14.682 69.167 1.00 94.31 310 LYS A O 1
ATOM 2454 N N . LEU A 1 311 ? -48.692 -13.665 67.192 1.00 93.94 311 LEU A N 1
ATOM 2455 C CA . LEU A 1 311 ? -49.674 -12.619 67.465 1.00 93.94 311 LEU A CA 1
ATOM 2456 C C . LEU A 1 311 ? -51.101 -13.175 67.361 1.00 93.94 311 LEU A C 1
ATOM 2458 O O . LEU A 1 311 ? -51.954 -12.821 68.178 1.00 93.94 311 LEU A O 1
ATOM 2462 N N . GLU A 1 312 ? -51.354 -14.080 66.418 1.00 95.12 312 GLU A N 1
ATOM 2463 C CA . GLU A 1 312 ? -52.617 -14.812 66.320 1.00 95.12 312 GLU A CA 1
ATOM 2464 C C . GLU A 1 312 ? -52.822 -15.714 67.550 1.00 95.12 312 GLU A C 1
ATOM 2466 O O . GLU A 1 312 ? -53.791 -15.507 68.280 1.00 95.12 312 GLU A O 1
ATOM 2471 N N . GLU A 1 313 ? -51.856 -16.576 67.899 1.00 94.12 313 GLU A N 1
ATOM 2472 C CA . GLU A 1 313 ? -51.897 -17.422 69.110 1.00 94.12 313 GLU A CA 1
ATOM 2473 C C . GLU A 1 313 ? -52.172 -16.595 70.382 1.00 94.12 313 GLU A C 1
ATOM 2475 O O . GLU A 1 313 ? -53.055 -16.915 71.183 1.00 94.12 313 GLU A O 1
ATOM 2480 N N . THR A 1 314 ? -51.451 -15.484 70.573 1.00 94.12 314 THR A N 1
ATOM 2481 C CA . THR A 1 314 ? -51.641 -14.633 71.759 1.00 94.12 314 THR A CA 1
ATOM 2482 C C . THR A 1 314 ? -52.962 -13.867 71.739 1.00 94.12 314 THR A C 1
ATOM 2484 O O . THR A 1 314 ? -53.554 -13.674 72.804 1.00 94.12 314 THR A O 1
ATOM 2487 N N . THR A 1 315 ? -53.485 -13.463 70.576 1.00 94.94 315 THR A N 1
ATOM 2488 C CA . THR A 1 315 ? -54.820 -12.844 70.505 1.00 94.94 315 THR A CA 1
ATOM 2489 C C . THR A 1 315 ? -55.946 -13.858 70.693 1.00 94.94 315 THR A C 1
ATOM 2491 O O . THR A 1 315 ? -56.954 -13.509 71.307 1.00 94.94 315 THR A O 1
ATOM 2494 N N . GLU A 1 316 ? -55.787 -15.114 70.272 1.00 95.94 316 GLU A N 1
ATOM 2495 C CA . GLU A 1 316 ? -56.705 -16.206 70.621 1.00 95.94 316 GLU A CA 1
ATOM 2496 C C . GLU A 1 316 ? -56.679 -16.522 72.120 1.00 95.94 316 GLU A C 1
ATOM 2498 O O . GLU A 1 316 ? -57.735 -16.564 72.755 1.00 95.94 316 GLU A O 1
ATOM 2503 N N . ALA A 1 317 ? -55.494 -16.628 72.727 1.00 94.12 317 ALA A N 1
ATOM 2504 C CA . ALA A 1 317 ? -55.358 -16.804 74.172 1.00 94.12 317 ALA A CA 1
ATOM 2505 C C . ALA A 1 317 ? -56.006 -15.647 74.960 1.00 94.12 317 ALA A C 1
ATOM 2507 O O . ALA A 1 317 ? -56.683 -15.876 75.964 1.00 94.12 317 ALA A O 1
ATOM 2508 N N . VAL A 1 318 ? -55.868 -14.401 74.487 1.00 94.50 318 VAL A N 1
ATOM 2509 C CA . VAL A 1 318 ? -56.547 -13.235 75.075 1.00 94.50 318 VAL A CA 1
ATOM 2510 C C . VAL A 1 318 ? -58.069 -13.316 74.915 1.00 94.50 318 VAL A C 1
ATOM 2512 O O . VAL A 1 318 ? -58.769 -13.013 75.881 1.00 94.50 318 VAL A O 1
ATOM 2515 N N . LYS A 1 319 ? -58.603 -13.753 73.763 1.00 95.75 319 LYS A N 1
ATOM 2516 C CA . LYS A 1 319 ? -60.054 -13.978 73.583 1.00 95.75 319 LYS A CA 1
ATOM 2517 C C . LYS A 1 319 ? -60.574 -15.030 74.568 1.00 95.75 319 LYS A C 1
ATOM 2519 O O . LYS A 1 319 ? -61.538 -14.759 75.278 1.00 95.75 319 LYS A O 1
ATOM 2524 N N . LEU A 1 320 ? -59.895 -16.173 74.692 1.00 95.62 320 LEU A N 1
ATOM 2525 C CA . LEU A 1 320 ? -60.264 -17.231 75.642 1.00 95.62 320 LEU A CA 1
ATOM 2526 C C . LEU A 1 320 ? -60.244 -16.736 77.097 1.00 95.62 320 LEU A C 1
ATOM 2528 O O . LEU A 1 320 ? -61.164 -17.023 77.860 1.00 95.62 320 LEU A O 1
ATOM 2532 N N . LEU A 1 321 ? -59.239 -15.944 77.487 1.00 94.88 321 LEU A N 1
ATOM 2533 C CA . LEU A 1 321 ? -59.187 -15.326 78.817 1.00 94.88 321 LEU A CA 1
ATOM 2534 C C . LEU A 1 321 ? -60.300 -14.286 79.028 1.00 94.88 321 LEU A C 1
ATOM 2536 O O . LEU A 1 321 ? -60.828 -14.181 80.135 1.00 94.88 321 LEU A O 1
ATOM 2540 N N . GLN A 1 322 ? -60.688 -13.533 77.994 1.00 94.81 322 GLN A N 1
ATOM 2541 C CA . GLN A 1 322 ? -61.825 -12.608 78.052 1.00 94.81 322 GLN A CA 1
ATOM 2542 C C . GLN A 1 322 ? -63.157 -13.352 78.212 1.00 94.81 322 GLN A C 1
ATOM 2544 O O . GLN A 1 322 ? -63.964 -12.956 79.051 1.00 94.81 322 GLN A O 1
ATOM 2549 N N . GLU A 1 323 ? -63.369 -14.449 77.481 1.00 94.88 323 GLU A N 1
ATOM 2550 C CA . GLU A 1 323 ? -64.545 -15.318 77.626 1.00 94.88 323 GLU A CA 1
ATOM 2551 C C . GLU A 1 323 ? -64.601 -15.975 79.010 1.00 94.88 323 GLU A C 1
ATOM 2553 O O . GLU A 1 323 ? -65.643 -15.954 79.661 1.00 94.88 323 GLU A O 1
ATOM 2558 N N . GLN A 1 324 ? -63.479 -16.500 79.516 1.00 94.12 324 GLN A N 1
ATOM 2559 C CA . GLN A 1 324 ? -63.395 -17.036 80.878 1.00 94.12 324 GLN A CA 1
ATOM 2560 C C . GLN A 1 324 ? -63.706 -15.966 81.931 1.00 94.12 324 GLN A C 1
ATOM 2562 O O . GLN A 1 324 ? -64.501 -16.214 82.836 1.00 94.12 324 GLN A O 1
ATOM 2567 N N . LEU A 1 325 ? -63.136 -14.763 81.803 1.00 94.69 325 LEU A N 1
ATOM 2568 C CA . LEU A 1 325 ? -63.406 -13.650 82.714 1.00 94.69 325 LEU A CA 1
ATOM 2569 C C . LEU A 1 325 ? -64.876 -13.208 82.659 1.00 94.69 325 LEU A C 1
ATOM 2571 O O . LEU A 1 325 ? -65.447 -12.863 83.693 1.00 94.69 325 LEU A O 1
ATOM 2575 N N . GLN A 1 326 ? -65.493 -13.222 81.476 1.00 94.56 326 GLN A N 1
ATOM 2576 C CA . GLN A 1 326 ? -66.909 -12.909 81.306 1.00 94.56 326 GLN A CA 1
ATOM 2577 C C . GLN A 1 326 ? -67.798 -13.990 81.937 1.00 94.56 326 GLN 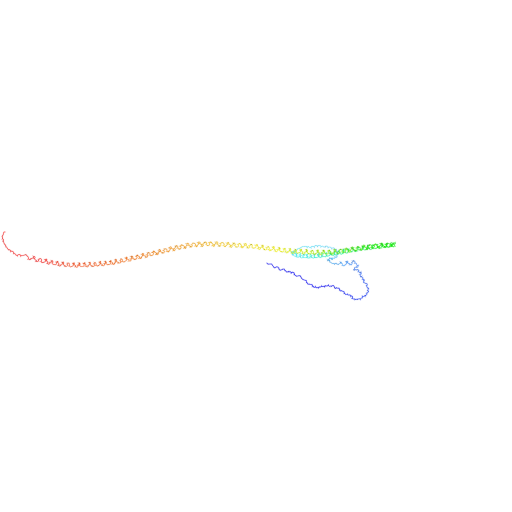A C 1
ATOM 2579 O O . GLN A 1 326 ? -68.681 -13.650 82.720 1.00 94.56 326 GLN A O 1
ATOM 2584 N N . ASN A 1 327 ? -67.508 -15.274 81.705 1.00 94.19 327 ASN A N 1
ATOM 2585 C CA . ASN A 1 327 ? -68.205 -16.395 82.341 1.00 94.19 327 ASN A CA 1
ATOM 2586 C C . ASN A 1 327 ? -68.100 -16.344 83.875 1.00 94.19 327 ASN A C 1
ATOM 2588 O O . ASN A 1 327 ? -69.107 -16.524 84.556 1.00 94.19 327 ASN A O 1
ATOM 2592 N N . VAL A 1 328 ? -66.916 -16.041 84.426 1.00 94.44 328 VAL A N 1
ATOM 2593 C CA . VAL A 1 328 ? -66.721 -15.868 85.879 1.00 94.44 328 VAL A CA 1
ATOM 2594 C C . VAL A 1 328 ? -67.511 -14.667 86.404 1.00 94.44 328 VAL A C 1
ATOM 2596 O O . VAL A 1 328 ? -68.184 -14.775 87.423 1.00 94.44 328 VAL A O 1
ATOM 2599 N N . ARG A 1 329 ? -67.514 -13.531 85.694 1.00 93.75 329 ARG A N 1
ATOM 2600 C CA . ARG A 1 329 ? -68.350 -12.375 86.065 1.00 93.75 329 ARG A CA 1
ATOM 2601 C C . ARG A 1 329 ? -69.838 -12.706 86.040 1.00 93.75 329 ARG A C 1
ATOM 2603 O O . ARG A 1 329 ? -70.570 -12.241 86.907 1.00 93.75 329 ARG A O 1
ATOM 2610 N N . GLU A 1 330 ? -70.299 -13.486 85.069 1.00 94.19 330 GLU A N 1
ATOM 2611 C CA . GLU A 1 330 ? -71.696 -13.913 84.980 1.00 94.19 330 GLU A CA 1
ATOM 2612 C C . GLU A 1 330 ? -72.055 -14.909 86.092 1.00 94.19 330 GLU A C 1
ATOM 2614 O O . GLU A 1 330 ? -73.098 -14.741 86.736 1.00 94.19 330 GLU A O 1
ATOM 2619 N N . SER A 1 331 ? -71.173 -15.866 86.412 1.00 93.50 331 SER A N 1
ATOM 2620 C CA . SER A 1 331 ? -71.360 -16.762 87.558 1.00 93.50 331 SER A CA 1
ATOM 2621 C C . SER A 1 331 ? -71.360 -15.995 88.879 1.00 93.50 331 SER A C 1
ATOM 2623 O O . SER A 1 331 ? -72.289 -16.167 89.663 1.00 93.50 331 SER A O 1
ATOM 2625 N N . ASP A 1 332 ? -70.416 -15.080 89.097 1.00 93.06 332 ASP A N 1
ATOM 2626 C CA . ASP A 1 332 ? -70.336 -14.260 90.310 1.00 93.06 332 ASP A CA 1
ATOM 2627 C C . ASP A 1 332 ? -71.556 -13.344 90.445 1.00 93.06 332 ASP A C 1
ATOM 2629 O O . ASP A 1 332 ? -72.157 -13.265 91.514 1.00 93.06 332 ASP A O 1
ATOM 2633 N N . MET A 1 333 ? -72.003 -12.706 89.358 1.00 94.00 333 MET A N 1
ATOM 2634 C CA . MET A 1 333 ? -73.220 -11.888 89.363 1.00 94.00 333 MET A CA 1
ATOM 2635 C C . MET A 1 333 ? -74.492 -12.714 89.589 1.00 94.00 333 MET A C 1
ATOM 2637 O O . MET A 1 333 ? -75.449 -12.195 90.164 1.00 94.00 333 MET A O 1
ATOM 2641 N N . SER A 1 334 ? -74.543 -13.976 89.152 1.00 92.19 334 SER A N 1
ATOM 2642 C CA . SER A 1 334 ? -75.666 -14.875 89.464 1.00 92.19 334 SER A CA 1
ATOM 2643 C C . SER A 1 334 ? -75.628 -15.367 90.915 1.00 92.19 334 SER A C 1
ATOM 2645 O O . SER A 1 334 ? -76.655 -15.330 91.589 1.00 92.19 334 SER A O 1
ATOM 2647 N N . SER A 1 335 ? -74.444 -15.706 91.429 1.00 93.25 335 SER A N 1
ATOM 2648 C CA . SER A 1 335 ? -74.192 -16.063 92.828 1.00 93.25 335 SER A CA 1
ATOM 2649 C C . SER A 1 335 ? -74.560 -14.915 93.772 1.00 93.25 335 SER A C 1
ATOM 2651 O O . SER A 1 335 ? -75.340 -15.106 94.702 1.00 93.25 335 SER A O 1
ATOM 2653 N N . LEU A 1 336 ? -74.118 -13.688 93.472 1.00 92.25 336 LEU A N 1
ATOM 2654 C CA . LEU A 1 336 ? -74.494 -12.485 94.216 1.00 92.25 336 LEU A CA 1
ATOM 2655 C C . LEU A 1 336 ? -76.008 -12.252 94.200 1.00 92.25 336 LEU A C 1
ATOM 2657 O O . LEU A 1 336 ? -76.566 -11.946 95.248 1.00 92.25 336 LEU A O 1
ATOM 2661 N N . LYS A 1 337 ? -76.693 -12.447 93.062 1.00 93.62 337 LYS A N 1
ATOM 2662 C CA . LYS A 1 337 ? -78.165 -12.350 92.992 1.00 93.62 337 LYS A CA 1
ATOM 2663 C C . LYS A 1 337 ? -78.851 -13.373 93.901 1.00 93.62 337 LYS A C 1
ATOM 2665 O O . LYS A 1 337 ? -79.784 -13.003 94.615 1.00 93.62 337 LYS A O 1
ATOM 2670 N N . ILE A 1 338 ? -78.386 -14.625 93.904 1.00 92.12 338 ILE A N 1
ATOM 2671 C CA . ILE A 1 338 ? -78.897 -15.683 94.792 1.00 92.12 338 ILE A CA 1
ATOM 2672 C C . ILE A 1 338 ? -78.661 -15.292 96.256 1.00 92.12 338 ILE A C 1
ATOM 2674 O O . ILE A 1 338 ? -79.618 -15.222 97.021 1.00 92.12 338 ILE A O 1
ATOM 2678 N N . ALA A 1 339 ? -77.432 -14.921 96.620 1.00 91.00 339 ALA A N 1
ATOM 2679 C CA . ALA A 1 339 ? -77.081 -14.502 97.975 1.00 91.00 339 ALA A CA 1
ATOM 2680 C C . ALA A 1 339 ? -77.884 -13.273 98.446 1.00 91.00 339 ALA A C 1
ATOM 2682 O O . ALA A 1 339 ? -78.299 -13.220 99.602 1.00 91.00 339 ALA A O 1
ATOM 2683 N N . THR A 1 340 ? -78.170 -12.300 97.568 1.00 91.25 340 THR A N 1
ATOM 2684 C CA . THR A 1 340 ? -79.059 -11.175 97.909 1.00 91.25 340 THR A CA 1
ATOM 2685 C C . THR A 1 340 ? -80.509 -11.611 98.111 1.00 91.25 340 THR A C 1
ATOM 2687 O O . THR A 1 340 ? -81.151 -11.125 99.036 1.00 91.25 340 THR A O 1
ATOM 2690 N N . ALA A 1 341 ? -81.018 -12.559 97.318 1.00 92.19 341 ALA A N 1
ATOM 2691 C CA . ALA A 1 341 ? -82.372 -13.084 97.490 1.00 92.19 341 ALA A CA 1
ATOM 2692 C C . ALA A 1 341 ? -82.513 -13.906 98.787 1.00 92.19 341 ALA A C 1
ATOM 2694 O O . ALA A 1 341 ? -83.519 -13.785 99.487 1.00 92.19 341 ALA A O 1
ATOM 2695 N N . GLU A 1 342 ? -81.493 -14.693 99.143 1.00 91.38 342 GLU A N 1
ATOM 2696 C CA . GLU A 1 342 ? -81.407 -15.400 100.427 1.00 91.38 342 GLU A CA 1
ATOM 2697 C C . GLU A 1 342 ? -81.305 -14.424 101.609 1.00 91.38 342 GLU A C 1
ATOM 2699 O O . GLU A 1 342 ? -81.982 -14.610 102.622 1.00 91.38 342 GLU A O 1
ATOM 2704 N N . LEU A 1 343 ? -80.521 -13.347 101.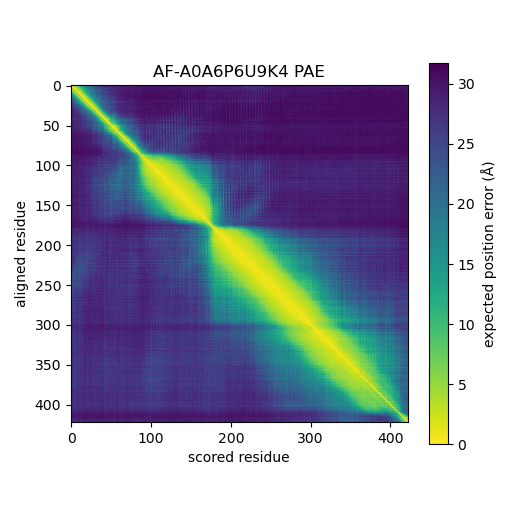476 1.00 92.44 343 LEU A N 1
ATOM 2705 C CA . LEU A 1 343 ? -80.415 -12.291 102.485 1.00 92.44 343 LEU A CA 1
ATOM 2706 C C . LEU A 1 343 ? -81.744 -11.544 102.676 1.00 92.44 343 LEU A C 1
ATOM 2708 O O . LEU A 1 343 ? -82.136 -11.288 103.816 1.00 92.44 343 LEU A O 1
ATOM 2712 N N . ASP A 1 344 ? -82.460 -11.226 101.597 1.00 91.81 344 ASP A N 1
ATOM 2713 C CA . ASP A 1 344 ? -83.789 -10.607 101.652 1.00 91.81 344 ASP A CA 1
ATOM 2714 C C . ASP A 1 344 ? -84.826 -11.534 102.304 1.00 91.81 344 ASP A C 1
ATOM 2716 O O . ASP A 1 344 ? -85.664 -11.078 103.089 1.00 91.81 344 ASP A O 1
ATOM 2720 N N . ASP A 1 345 ? -84.760 -12.838 102.022 1.00 92.81 345 ASP A N 1
ATOM 2721 C CA . ASP A 1 345 ? -85.607 -13.861 102.638 1.00 92.81 345 ASP A CA 1
ATOM 2722 C C . ASP A 1 345 ? -85.323 -14.023 104.140 1.00 92.81 345 ASP A C 1
ATOM 2724 O O . ASP A 1 345 ? -86.246 -13.960 104.957 1.00 92.81 345 ASP A O 1
ATOM 2728 N N . ALA A 1 346 ? -84.048 -14.110 104.527 1.00 91.62 346 ALA A N 1
ATOM 2729 C CA . ALA A 1 346 ? -83.619 -14.108 105.923 1.00 91.62 346 ALA A CA 1
ATOM 2730 C C . ALA A 1 346 ? -84.037 -12.813 106.645 1.00 91.62 346 ALA A C 1
ATOM 2732 O O . ALA A 1 346 ? -84.532 -12.859 107.770 1.00 91.62 346 ALA A O 1
ATOM 2733 N N . THR A 1 347 ? -83.932 -11.660 105.979 1.00 91.25 347 THR A N 1
ATOM 2734 C CA . THR A 1 347 ? -84.363 -10.353 106.505 1.00 91.25 347 THR A CA 1
ATOM 2735 C C . THR A 1 347 ? -85.889 -10.252 106.625 1.00 91.25 347 THR A C 1
ATOM 2737 O O . THR A 1 347 ? -86.399 -9.511 107.472 1.00 91.25 347 THR A O 1
ATOM 2740 N N . ARG A 1 348 ? -86.658 -10.976 105.799 1.00 91.94 348 ARG A N 1
ATOM 2741 C CA . ARG A 1 348 ? -88.122 -11.088 105.928 1.00 91.94 348 ARG A CA 1
ATOM 2742 C C . ARG A 1 348 ? -88.495 -11.952 107.131 1.00 91.94 348 ARG A C 1
ATOM 2744 O O . ARG A 1 348 ? -89.208 -11.467 108.004 1.00 91.94 348 ARG A O 1
ATOM 2751 N N . LYS A 1 349 ? -87.903 -13.145 107.243 1.00 91.94 349 LYS A N 1
ATOM 2752 C CA . LYS A 1 349 ? -88.057 -14.050 108.396 1.00 91.94 349 LYS A CA 1
ATOM 2753 C C . LYS A 1 349 ? -87.670 -13.376 109.715 1.00 91.94 349 LYS A C 1
ATOM 2755 O O . LYS A 1 349 ? -88.380 -13.502 110.704 1.00 91.94 349 LYS A O 1
ATOM 2760 N N . LEU A 1 350 ? -86.590 -12.591 109.735 1.00 91.19 350 LEU A N 1
ATOM 2761 C CA . LEU A 1 350 ? -86.190 -11.831 110.922 1.00 91.19 350 LEU A CA 1
ATOM 2762 C C . LEU A 1 350 ? -87.242 -10.776 111.313 1.00 91.19 350 LEU A C 1
ATOM 2764 O O . LEU A 1 350 ? -87.515 -10.595 112.496 1.00 91.19 350 LEU A O 1
ATOM 2768 N N . ARG A 1 351 ? -87.864 -10.098 110.337 1.00 92.50 351 ARG A N 1
ATOM 2769 C CA . ARG A 1 351 ? -88.965 -9.149 110.587 1.00 92.50 351 ARG A CA 1
ATOM 2770 C C . ARG A 1 351 ? -90.227 -9.841 111.098 1.00 92.50 351 ARG A C 1
ATOM 2772 O O . ARG A 1 351 ? -90.877 -9.293 111.983 1.00 92.50 351 ARG A O 1
ATOM 2779 N N . GLU A 1 352 ? -90.546 -11.027 110.585 1.00 91.62 352 GLU A N 1
ATOM 2780 C CA . GLU A 1 352 ? -91.635 -11.874 111.090 1.00 91.62 352 GLU A CA 1
ATOM 2781 C C . GLU A 1 352 ? -91.370 -12.277 112.549 1.00 91.62 352 GLU A C 1
ATOM 2783 O O . GLU A 1 352 ? -92.203 -11.997 113.406 1.00 91.62 352 GLU A O 1
ATOM 2788 N N . ILE A 1 353 ? -90.170 -12.774 112.872 1.00 89.00 353 ILE A N 1
ATOM 2789 C CA . ILE A 1 353 ? -89.759 -13.102 114.251 1.00 89.00 353 ILE A CA 1
ATOM 2790 C C . ILE A 1 353 ? -89.826 -11.874 115.174 1.00 89.00 353 ILE A C 1
ATOM 2792 O O . ILE A 1 353 ? -90.288 -11.983 116.306 1.00 89.00 353 ILE A O 1
ATOM 2796 N N . VAL A 1 354 ? -89.407 -10.686 114.721 1.00 91.00 354 VAL A N 1
ATOM 2797 C CA . VAL A 1 354 ? -89.530 -9.441 115.508 1.00 91.00 354 VAL A CA 1
ATOM 2798 C C . VAL A 1 354 ? -90.998 -9.037 115.702 1.00 91.00 354 VAL A C 1
ATOM 2800 O O . VAL A 1 354 ? -91.365 -8.533 116.765 1.00 91.00 354 VAL A O 1
ATOM 2803 N N . HIS A 1 355 ? -91.866 -9.265 114.714 1.00 91.19 355 HIS A N 1
ATOM 2804 C CA . HIS A 1 355 ? -93.303 -9.029 114.854 1.00 91.19 355 HIS A CA 1
ATOM 2805 C C . HIS A 1 355 ? -93.942 -10.007 115.852 1.00 91.19 355 HIS A C 1
ATOM 2807 O O . HIS A 1 355 ? -94.640 -9.566 116.764 1.00 91.19 355 HIS A O 1
ATOM 2813 N N . GLU A 1 356 ? -93.631 -11.302 115.756 1.00 88.31 356 GLU A N 1
ATOM 2814 C CA . GLU A 1 356 ? -94.047 -12.323 116.723 1.00 88.31 356 GLU A CA 1
ATOM 2815 C C . GLU A 1 356 ? -93.515 -12.029 118.130 1.00 88.31 356 GLU A C 1
ATOM 2817 O O . GLU A 1 356 ? -94.269 -12.118 119.095 1.00 88.31 356 GLU A O 1
ATOM 2822 N N . GLN A 1 357 ? -92.254 -11.606 118.264 1.00 88.44 357 GLN A N 1
ATOM 2823 C CA . GLN A 1 357 ? -91.666 -11.195 119.540 1.00 88.44 357 GLN A CA 1
ATOM 2824 C C . GLN A 1 357 ? -92.435 -10.018 120.150 1.00 88.44 357 GLN A C 1
ATOM 2826 O O . GLN A 1 357 ? -92.698 -10.018 121.351 1.00 88.44 357 GLN A O 1
ATOM 2831 N N . ASN A 1 358 ? -92.814 -9.020 119.348 1.00 90.25 358 ASN A N 1
ATOM 2832 C CA . ASN A 1 358 ? -93.621 -7.894 119.818 1.00 90.25 358 ASN A CA 1
ATOM 2833 C C . ASN A 1 358 ? -95.037 -8.335 120.220 1.00 90.25 358 ASN A C 1
ATOM 2835 O O . ASN A 1 358 ? -95.540 -7.883 121.249 1.00 90.25 358 ASN A O 1
ATOM 2839 N N . LEU A 1 359 ? -95.651 -9.258 119.474 1.00 91.25 359 LEU A N 1
ATOM 2840 C CA . LEU A 1 359 ? -96.957 -9.829 119.805 1.00 91.25 359 LEU A CA 1
ATOM 2841 C C . LEU A 1 359 ? -96.895 -10.619 121.125 1.00 91.25 359 LEU A C 1
ATOM 2843 O O . LEU A 1 359 ? -97.668 -10.352 122.045 1.00 91.25 359 LEU A O 1
ATOM 2847 N N . GLN A 1 360 ? -95.910 -11.508 121.276 1.00 89.00 360 GLN A N 1
ATOM 2848 C CA . GLN A 1 360 ? -95.630 -12.229 122.521 1.00 89.00 360 GLN A CA 1
ATOM 2849 C C . GLN A 1 360 ? -95.344 -11.271 123.679 1.00 89.00 360 GLN A C 1
ATOM 2851 O O . GLN A 1 360 ? -95.862 -11.471 124.773 1.00 89.00 360 GLN A O 1
ATOM 2856 N N . ARG A 1 361 ? -94.575 -10.200 123.452 1.00 90.88 361 ARG A N 1
ATOM 2857 C CA . ARG A 1 361 ? -94.289 -9.181 124.467 1.00 90.88 361 ARG A CA 1
ATOM 2858 C C . ARG A 1 361 ? -95.557 -8.461 124.916 1.00 90.88 361 ARG A C 1
ATOM 2860 O O . ARG A 1 361 ? -95.776 -8.365 126.117 1.00 90.88 361 ARG A O 1
ATOM 2867 N N . SER A 1 362 ? -96.422 -8.047 123.987 1.00 87.19 362 SER A N 1
ATOM 2868 C CA . SER A 1 362 ? -97.721 -7.452 124.332 1.00 87.19 362 SER A CA 1
ATOM 2869 C C . SER A 1 362 ? -98.640 -8.422 125.082 1.00 87.19 362 SER A C 1
ATOM 2871 O O . SER A 1 362 ? -99.311 -8.009 126.019 1.00 87.19 362 SER A O 1
ATOM 2873 N N . SER A 1 363 ? -98.609 -9.717 124.746 1.00 89.31 363 SER A N 1
ATOM 2874 C CA . SER A 1 363 ? -99.339 -10.765 125.472 1.00 89.31 363 SER A CA 1
ATOM 2875 C C . SER A 1 363 ? -98.792 -10.967 126.892 1.00 89.31 363 SER A C 1
ATOM 2877 O O . SER A 1 363 ? -99.552 -11.033 127.852 1.00 89.31 363 SER A O 1
ATOM 2879 N N . VAL A 1 364 ? -97.466 -10.975 127.061 1.00 88.12 364 VAL A N 1
ATOM 2880 C CA . VAL A 1 364 ? -96.812 -11.039 128.377 1.00 88.12 364 VAL A CA 1
ATOM 2881 C C . VAL A 1 364 ? -97.111 -9.797 129.217 1.00 88.12 364 VAL A C 1
ATOM 2883 O O . VAL A 1 364 ? -97.327 -9.922 130.419 1.00 88.12 364 VAL A O 1
ATOM 2886 N N . ASP A 1 365 ? -97.129 -8.607 128.617 1.00 87.25 365 ASP A N 1
ATOM 2887 C CA . ASP A 1 365 ? -97.444 -7.368 129.330 1.00 87.25 365 ASP A CA 1
ATOM 2888 C C . ASP A 1 365 ? -98.942 -7.293 129.702 1.00 87.25 365 ASP A C 1
ATOM 2890 O O . ASP A 1 365 ? -99.253 -6.930 130.835 1.00 87.25 365 ASP A O 1
ATOM 2894 N N . PHE A 1 366 ? -99.851 -7.780 128.846 1.00 89.25 366 PHE A N 1
ATOM 2895 C CA . PHE A 1 366 ? -101.269 -7.995 129.182 1.00 89.25 366 PHE A CA 1
ATOM 2896 C C . PHE A 1 366 ? -101.446 -8.980 130.353 1.00 89.25 366 PHE A C 1
ATOM 2898 O O . PHE A 1 366 ? -102.127 -8.671 131.328 1.00 89.25 366 PHE A O 1
ATOM 2905 N N . LEU A 1 367 ? -100.771 -10.136 130.318 1.00 86.56 367 LEU A N 1
ATOM 2906 C CA . LEU A 1 367 ? -100.827 -11.135 131.396 1.00 86.56 367 LEU A CA 1
ATOM 2907 C C . LEU A 1 367 ? -100.255 -10.613 132.727 1.00 86.56 367 LEU A C 1
ATOM 2909 O O . LEU A 1 367 ? -100.698 -11.044 133.792 1.00 86.56 367 LEU A O 1
ATOM 2913 N N . LYS A 1 368 ? -99.289 -9.682 132.703 1.00 88.19 368 LYS A N 1
ATOM 2914 C CA . LYS A 1 368 ? -98.821 -8.989 133.920 1.00 88.19 368 LYS A CA 1
ATOM 2915 C C . LYS A 1 368 ? -99.886 -8.053 134.481 1.00 88.19 368 LYS A C 1
ATOM 2917 O O . LYS A 1 368 ? -100.086 -8.045 135.691 1.00 88.19 368 LYS A O 1
ATOM 2922 N N . GLU A 1 369 ? -100.553 -7.281 133.627 1.00 86.50 369 GLU A N 1
ATOM 2923 C CA . GLU A 1 369 ? -101.621 -6.368 134.043 1.00 86.50 369 GLU A CA 1
ATOM 2924 C C . GLU A 1 369 ? -102.819 -7.142 134.619 1.00 86.50 369 GLU A C 1
ATOM 2926 O O . GLU A 1 369 ? -103.340 -6.789 135.678 1.00 86.50 369 GLU A O 1
ATOM 2931 N N . GLU A 1 370 ? -103.187 -8.265 133.999 1.00 84.12 370 GLU A N 1
ATOM 2932 C CA . GLU A 1 370 ? -104.202 -9.190 134.511 1.00 84.12 370 GLU A CA 1
ATOM 2933 C C . GLU A 1 370 ? -103.783 -9.815 135.857 1.00 84.12 370 GLU A C 1
ATOM 2935 O O . GLU A 1 370 ? -104.568 -9.829 136.805 1.00 84.12 370 GLU A O 1
ATOM 2940 N N . LEU A 1 371 ? -102.518 -10.229 136.006 1.00 85.31 371 LEU A N 1
ATOM 2941 C CA . LEU A 1 371 ? -101.968 -10.708 137.279 1.00 85.31 371 LEU A CA 1
ATOM 2942 C C . LEU A 1 371 ? -101.998 -9.630 138.381 1.00 85.31 371 LEU A C 1
ATOM 2944 O O . LEU A 1 371 ? -102.293 -9.942 139.537 1.00 85.31 371 LEU A O 1
ATOM 2948 N N . ASP A 1 372 ? -101.696 -8.373 138.057 1.00 85.44 372 ASP A N 1
ATOM 2949 C CA . ASP A 1 372 ? -101.738 -7.262 139.015 1.00 85.44 372 ASP A CA 1
ATOM 2950 C C . ASP A 1 372 ? -103.177 -6.841 139.362 1.00 85.44 372 ASP A C 1
ATOM 2952 O O . ASP A 1 372 ? -103.438 -6.447 140.503 1.00 85.44 372 ASP A O 1
ATOM 2956 N N . ASN A 1 373 ? -104.135 -7.021 138.446 1.00 83.19 373 ASN A N 1
ATOM 2957 C CA . ASN A 1 373 ? -105.564 -6.930 138.751 1.00 83.19 373 ASN A CA 1
ATOM 2958 C C . ASN A 1 373 ? -105.996 -8.030 139.734 1.00 83.19 373 ASN A C 1
ATOM 2960 O O . ASN A 1 373 ? -106.543 -7.711 140.788 1.00 83.19 373 ASN A O 1
ATOM 2964 N N . VAL A 1 374 ? -105.641 -9.294 139.479 1.00 83.69 374 VAL A N 1
ATOM 2965 C CA . VAL A 1 374 ? -105.932 -10.422 140.386 1.00 83.69 374 VAL A CA 1
ATOM 2966 C C . VAL A 1 374 ? -105.318 -10.216 141.780 1.00 83.69 374 VAL A C 1
ATOM 2968 O O . VAL A 1 374 ? -105.960 -10.517 142.788 1.00 83.69 374 VAL A O 1
ATOM 2971 N N . LYS A 1 375 ? -104.104 -9.653 141.882 1.00 82.12 375 LYS A N 1
ATOM 2972 C CA . LYS A 1 375 ? -103.507 -9.274 143.181 1.00 82.12 375 LYS A CA 1
ATOM 2973 C C . LYS A 1 375 ? -104.325 -8.205 143.908 1.00 82.12 375 LYS A C 1
ATOM 2975 O O . LYS A 1 375 ? -104.466 -8.285 145.129 1.00 82.12 375 LYS A O 1
ATOM 2980 N N . ARG A 1 376 ? -104.853 -7.212 143.184 1.00 83.50 376 ARG A N 1
ATOM 2981 C CA . ARG A 1 376 ? -105.685 -6.144 143.755 1.00 83.50 376 ARG A CA 1
ATOM 2982 C C . ARG A 1 376 ? -107.004 -6.707 144.278 1.00 83.50 376 ARG A C 1
ATOM 2984 O O . ARG A 1 376 ? -107.323 -6.489 145.445 1.00 83.50 376 ARG A O 1
ATOM 2991 N N . ASP A 1 377 ? -107.682 -7.528 143.484 1.00 82.69 377 ASP A N 1
ATOM 2992 C CA . ASP A 1 377 ? -108.922 -8.208 143.874 1.00 82.69 377 ASP A CA 1
ATOM 2993 C C . ASP A 1 377 ? -108.703 -9.122 145.092 1.00 82.69 377 ASP A C 1
ATOM 2995 O O . ASP A 1 377 ? -109.510 -9.138 146.024 1.00 82.69 377 ASP A O 1
ATOM 2999 N N . HIS A 1 378 ? -107.567 -9.827 145.145 1.00 81.62 378 HIS A N 1
ATOM 3000 C CA . HIS A 1 378 ? -107.170 -10.620 146.308 1.00 81.62 378 HIS A CA 1
ATOM 3001 C C . HIS A 1 378 ? -106.946 -9.754 147.560 1.00 81.62 378 HIS A C 1
ATOM 3003 O O . HIS A 1 378 ? -107.371 -10.139 148.651 1.00 81.62 378 HIS A O 1
ATOM 3009 N N . SER A 1 379 ? -106.329 -8.572 147.425 1.00 77.38 379 SER A N 1
ATOM 3010 C CA . SER A 1 379 ? -106.177 -7.632 148.545 1.00 77.38 379 SER A CA 1
ATOM 3011 C C . SER A 1 379 ? -107.521 -7.069 149.028 1.00 77.38 379 SER A C 1
ATOM 3013 O O . SER A 1 379 ? -107.770 -7.055 150.231 1.00 77.38 379 SER A O 1
ATOM 3015 N N . GLU A 1 380 ? -108.445 -6.731 148.121 1.00 81.12 380 GLU A N 1
ATOM 3016 C CA . GLU A 1 380 ? -109.801 -6.315 148.496 1.00 81.12 380 GLU A CA 1
ATOM 3017 C C . GLU A 1 380 ? -110.591 -7.424 149.199 1.00 81.12 380 GLU A C 1
ATOM 3019 O O . GLU A 1 380 ? -111.320 -7.157 150.155 1.00 81.12 380 GLU A O 1
ATOM 3024 N N . LEU A 1 381 ? -110.484 -8.669 148.725 1.00 78.44 381 LEU A N 1
ATOM 3025 C CA . LEU A 1 381 ? -111.113 -9.822 149.370 1.00 78.44 381 LEU A CA 1
ATOM 3026 C C . LEU A 1 381 ? -110.539 -10.062 150.768 1.00 78.44 381 LEU A C 1
ATOM 3028 O O . LEU A 1 381 ? -111.297 -10.368 151.686 1.00 78.44 381 LEU A O 1
ATOM 3032 N N . LYS A 1 382 ? -109.231 -9.862 150.954 1.00 78.06 382 LYS A N 1
ATOM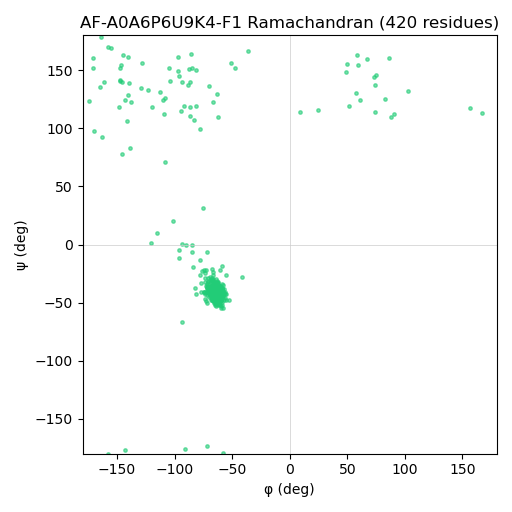 3033 C CA . LYS A 1 382 ? -108.572 -9.961 152.260 1.00 78.06 382 LYS A CA 1
ATOM 3034 C C . LYS A 1 382 ? -109.048 -8.878 153.237 1.00 78.06 382 LYS A C 1
ATOM 3036 O O . LYS A 1 382 ? -109.326 -9.195 154.390 1.00 78.06 382 LYS A O 1
ATOM 3041 N N . ASP A 1 383 ? -109.236 -7.644 152.770 1.00 76.94 383 ASP A N 1
ATOM 3042 C CA . ASP A 1 383 ? -109.798 -6.548 153.576 1.00 76.94 383 ASP A CA 1
ATOM 3043 C C . ASP A 1 383 ? -111.300 -6.718 153.869 1.00 76.94 383 ASP A C 1
ATOM 3045 O O . ASP A 1 383 ? -111.803 -6.248 154.891 1.00 76.94 383 ASP A O 1
ATOM 3049 N N . LYS A 1 384 ? -112.047 -7.390 152.984 1.00 75.56 384 LYS A N 1
ATOM 3050 C CA . LYS A 1 384 ? -113.441 -7.793 153.242 1.00 75.56 384 LYS A CA 1
ATOM 3051 C C . LYS A 1 384 ? -113.500 -8.941 154.259 1.00 75.56 384 LYS A C 1
ATOM 3053 O O . LYS A 1 384 ? -114.374 -8.927 155.123 1.00 75.56 384 LYS A O 1
ATOM 3058 N N . ALA A 1 385 ? -112.553 -9.881 154.208 1.00 72.62 385 ALA A N 1
ATOM 3059 C CA . ALA A 1 385 ? -112.443 -10.985 155.161 1.00 72.62 385 ALA A CA 1
ATOM 3060 C C . ALA A 1 385 ? -112.094 -10.500 156.578 1.00 72.62 385 ALA A C 1
ATOM 3062 O O . ALA A 1 385 ? -112.801 -10.856 157.514 1.00 72.62 385 ALA A O 1
ATOM 3063 N N . SER A 1 386 ? -111.098 -9.622 156.742 1.00 72.62 386 SER A N 1
ATOM 3064 C CA . SER A 1 386 ? -110.730 -9.078 158.063 1.00 72.62 386 SER A CA 1
ATOM 3065 C C . SER A 1 386 ? -111.846 -8.232 158.694 1.00 72.62 386 SER A C 1
ATOM 3067 O O . SER A 1 386 ? -112.050 -8.265 159.906 1.00 72.62 386 SER A O 1
ATOM 3069 N N . LYS A 1 387 ? -112.644 -7.523 157.882 1.00 73.19 387 LYS A N 1
ATOM 3070 C CA . LYS A 1 387 ? -113.868 -6.849 158.354 1.00 73.19 387 LYS A CA 1
ATOM 3071 C C . LYS A 1 387 ? -114.936 -7.838 158.826 1.00 73.19 387 LYS A C 1
ATOM 3073 O O . LYS A 1 387 ? -115.578 -7.578 159.840 1.00 73.19 387 LYS A O 1
ATOM 3078 N N . ALA A 1 388 ? -115.121 -8.957 158.123 1.00 70.19 388 ALA A N 1
ATOM 3079 C CA . ALA A 1 388 ? -116.044 -10.009 158.547 1.00 70.19 388 ALA A CA 1
ATOM 3080 C C . ALA A 1 388 ? -115.576 -10.692 159.849 1.00 70.19 388 ALA A C 1
ATOM 3082 O O . ALA A 1 388 ? -116.389 -10.945 160.737 1.00 70.19 388 ALA A O 1
ATOM 3083 N N . GLU A 1 389 ? -114.269 -10.914 159.992 1.00 71.00 389 GLU A N 1
ATOM 3084 C CA . GLU A 1 389 ? -113.626 -11.485 161.181 1.00 71.00 389 GLU A CA 1
ATOM 3085 C C . GLU A 1 389 ? -113.858 -10.603 162.423 1.00 71.00 389 GLU A C 1
ATOM 3087 O O . GLU A 1 389 ? -114.402 -11.082 163.416 1.00 71.00 389 GLU A O 1
ATOM 3092 N N . LEU A 1 390 ? -113.634 -9.286 162.319 1.00 72.50 390 LEU A N 1
ATOM 3093 C CA . LEU A 1 390 ? -113.964 -8.325 163.385 1.00 72.50 390 LEU A CA 1
ATOM 3094 C C . LEU A 1 390 ? -115.458 -8.331 163.766 1.00 72.50 390 LEU A C 1
ATOM 3096 O O . LEU A 1 390 ? -115.804 -8.228 164.946 1.00 72.50 390 LEU A O 1
ATOM 3100 N N . THR A 1 391 ? -116.373 -8.469 162.795 1.00 70.44 391 THR A N 1
ATOM 3101 C CA . THR A 1 391 ? -117.811 -8.583 163.114 1.00 70.44 391 THR A CA 1
ATOM 3102 C C . THR A 1 391 ? -118.162 -9.901 163.809 1.00 70.44 391 THR A C 1
ATOM 3104 O O . THR A 1 391 ? -119.048 -9.912 164.665 1.00 70.44 391 THR A O 1
ATOM 3107 N N . ALA A 1 392 ? -117.453 -10.992 163.504 1.00 69.12 392 ALA A N 1
ATOM 3108 C CA . ALA A 1 392 ? -117.630 -12.278 164.171 1.00 69.12 392 ALA A CA 1
ATOM 3109 C C . ALA A 1 392 ? -117.119 -12.240 165.622 1.00 69.12 392 ALA A C 1
ATOM 3111 O O . ALA A 1 392 ? -117.845 -12.655 166.524 1.00 69.12 392 ALA A O 1
ATOM 3112 N N . GLU A 1 393 ? -115.935 -11.665 165.867 1.00 69.88 393 GLU A N 1
ATOM 3113 C CA . GLU A 1 393 ? -115.397 -11.455 167.223 1.00 69.88 393 GLU A CA 1
ATOM 3114 C C . GLU A 1 393 ? -116.343 -10.603 168.086 1.00 69.88 393 GLU A C 1
ATOM 3116 O O . GLU A 1 393 ? -116.598 -10.925 169.250 1.00 69.88 393 GLU A O 1
ATOM 3121 N N . THR A 1 394 ? -116.935 -9.557 167.497 1.00 69.69 394 THR A N 1
ATOM 3122 C CA . THR A 1 394 ? -117.908 -8.694 168.186 1.00 69.69 394 THR A CA 1
ATOM 3123 C C . THR A 1 394 ? -119.135 -9.499 168.640 1.00 69.69 394 THR A C 1
ATOM 3125 O O . THR A 1 394 ? -119.458 -9.501 169.829 1.00 69.69 394 THR A O 1
ATOM 3128 N N . LEU A 1 395 ? -119.765 -10.260 167.736 1.00 71.50 395 LEU A N 1
ATOM 3129 C CA . LEU A 1 395 ? -120.921 -11.117 168.051 1.00 71.50 395 LEU A CA 1
ATOM 3130 C C . LEU A 1 395 ? -120.587 -12.232 169.057 1.00 71.50 395 LEU A C 1
ATOM 3132 O O . LEU A 1 395 ? -121.423 -12.607 169.882 1.00 71.50 395 LEU A O 1
ATOM 3136 N N . GLN A 1 396 ? -119.361 -12.757 169.022 1.00 70.94 396 GLN A N 1
ATOM 3137 C CA . GLN A 1 396 ? -118.903 -13.776 169.964 1.00 70.94 396 GLN A CA 1
ATOM 3138 C C . GLN A 1 396 ? -118.782 -13.214 171.392 1.00 70.94 396 GLN A C 1
ATOM 3140 O O . GLN A 1 396 ? -119.206 -13.873 172.344 1.00 70.94 396 GLN A O 1
ATOM 3145 N N . SER A 1 397 ? -118.317 -11.967 171.542 1.00 69.88 397 SER A N 1
ATOM 3146 C CA . SER A 1 397 ? -118.274 -11.277 172.841 1.00 69.88 397 SER A CA 1
ATOM 3147 C C . SER A 1 397 ? -119.670 -11.007 173.436 1.00 69.88 397 SER A C 1
ATOM 3149 O O . SER A 1 397 ? -119.865 -11.096 174.653 1.00 69.88 397 SER A O 1
ATOM 3151 N N . GLU A 1 398 ? -120.679 -10.755 172.593 1.00 71.56 398 GLU A N 1
ATOM 3152 C CA . GLU A 1 398 ? -122.073 -10.590 173.029 1.00 71.56 398 GLU A CA 1
ATOM 3153 C C . GLU A 1 398 ? -122.687 -11.920 173.505 1.00 71.56 398 GLU A C 1
ATOM 3155 O O . GLU A 1 398 ? -123.403 -11.952 174.510 1.00 71.56 398 GLU A O 1
ATOM 3160 N N . LEU A 1 399 ? -122.355 -13.035 172.846 1.00 66.88 399 LEU A N 1
ATOM 3161 C CA . LEU A 1 399 ? -122.797 -14.381 173.232 1.00 66.88 399 LEU A CA 1
ATOM 3162 C C . LEU A 1 399 ? -122.290 -14.806 174.620 1.00 66.88 399 LEU A C 1
ATOM 3164 O O . LEU A 1 399 ? -123.050 -15.375 175.409 1.00 66.88 399 LEU A O 1
ATOM 3168 N N . GLU A 1 400 ? -121.027 -14.520 174.944 1.00 67.44 400 GLU A N 1
ATOM 3169 C CA . GLU A 1 400 ? -120.463 -14.810 176.271 1.00 67.44 400 GLU A CA 1
ATOM 3170 C C . GLU A 1 400 ? -121.105 -13.949 177.367 1.00 67.44 400 GLU A C 1
ATOM 3172 O O . GLU A 1 400 ? -121.437 -14.454 178.445 1.00 67.44 400 GLU A O 1
ATOM 3177 N N . ARG A 1 401 ? -121.385 -12.674 177.067 1.00 66.38 401 ARG A N 1
ATOM 3178 C CA . ARG A 1 401 ? -122.101 -11.762 177.970 1.00 66.38 401 ARG A CA 1
ATOM 3179 C C . ARG A 1 401 ? -123.513 -12.258 178.302 1.00 66.38 401 ARG A C 1
ATOM 3181 O O . ARG A 1 401 ? -123.917 -12.161 179.461 1.00 66.38 401 ARG A O 1
ATOM 3188 N N . TYR A 1 402 ? -124.257 -12.792 177.330 1.00 69.56 402 TYR A N 1
ATOM 3189 C CA . TYR A 1 402 ? -125.594 -13.345 177.583 1.00 69.56 402 TYR A CA 1
ATOM 3190 C C . TYR A 1 402 ? -125.561 -14.661 178.374 1.00 69.56 402 TYR A C 1
ATOM 3192 O O . TYR A 1 402 ? -126.412 -14.853 179.241 1.00 69.56 402 TYR A O 1
ATOM 3200 N N . LYS A 1 403 ? -124.563 -15.532 178.157 1.00 67.06 403 LYS A N 1
ATOM 3201 C CA . LYS A 1 403 ? -124.372 -16.741 178.984 1.00 67.06 403 LYS A CA 1
ATOM 3202 C C . LYS A 1 403 ? -124.173 -16.403 180.462 1.00 67.06 403 LYS A C 1
ATOM 3204 O O . LYS A 1 403 ? -124.890 -16.929 181.307 1.00 67.06 403 LYS A O 1
ATOM 3209 N N . ALA A 1 404 ? -123.273 -15.466 180.766 1.00 61.75 404 ALA A N 1
ATOM 3210 C CA . ALA A 1 404 ? -122.963 -15.078 182.144 1.00 61.75 404 ALA A CA 1
ATOM 3211 C C . ALA A 1 404 ? -124.167 -14.505 182.925 1.00 61.75 404 ALA A C 1
ATOM 3213 O O . ALA A 1 404 ? -124.171 -14.528 184.154 1.00 61.75 404 ALA A O 1
ATOM 3214 N N . GLN A 1 405 ? -125.194 -13.996 182.233 1.00 60.53 405 GLN A N 1
ATOM 3215 C CA . GLN A 1 405 ? -126.424 -13.490 182.856 1.00 60.53 405 GLN A CA 1
ATOM 3216 C C . GLN A 1 405 ? -127.458 -14.587 183.155 1.00 60.53 405 GLN A C 1
ATOM 3218 O O . GLN A 1 405 ? -128.332 -14.371 183.993 1.00 60.53 405 GLN A O 1
ATOM 3223 N N . LEU A 1 406 ? -127.364 -15.752 182.505 1.00 57.97 406 LEU A N 1
ATOM 3224 C CA . LEU A 1 406 ? -128.294 -16.867 182.699 1.00 57.97 406 LEU A CA 1
ATOM 3225 C C . LEU A 1 406 ? -127.941 -17.693 183.949 1.00 57.97 406 LEU A C 1
ATOM 3227 O O . LEU A 1 406 ? -128.821 -18.036 184.736 1.00 57.97 406 LEU A O 1
ATOM 3231 N N . ASP A 1 407 ? -126.649 -17.957 184.162 1.00 56.41 407 ASP A N 1
ATOM 3232 C CA . ASP A 1 407 ? -126.171 -18.874 185.209 1.00 56.41 407 ASP A CA 1
ATOM 3233 C C . ASP A 1 407 ? -126.298 -18.308 186.639 1.00 56.41 407 ASP A C 1
ATOM 3235 O O . ASP A 1 407 ? -126.370 -19.064 187.609 1.00 56.41 407 ASP A O 1
ATOM 3239 N N . ALA A 1 408 ? -126.379 -16.983 186.800 1.00 58.50 408 ALA A N 1
ATOM 3240 C CA . ALA A 1 408 ? -126.481 -16.336 188.113 1.00 58.50 408 ALA A CA 1
ATOM 3241 C C . ALA A 1 408 ? -127.892 -16.385 188.742 1.00 58.50 408 ALA A C 1
ATOM 3243 O O . ALA A 1 408 ? -128.044 -16.088 189.926 1.00 58.50 408 ALA A O 1
ATOM 3244 N N . ALA A 1 409 ? -128.930 -16.742 187.978 1.00 58.44 409 ALA A N 1
ATOM 3245 C CA . ALA A 1 409 ? -130.330 -16.630 188.406 1.00 58.44 409 ALA A CA 1
ATOM 3246 C C . ALA A 1 409 ? -130.900 -17.877 189.125 1.00 58.44 409 ALA A C 1
ATOM 3248 O O . ALA A 1 409 ? -132.074 -17.874 189.490 1.00 58.44 409 ALA A O 1
ATOM 3249 N N . LEU A 1 410 ? -130.113 -18.949 189.306 1.00 55.28 410 LEU A N 1
ATOM 3250 C CA . LEU A 1 410 ? -130.638 -20.303 189.571 1.00 55.28 410 LEU A CA 1
ATOM 3251 C C . LEU A 1 410 ? -130.309 -20.942 190.942 1.00 55.28 410 LEU A C 1
ATOM 3253 O O . LEU A 1 410 ? -130.603 -22.123 191.120 1.00 55.28 410 LEU A O 1
ATOM 3257 N N . ALA A 1 411 ? -129.742 -20.227 191.927 1.00 51.72 411 ALA A N 1
ATOM 3258 C CA . ALA A 1 411 ? -129.296 -20.858 193.186 1.00 51.72 411 ALA A CA 1
ATOM 3259 C C . ALA A 1 411 ? -129.586 -20.066 194.488 1.00 51.72 411 ALA A C 1
ATOM 3261 O O . ALA A 1 411 ? -128.693 -19.422 195.037 1.00 51.72 411 ALA A O 1
ATOM 3262 N N . GLY A 1 412 ? -130.807 -20.188 195.042 1.00 41.88 412 GLY A N 1
ATOM 3263 C CA . GLY A 1 412 ? -131.119 -19.724 196.409 1.00 41.88 412 GLY A CA 1
ATOM 3264 C C . GLY A 1 412 ? -132.485 -20.137 197.007 1.00 41.88 412 GLY A C 1
ATOM 3265 O O . GLY A 1 412 ? -133.452 -19.416 196.795 1.00 41.88 412 GLY A O 1
ATOM 3266 N N . ASP A 1 413 ? -132.488 -21.213 197.823 1.00 38.22 413 ASP A N 1
ATOM 3267 C CA . ASP A 1 413 ? -133.355 -21.538 199.004 1.00 38.22 413 ASP A CA 1
ATOM 3268 C C . ASP A 1 413 ? -134.917 -21.638 198.908 1.00 38.22 413 ASP A C 1
ATOM 3270 O O . ASP A 1 413 ? -135.496 -21.083 197.977 1.00 38.22 413 ASP A O 1
ATOM 3274 N N . PRO A 1 414 ? -135.668 -22.262 199.880 1.00 56.62 414 PRO A N 1
ATOM 3275 C CA . PRO A 1 414 ? -135.303 -23.164 201.014 1.00 56.62 414 PRO A CA 1
ATOM 3276 C C . PRO A 1 414 ? -136.251 -24.389 201.353 1.00 56.62 414 PRO A C 1
ATOM 3278 O O . PRO A 1 414 ? -137.442 -24.368 201.077 1.00 56.62 414 PRO A O 1
ATOM 3281 N N . LYS A 1 415 ? -135.708 -25.385 202.099 1.00 47.53 415 LYS A N 1
ATOM 3282 C CA . LYS A 1 415 ? -136.240 -26.290 203.194 1.00 47.53 415 LYS A CA 1
ATOM 3283 C C . LYS A 1 415 ? -137.571 -27.131 203.186 1.00 47.53 415 LYS A C 1
ATOM 3285 O O . LYS A 1 415 ? -138.629 -26.671 202.794 1.00 47.53 415 LYS A O 1
ATOM 3290 N N . GLU A 1 416 ? -137.466 -28.290 203.894 1.00 43.12 416 GLU A N 1
ATOM 3291 C CA . GLU A 1 416 ? -138.483 -29.199 204.536 1.00 43.12 416 GLU A CA 1
ATOM 3292 C C . GLU A 1 416 ? -139.358 -30.154 203.665 1.00 43.12 416 GLU A C 1
ATOM 3294 O O . GLU A 1 416 ? -139.755 -29.786 202.571 1.00 43.12 416 GLU A O 1
ATOM 3299 N N . SER A 1 417 ? -139.756 -31.388 204.072 1.00 40.16 417 SER A N 1
ATOM 3300 C CA . SER A 1 417 ? -139.290 -32.364 205.105 1.00 40.16 417 SER A CA 1
ATOM 3301 C C . SER A 1 417 ? -140.007 -33.747 204.974 1.00 40.16 417 SER A C 1
ATOM 3303 O O . SER A 1 417 ? -141.133 -33.771 204.490 1.00 40.16 417 SER A O 1
ATOM 3305 N N . THR A 1 418 ? -139.448 -34.848 205.536 1.00 42.31 418 THR A N 1
ATOM 3306 C CA . THR A 1 418 ? -140.103 -36.160 205.914 1.00 42.31 418 THR A CA 1
ATOM 3307 C C . THR A 1 418 ? -140.817 -37.017 204.820 1.00 42.31 418 THR A C 1
ATOM 3309 O O . THR A 1 418 ? -141.315 -36.471 203.852 1.00 42.31 418 THR A O 1
ATOM 3312 N N . MET A 1 419 ? -141.007 -38.357 204.870 1.00 46.62 419 MET A N 1
ATOM 3313 C CA . MET A 1 419 ? -140.453 -39.531 205.606 1.00 46.62 419 MET A CA 1
ATOM 3314 C C . MET A 1 419 ? -141.007 -40.856 204.989 1.00 46.62 419 MET A C 1
ATOM 3316 O O . MET A 1 419 ? -142.163 -40.849 204.592 1.00 46.62 419 MET A O 1
ATOM 3320 N N . ILE A 1 420 ? -140.259 -41.982 205.079 1.00 48.56 420 ILE A N 1
ATOM 3321 C CA . ILE A 1 420 ? -140.731 -43.392 205.320 1.00 48.56 420 ILE A CA 1
ATOM 3322 C C . ILE A 1 420 ? -141.711 -44.019 204.270 1.00 48.56 420 ILE A C 1
ATOM 3324 O O . ILE A 1 420 ? -142.787 -43.497 204.033 1.00 48.56 420 ILE A O 1
ATOM 3328 N N . CYS A 1 421 ? -141.478 -45.177 203.621 1.00 44.53 421 CYS A N 1
ATOM 3329 C CA . CYS A 1 421 ? -141.255 -46.516 204.200 1.00 44.53 421 CYS A CA 1
ATOM 3330 C C . CYS A 1 421 ? -140.883 -47.581 203.130 1.00 44.53 421 CYS A C 1
ATOM 3332 O O . CYS A 1 421 ? -141.695 -47.810 202.233 1.00 44.53 421 CYS A O 1
ATOM 3334 N N . ALA A 1 422 ? -139.733 -48.258 203.272 1.00 44.28 422 ALA A N 1
ATOM 3335 C CA . ALA A 1 422 ? -139.425 -49.659 202.893 1.00 44.28 422 ALA A CA 1
ATOM 3336 C C . ALA A 1 422 ? -137.908 -49.896 203.012 1.00 44.28 422 ALA A C 1
ATOM 3338 O O . ALA A 1 422 ? -137.161 -49.209 202.283 1.00 44.28 422 ALA A O 1
#

InterPro domains:
  IPR008545 WEB family [PF05701] (101-597)

pLDDT: mean 79.16, std 22.17, range [27.81, 98.75]